Protein AF-A0A539D2X9-F1 (afdb_monomer_lite)

Radius of gyration: 35.69 Å; chains: 1; bounding box: 83×63×132 Å

Sequence (419 aa):
MHDLIHTLAAGNPIAENWLGSTFHDVSRYVIFAVGVWLTLWVVLQRPLAGRKIRADNPPARQMIVEFLVSIRSVAIFSTIGLATFLLDRAGWLPGPKLAASWGPAWFWGSLVLMIIAHDAYFYWAHRLLHRPQLFRAFHRRHHRSMNPTPFTAYSFDLGEAAVMASFVPAWMILVPTQWEVTGLFMLHQIVRNTMGHAGYELMPATKDGRPLFDWLTTTTHHDLHHAQAGWNYGLYFTFWDRLMGTEHPEYHARFAQAVRKPLRAPRASRRRSASRCARQCGRRPRQPPRCWSARFFSAAPQRTPVRRRRRALPATGRHAASARSSGSAPARARPTHCAAASSGFGRSQTNAPVREMTGAIQTPRCAIALWWASKSSGACARTLRVSGPAARSTTPMTVAPTPARSDCGTVRWFSRAAL

Structure (mmCIF, N/CA/C/O backbone):
data_AF-A0A539D2X9-F1
#
_entry.id   AF-A0A539D2X9-F1
#
loop_
_atom_site.group_PDB
_atom_site.id
_atom_site.type_symbol
_atom_site.label_atom_id
_atom_site.label_alt_id
_atom_site.label_comp_id
_atom_site.label_asym_id
_atom_site.label_entity_id
_atom_site.label_seq_id
_atom_site.pdbx_PDB_ins_code
_atom_site.Cartn_x
_atom_site.Cartn_y
_atom_site.Cartn_z
_atom_site.occupancy
_atom_site.B_iso_or_equiv
_atom_site.auth_seq_id
_atom_site.auth_comp_id
_atom_site.auth_asym_id
_atom_site.auth_atom_id
_atom_site.pdbx_PDB_model_num
ATOM 1 N N . MET A 1 1 ? -8.670 -17.924 -25.457 1.00 61.09 1 MET A N 1
ATOM 2 C CA . MET A 1 1 ? -8.414 -16.712 -24.630 1.00 61.09 1 MET A CA 1
ATOM 3 C C . MET A 1 1 ? -7.422 -15.784 -25.312 1.00 61.09 1 MET A C 1
ATOM 5 O O . MET A 1 1 ? -7.765 -14.635 -25.541 1.00 61.09 1 MET A O 1
ATOM 9 N N . HIS A 1 2 ? -6.227 -16.278 -25.643 1.00 68.50 2 HIS A N 1
ATOM 10 C CA . HIS A 1 2 ? -5.245 -15.625 -26.517 1.00 68.50 2 HIS A CA 1
ATOM 11 C C . HIS A 1 2 ? -5.917 -14.975 -27.748 1.00 68.50 2 HIS A C 1
ATOM 13 O O . HIS A 1 2 ? -5.862 -13.770 -27.959 1.00 68.50 2 HIS A O 1
ATOM 19 N N . ASP A 1 3 ? -6.704 -15.778 -28.449 1.00 72.88 3 ASP A N 1
ATOM 20 C CA . ASP A 1 3 ? -7.585 -15.462 -29.585 1.00 72.88 3 ASP A CA 1
ATOM 21 C C . ASP A 1 3 ? -8.580 -14.316 -29.310 1.00 72.88 3 ASP A C 1
ATOM 23 O O . ASP A 1 3 ? -8.807 -13.479 -30.181 1.00 72.88 3 ASP A O 1
ATOM 27 N N . LEU A 1 4 ? -9.138 -14.225 -28.094 1.00 72.50 4 LEU A N 1
ATOM 28 C CA . LEU A 1 4 ? -10.025 -13.123 -27.695 1.00 72.50 4 LEU A CA 1
ATOM 29 C C . LEU A 1 4 ? -9.240 -11.814 -27.525 1.00 72.50 4 LEU A C 1
ATOM 31 O O . LEU A 1 4 ? -9.730 -10.763 -27.922 1.00 72.50 4 LEU A O 1
ATOM 35 N N . ILE A 1 5 ? -8.020 -11.874 -26.980 1.00 74.12 5 ILE A N 1
ATOM 36 C CA . ILE A 1 5 ? -7.137 -10.705 -26.855 1.00 74.12 5 ILE A CA 1
ATOM 37 C C . ILE A 1 5 ? -6.722 -10.204 -28.245 1.00 74.12 5 ILE A C 1
ATOM 39 O O . ILE A 1 5 ? -6.904 -9.022 -28.525 1.00 74.12 5 ILE A O 1
ATOM 43 N N . HIS A 1 6 ? -6.270 -11.091 -29.139 1.00 69.69 6 HIS A N 1
ATOM 44 C CA . HIS A 1 6 ? -5.959 -10.737 -30.532 1.00 69.69 6 HIS A CA 1
ATOM 45 C C . HIS A 1 6 ? -7.170 -10.155 -31.279 1.00 69.69 6 HIS A C 1
ATOM 47 O O . HIS A 1 6 ? -7.046 -9.129 -31.948 1.00 69.69 6 HIS A O 1
ATOM 53 N N . THR A 1 7 ? -8.359 -10.751 -31.119 1.00 73.38 7 THR A N 1
ATOM 54 C CA . THR A 1 7 ? -9.595 -10.247 -31.746 1.00 73.38 7 THR A CA 1
ATOM 55 C C . THR A 1 7 ? -9.964 -8.851 -31.234 1.00 73.38 7 THR A C 1
ATOM 57 O O . THR A 1 7 ? -10.288 -7.975 -32.031 1.00 73.38 7 THR A O 1
ATOM 60 N N . LEU A 1 8 ? -9.879 -8.608 -29.920 1.00 72.44 8 LEU A N 1
ATOM 61 C CA . LEU A 1 8 ? -10.190 -7.303 -29.318 1.00 72.44 8 LEU A CA 1
ATOM 62 C C . LEU A 1 8 ? -9.139 -6.223 -29.620 1.00 72.44 8 LEU A C 1
ATOM 64 O O . LEU A 1 8 ? -9.470 -5.039 -29.626 1.00 72.44 8 LEU A O 1
ATOM 68 N N . ALA A 1 9 ? -7.887 -6.612 -29.862 1.00 76.69 9 ALA A N 1
ATOM 69 C CA . ALA A 1 9 ? -6.789 -5.701 -30.176 1.00 76.69 9 ALA A CA 1
ATOM 70 C C . ALA A 1 9 ? -6.606 -5.425 -31.680 1.00 76.69 9 ALA A C 1
ATOM 72 O O . ALA A 1 9 ? -5.796 -4.568 -32.039 1.00 76.69 9 ALA A O 1
ATOM 73 N N . ALA A 1 10 ? -7.323 -6.146 -32.551 1.00 78.62 10 ALA A N 1
ATOM 74 C CA . ALA A 1 10 ? -7.273 -6.016 -34.010 1.00 78.62 10 ALA A CA 1
ATOM 75 C C . ALA A 1 10 ? -5.844 -6.055 -34.605 1.00 78.62 10 ALA A C 1
ATOM 77 O O . ALA A 1 10 ? -5.538 -5.334 -35.554 1.00 78.62 10 ALA A O 1
ATOM 78 N N . GLY A 1 11 ? -4.956 -6.879 -34.035 1.00 76.75 11 GLY A N 1
ATOM 79 C CA . GLY A 1 11 ? -3.569 -7.022 -34.492 1.00 76.75 11 GLY A CA 1
ATOM 80 C C . GLY A 1 11 ? -2.631 -5.865 -34.122 1.00 76.75 11 GLY A C 1
ATOM 81 O O . GLY A 1 11 ? -1.538 -5.778 -34.678 1.00 76.75 11 GLY A O 1
ATOM 82 N N . ASN A 1 12 ? -3.023 -4.958 -33.218 1.00 86.44 12 ASN A N 1
ATOM 83 C CA . ASN A 1 12 ? -2.139 -3.918 -32.683 1.00 86.44 12 ASN A CA 1
ATOM 84 C C . ASN A 1 12 ? -1.317 -4.471 -31.498 1.00 86.44 12 ASN A C 1
ATOM 86 O O . ASN A 1 12 ? -1.882 -4.647 -30.413 1.00 86.44 12 ASN A O 1
ATOM 90 N N . PRO A 1 13 ? 0.016 -4.657 -31.622 1.00 84.56 13 PRO A N 1
ATOM 91 C CA . PRO A 1 13 ? 0.806 -5.310 -30.577 1.00 84.56 13 PRO A CA 1
ATOM 92 C C . PRO A 1 13 ? 0.831 -4.548 -29.246 1.00 84.56 13 PRO A C 1
ATOM 94 O O . PRO A 1 13 ? 1.008 -5.158 -28.194 1.00 84.56 13 PRO A O 1
ATOM 97 N N . ILE A 1 14 ? 0.643 -3.223 -29.249 1.00 85.44 14 ILE A N 1
ATOM 98 C CA . ILE A 1 14 ? 0.587 -2.431 -28.010 1.00 85.44 14 ILE A CA 1
ATOM 99 C C . ILE A 1 14 ? -0.727 -2.713 -27.271 1.00 85.44 14 ILE A C 1
ATOM 101 O O . ILE A 1 14 ? -0.715 -2.897 -26.055 1.00 85.44 14 ILE A O 1
ATOM 105 N N . ALA A 1 15 ? -1.844 -2.811 -27.998 1.00 87.69 15 ALA A N 1
ATOM 106 C CA . ALA A 1 15 ? -3.141 -3.162 -27.423 1.00 87.69 15 ALA A CA 1
ATOM 107 C C . ALA A 1 15 ? -3.178 -4.622 -26.934 1.00 87.69 15 ALA A C 1
ATOM 109 O O . ALA A 1 15 ? -3.703 -4.883 -25.854 1.00 87.69 15 ALA A O 1
ATOM 110 N N . GLU A 1 16 ? -2.554 -5.555 -27.662 1.00 87.56 16 GLU A N 1
ATOM 111 C CA . GLU A 1 16 ? -2.406 -6.959 -27.244 1.00 87.56 16 GLU A CA 1
ATOM 112 C C . GLU A 1 16 ? -1.608 -7.084 -25.940 1.00 87.56 16 GLU A C 1
ATOM 114 O O . GLU A 1 16 ? -2.071 -7.710 -24.985 1.00 87.56 16 GLU A O 1
ATOM 119 N N . ASN A 1 17 ? -0.443 -6.428 -25.856 1.00 87.75 17 ASN A N 1
ATOM 120 C CA . ASN A 1 17 ? 0.374 -6.420 -24.639 1.00 87.75 17 ASN A CA 1
ATOM 121 C C . ASN A 1 17 ? -0.340 -5.722 -23.467 1.00 87.75 17 ASN A C 1
ATOM 123 O O . ASN A 1 17 ? -0.236 -6.186 -22.327 1.00 87.75 17 ASN A O 1
ATOM 127 N N . TRP A 1 18 ? -1.087 -4.640 -23.723 1.00 91.75 18 TRP A N 1
ATOM 128 C CA . TRP A 1 18 ? -1.872 -3.954 -22.693 1.00 91.75 18 TRP A CA 1
ATOM 129 C C . TRP A 1 18 ? -2.992 -4.840 -22.145 1.00 91.75 18 TRP A C 1
ATOM 131 O O . TRP A 1 18 ? -3.062 -5.042 -20.936 1.00 91.75 18 TRP A O 1
ATOM 141 N N . LEU A 1 19 ? -3.806 -5.444 -23.018 1.00 91.50 19 LEU A N 1
ATOM 142 C CA . LEU A 1 19 ? -4.863 -6.376 -22.619 1.00 91.50 19 LEU A CA 1
ATOM 143 C C . LEU A 1 19 ? -4.297 -7.605 -21.893 1.00 91.50 19 LEU A C 1
ATOM 145 O O . LEU A 1 19 ? -4.870 -8.025 -20.890 1.00 91.50 19 LEU A O 1
ATOM 149 N N . GLY A 1 20 ? -3.158 -8.145 -22.341 1.00 90.12 20 GLY A N 1
ATOM 150 C CA . GLY A 1 20 ? -2.458 -9.241 -21.666 1.00 90.12 20 GLY A CA 1
ATOM 151 C C . GLY A 1 20 ? -2.002 -8.872 -20.250 1.00 90.12 20 GLY A C 1
ATOM 152 O O . GLY A 1 20 ? -2.286 -9.602 -19.299 1.00 90.12 20 GLY A O 1
ATOM 153 N N . SER A 1 21 ? -1.364 -7.708 -20.094 1.00 90.12 21 SER A N 1
ATOM 154 C CA . SER A 1 21 ? -0.913 -7.188 -18.794 1.00 90.12 21 SER A CA 1
ATOM 155 C C . SER A 1 21 ? -2.095 -6.908 -17.862 1.00 90.12 21 SER A C 1
ATOM 157 O O . SER A 1 21 ? -2.119 -7.381 -16.727 1.00 90.12 21 SER A O 1
ATOM 159 N N . THR A 1 22 ? -3.129 -6.219 -18.355 1.00 93.38 22 THR A N 1
ATOM 160 C CA . THR A 1 22 ? -4.349 -5.931 -17.590 1.00 93.38 22 THR A CA 1
ATOM 161 C C . THR A 1 22 ? -5.082 -7.205 -17.188 1.00 93.38 22 THR A C 1
ATOM 163 O O . THR A 1 22 ? -5.497 -7.318 -16.037 1.00 93.38 22 THR A O 1
ATOM 166 N N . PHE A 1 23 ? -5.198 -8.200 -18.070 1.00 93.56 23 PHE A N 1
ATOM 167 C CA . PHE A 1 23 ? -5.790 -9.490 -17.715 1.00 93.56 23 PHE A CA 1
ATOM 168 C C . PHE A 1 23 ? -4.978 -10.218 -16.634 1.00 93.56 23 PHE A C 1
ATOM 170 O O . PHE A 1 23 ? -5.562 -10.754 -15.689 1.00 93.56 23 PHE A O 1
ATOM 177 N N . HIS A 1 24 ? -3.646 -10.218 -16.734 1.00 91.94 24 HIS A N 1
ATOM 178 C CA . HIS A 1 24 ? -2.756 -10.837 -15.750 1.00 91.94 24 HIS A CA 1
ATOM 179 C C . HIS A 1 24 ? -2.875 -10.177 -14.368 1.00 91.94 24 HIS A C 1
ATOM 181 O O . HIS A 1 24 ? -3.084 -10.868 -13.367 1.00 91.94 24 HIS A O 1
ATOM 187 N N . ASP A 1 25 ? -2.809 -8.847 -14.300 1.00 93.06 25 ASP A N 1
ATOM 188 C CA . ASP A 1 25 ? -2.879 -8.120 -13.031 1.00 93.06 25 ASP A CA 1
ATOM 189 C C . ASP A 1 25 ? -4.289 -8.149 -12.422 1.00 93.06 25 ASP A C 1
ATOM 191 O O . ASP A 1 25 ? -4.422 -8.297 -11.204 1.00 93.06 25 ASP A O 1
ATOM 195 N N . VAL A 1 26 ? -5.351 -8.094 -13.241 1.00 94.38 26 VAL A N 1
ATOM 196 C CA . VAL A 1 26 ? -6.734 -8.290 -12.767 1.00 94.38 26 VAL A CA 1
ATOM 197 C C . VAL A 1 26 ? -6.909 -9.710 -12.240 1.00 94.38 26 VAL A C 1
ATOM 199 O O . VAL A 1 26 ? -7.445 -9.875 -11.148 1.00 94.38 26 VAL A O 1
ATOM 202 N N . SER A 1 27 ? -6.400 -10.730 -12.938 1.00 93.25 27 SER A N 1
ATOM 203 C CA . SER A 1 27 ? -6.450 -12.120 -12.465 1.00 93.25 27 SER A CA 1
ATOM 204 C C . SER A 1 27 ? -5.740 -12.279 -11.120 1.00 93.25 27 SER A C 1
ATOM 206 O O . SER A 1 27 ? -6.296 -12.877 -10.202 1.00 93.25 27 SER A O 1
ATOM 208 N N . ARG A 1 28 ? -4.555 -11.676 -10.950 1.00 91.25 28 ARG A N 1
ATOM 209 C CA . ARG A 1 28 ? -3.829 -11.660 -9.668 1.00 91.25 28 ARG A CA 1
ATOM 210 C C . ARG A 1 28 ? -4.620 -10.947 -8.575 1.00 91.25 28 ARG A C 1
ATOM 212 O O . ARG A 1 28 ? -4.768 -11.507 -7.491 1.00 91.25 28 ARG A O 1
ATOM 219 N N . TYR A 1 29 ? -5.161 -9.757 -8.843 1.00 94.81 29 TYR A N 1
ATOM 220 C CA . TYR A 1 29 ? -6.003 -9.044 -7.879 1.00 94.81 29 TYR A CA 1
ATOM 221 C C . TYR A 1 29 ? -7.223 -9.878 -7.469 1.00 94.81 29 TYR A C 1
ATOM 223 O O . TYR A 1 29 ? -7.477 -10.019 -6.276 1.00 94.81 29 TYR A O 1
ATOM 231 N N . VAL A 1 30 ? -7.943 -10.472 -8.425 1.00 94.44 30 VAL A N 1
ATOM 232 C CA . VAL A 1 30 ? -9.125 -11.302 -8.155 1.00 94.44 30 VAL A CA 1
ATOM 233 C C . VAL A 1 30 ? -8.745 -12.527 -7.323 1.00 94.44 30 VAL A C 1
ATOM 235 O O . VAL A 1 30 ? -9.356 -12.746 -6.281 1.00 94.44 30 VAL A O 1
ATOM 238 N N . ILE A 1 31 ? -7.708 -13.278 -7.712 1.00 92.81 31 ILE A N 1
ATOM 239 C CA . ILE A 1 31 ? -7.243 -14.467 -6.978 1.00 92.81 31 ILE A CA 1
ATOM 240 C C . ILE A 1 31 ? -6.871 -14.114 -5.531 1.00 92.81 31 ILE A C 1
ATOM 242 O O . ILE A 1 31 ? -7.328 -14.788 -4.608 1.00 92.81 31 ILE A O 1
ATOM 246 N N . PHE A 1 32 ? -6.101 -13.044 -5.302 1.00 92.06 32 PHE A N 1
ATOM 247 C CA . PHE A 1 32 ? -5.700 -12.661 -3.945 1.00 92.06 32 PHE A CA 1
ATOM 248 C C . PHE A 1 32 ? -6.840 -12.032 -3.135 1.00 92.06 32 PHE A C 1
ATOM 250 O O . PHE A 1 32 ? -7.071 -12.451 -2.003 1.00 92.06 32 PHE A O 1
ATOM 257 N N . ALA A 1 33 ? -7.586 -11.067 -3.677 1.00 94.62 33 ALA A N 1
ATOM 258 C CA . ALA A 1 33 ? -8.647 -10.389 -2.932 1.00 94.62 33 ALA A CA 1
ATOM 259 C C . ALA A 1 33 ? -9.836 -11.320 -2.641 1.00 94.62 33 ALA A C 1
ATOM 261 O O . ALA A 1 33 ? -10.295 -11.376 -1.499 1.00 94.62 33 ALA A O 1
ATOM 262 N N . VAL A 1 34 ? -10.296 -12.104 -3.627 1.00 96.00 34 VAL A N 1
ATOM 263 C CA . VAL A 1 34 ? -11.363 -13.100 -3.421 1.00 96.00 34 VAL A CA 1
ATOM 264 C C . VAL A 1 34 ? -10.850 -14.270 -2.581 1.00 96.00 34 VAL A C 1
ATOM 266 O O . VAL A 1 34 ? -11.558 -14.703 -1.679 1.00 96.00 34 VAL A O 1
ATOM 269 N N . GLY A 1 35 ? -9.618 -14.745 -2.792 1.00 95.31 35 GLY A N 1
ATOM 270 C CA . GLY A 1 35 ? -9.026 -15.828 -1.998 1.00 95.31 35 GLY A CA 1
ATOM 271 C C . GLY A 1 35 ? -8.886 -15.476 -0.514 1.00 95.31 35 GLY A C 1
ATOM 272 O O . GLY A 1 35 ? -9.314 -16.247 0.347 1.00 95.31 35 GLY A O 1
ATOM 273 N N . VAL A 1 36 ? -8.366 -14.285 -0.193 1.00 95.19 36 VAL A N 1
ATOM 274 C CA . VAL A 1 36 ? -8.283 -13.779 1.190 1.00 95.19 36 VAL A CA 1
ATOM 275 C C . VAL A 1 36 ? -9.681 -13.525 1.763 1.00 95.19 36 VAL A C 1
ATOM 277 O O . VAL A 1 36 ? -9.931 -13.878 2.917 1.00 95.19 36 VAL A O 1
ATOM 280 N N . TRP A 1 37 ? -10.623 -12.985 0.977 1.00 96.88 37 TRP A N 1
ATOM 281 C CA . TRP A 1 37 ? -12.003 -12.793 1.434 1.00 96.88 37 TRP A CA 1
ATOM 282 C C . TRP A 1 37 ? -12.697 -14.125 1.754 1.00 96.88 37 TRP A C 1
ATOM 284 O O . TRP A 1 37 ? -13.176 -14.289 2.871 1.00 96.88 37 TRP A O 1
ATOM 294 N N . LEU A 1 38 ? -12.676 -15.112 0.853 1.00 97.12 38 LEU A N 1
ATOM 295 C CA . LEU A 1 38 ? -13.228 -16.452 1.093 1.00 97.12 38 LEU A CA 1
ATOM 296 C C . LEU A 1 38 ? -12.584 -17.112 2.320 1.00 97.12 38 LEU A C 1
ATOM 298 O O . LEU A 1 38 ? -13.285 -17.638 3.186 1.00 97.12 38 LEU A O 1
ATOM 302 N N . THR A 1 39 ? -11.257 -17.034 2.434 1.00 96.75 39 THR A N 1
ATOM 303 C CA . THR A 1 39 ? -10.518 -17.620 3.560 1.00 96.75 39 THR A CA 1
ATOM 304 C C . THR A 1 39 ? -10.956 -17.017 4.895 1.00 96.75 39 THR A C 1
ATOM 306 O O . THR A 1 39 ? -11.237 -17.758 5.832 1.00 96.75 39 THR A O 1
ATOM 309 N N . LEU A 1 40 ? -11.060 -15.689 5.003 1.00 96.38 40 LEU A N 1
ATOM 310 C CA . LEU A 1 40 ? -11.322 -15.014 6.280 1.00 96.38 40 LEU A CA 1
ATOM 311 C C . LEU A 1 40 ? -12.817 -14.845 6.597 1.00 96.38 40 LEU A C 1
ATOM 313 O O . LEU A 1 40 ? -13.227 -15.077 7.732 1.00 96.38 40 LEU A O 1
ATOM 317 N N . TRP A 1 41 ? -13.628 -14.469 5.605 1.00 96.00 41 TRP A N 1
ATOM 318 C CA . TRP A 1 41 ? -15.047 -14.121 5.758 1.00 96.00 41 TRP A CA 1
ATOM 319 C C . TRP A 1 41 ? -16.008 -15.283 5.481 1.00 96.00 41 TRP A C 1
ATOM 321 O O . TRP A 1 41 ? -17.158 -15.209 5.909 1.00 96.00 41 TRP A O 1
ATOM 331 N N . VAL A 1 42 ? -15.566 -16.365 4.824 1.00 95.88 42 VAL A N 1
ATOM 332 C CA . VAL A 1 42 ? -16.389 -17.575 4.631 1.00 95.88 42 VAL A CA 1
ATOM 333 C C . VAL A 1 42 ? -15.873 -18.736 5.480 1.00 95.88 42 VAL A C 1
ATOM 335 O O . VAL A 1 42 ? -16.606 -19.206 6.349 1.00 95.88 42 VAL A O 1
ATOM 338 N N . VAL A 1 43 ? -14.621 -19.165 5.290 1.00 97.56 43 VAL A N 1
ATOM 339 C CA . VAL A 1 43 ? -14.064 -20.363 5.951 1.00 97.56 43 VAL A CA 1
ATOM 340 C C . VAL A 1 43 ? -13.732 -20.100 7.425 1.00 97.56 43 VAL A C 1
ATOM 342 O O . VAL A 1 43 ? -14.238 -20.781 8.316 1.00 97.56 43 VAL A O 1
ATOM 345 N N . LEU A 1 44 ? -12.908 -19.088 7.710 1.00 96.75 44 LEU A N 1
ATOM 346 C CA . LEU A 1 44 ? -12.394 -18.819 9.058 1.00 96.75 44 LEU A CA 1
ATOM 347 C C . LEU A 1 44 ? -13.258 -17.846 9.878 1.00 96.75 44 LEU A C 1
ATOM 349 O O . LEU A 1 44 ? -12.907 -17.542 11.017 1.00 96.75 44 LEU A O 1
ATOM 353 N N . GLN A 1 45 ? -14.417 -17.412 9.372 1.00 94.88 45 GLN A N 1
ATOM 354 C CA . GLN A 1 45 ? -15.270 -16.412 10.035 1.00 94.88 45 GLN A CA 1
ATOM 355 C C . GLN A 1 45 ? -15.678 -16.796 11.469 1.00 94.88 45 GLN A C 1
ATOM 357 O O . GLN A 1 45 ? -15.830 -15.923 12.321 1.00 94.88 45 GLN A O 1
ATOM 362 N N . ARG A 1 46 ? -15.842 -18.102 11.744 1.00 95.44 46 ARG A N 1
ATOM 363 C CA . ARG A 1 46 ? -16.210 -18.644 13.063 1.00 95.44 46 ARG A CA 1
ATOM 364 C C . ARG A 1 46 ? -15.020 -18.649 14.037 1.00 95.44 46 ARG A C 1
ATOM 366 O O . ARG A 1 46 ? -15.132 -17.980 15.063 1.00 95.44 46 ARG A O 1
ATOM 373 N N . PRO A 1 47 ? -13.869 -19.300 13.755 1.00 95.56 47 PRO A N 1
ATOM 374 C CA . PRO A 1 47 ? -12.698 -19.210 14.636 1.00 95.56 47 PRO A CA 1
ATOM 375 C C . PRO A 1 47 ? -12.142 -17.778 14.763 1.00 95.56 47 PRO A C 1
ATOM 377 O O . PRO A 1 47 ? -11.627 -17.412 15.819 1.00 95.56 47 PRO A O 1
ATOM 380 N N . LEU A 1 48 ? -12.301 -16.932 13.738 1.00 95.38 48 LEU A N 1
ATOM 381 C CA . LEU A 1 48 ? -11.925 -15.515 13.773 1.00 95.38 48 LEU A CA 1
ATOM 382 C C . LEU A 1 48 ? -13.042 -14.582 14.273 1.00 95.38 48 LEU A C 1
ATOM 384 O O . LEU A 1 48 ? -12.811 -13.380 14.365 1.00 95.38 48 LEU A O 1
ATOM 388 N N . ALA A 1 49 ? -14.209 -15.076 14.702 1.00 93.06 49 ALA A N 1
ATOM 389 C CA . ALA A 1 49 ? -15.253 -14.228 15.301 1.00 93.06 49 ALA A CA 1
ATOM 390 C C . ALA A 1 49 ? -14.746 -13.477 16.551 1.00 93.06 49 ALA A C 1
ATOM 392 O O . ALA A 1 49 ? -15.212 -12.385 16.878 1.00 93.06 49 ALA A O 1
ATOM 393 N N . GLY A 1 50 ? -13.739 -14.038 17.231 1.00 92.94 50 GLY A N 1
ATOM 394 C CA . GLY A 1 50 ? -13.025 -13.385 18.326 1.00 92.94 50 GLY A CA 1
ATOM 395 C C . GLY A 1 50 ? -12.016 -12.305 17.916 1.00 92.94 50 GLY A C 1
ATOM 396 O O . GLY A 1 50 ? -11.556 -11.586 18.795 1.00 92.94 50 GLY A O 1
ATOM 397 N N . ARG A 1 51 ? -11.683 -12.207 16.621 1.00 96.06 51 ARG A N 1
ATOM 398 C CA . ARG A 1 51 ? -10.673 -11.320 16.009 1.00 96.06 51 ARG A CA 1
ATOM 399 C C . ARG A 1 51 ? -11.258 -10.201 15.143 1.00 96.06 51 ARG A C 1
ATOM 401 O O . ARG A 1 51 ? -10.503 -9.376 14.633 1.00 96.06 51 ARG A O 1
ATOM 408 N N . LYS A 1 52 ? -12.572 -10.196 14.907 1.00 96.00 52 LYS A N 1
ATOM 409 C CA . LYS A 1 52 ? -13.233 -9.221 14.032 1.00 96.00 52 LYS A CA 1
ATOM 410 C C . LYS A 1 52 ? -13.140 -7.814 14.637 1.00 96.00 52 LYS A C 1
ATOM 412 O O . LYS A 1 52 ? -13.504 -7.627 15.795 1.00 96.00 52 LYS A O 1
ATOM 417 N N . ILE A 1 53 ? -12.655 -6.839 13.865 1.00 95.75 53 ILE A N 1
ATOM 418 C CA . ILE A 1 53 ? -12.350 -5.488 14.375 1.00 95.75 53 ILE A CA 1
ATOM 419 C C . ILE A 1 53 ? -13.631 -4.655 14.548 1.00 95.75 53 ILE A C 1
ATOM 421 O O . ILE A 1 53 ? -13.762 -3.899 15.510 1.00 95.75 53 ILE A O 1
ATOM 425 N N . ARG A 1 54 ? -14.606 -4.832 13.647 1.00 93.75 54 ARG A N 1
ATOM 426 C CA . ARG A 1 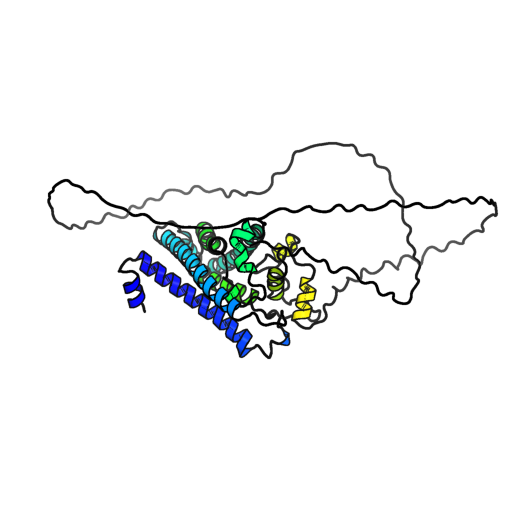54 ? -15.907 -4.143 13.658 1.00 93.75 54 ARG A CA 1
ATOM 427 C C . ARG A 1 54 ? -17.040 -5.142 13.866 1.00 93.75 54 ARG A C 1
ATOM 429 O O . ARG A 1 54 ? -17.004 -6.238 13.310 1.00 93.75 54 ARG A O 1
ATOM 436 N N . ALA A 1 55 ? -18.048 -4.772 14.655 1.00 91.38 55 ALA A N 1
ATOM 437 C CA . ALA A 1 55 ? -19.189 -5.645 14.938 1.00 91.38 55 ALA A CA 1
ATOM 438 C C . ALA A 1 55 ? -19.984 -5.957 13.658 1.00 91.38 55 ALA A C 1
ATOM 440 O O . ALA A 1 55 ? -20.167 -7.124 13.305 1.00 91.38 55 ALA A O 1
ATOM 441 N N . ASP A 1 56 ? -20.365 -4.917 12.917 1.00 92.12 56 ASP A N 1
ATOM 442 C CA . ASP A 1 56 ? -21.187 -5.017 11.710 1.00 92.12 56 ASP A CA 1
ATOM 443 C C . ASP A 1 56 ? -20.423 -5.578 10.504 1.00 92.12 56 ASP A C 1
ATOM 445 O O . ASP A 1 56 ? -19.194 -5.495 10.408 1.00 92.12 56 ASP A O 1
ATOM 449 N N . ASN A 1 57 ? -21.149 -6.167 9.556 1.00 92.81 57 ASN A N 1
ATOM 450 C CA . ASN A 1 57 ? -20.605 -6.502 8.238 1.00 92.81 57 ASN A CA 1
ATOM 451 C C . ASN A 1 57 ? -20.702 -5.276 7.310 1.00 92.81 57 ASN A C 1
ATOM 453 O O . ASN A 1 57 ? -21.681 -4.531 7.400 1.00 92.81 57 ASN A O 1
ATOM 457 N N . PRO A 1 58 ? -19.743 -5.061 6.394 1.00 93.88 58 PRO A N 1
ATOM 458 C CA . PRO A 1 58 ? -19.902 -4.065 5.343 1.00 93.88 58 PRO A CA 1
ATOM 459 C C . PRO A 1 58 ? -21.074 -4.453 4.426 1.00 93.88 58 PRO A C 1
ATOM 461 O O . PRO A 1 58 ? -21.246 -5.635 4.110 1.00 93.88 58 PRO A O 1
ATOM 464 N N . PRO A 1 59 ? -21.900 -3.492 3.976 1.00 95.31 59 PRO A N 1
ATOM 465 C CA . PRO A 1 59 ? -23.028 -3.792 3.105 1.00 95.31 59 PRO A CA 1
ATOM 466 C C . PRO A 1 59 ? -22.528 -4.287 1.743 1.00 95.31 59 PRO A C 1
ATOM 468 O O . PRO A 1 5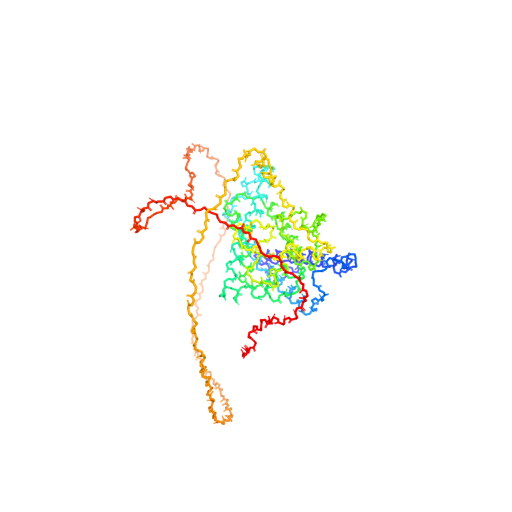9 ? -21.563 -3.750 1.201 1.00 95.31 59 PRO A O 1
ATOM 471 N N . ALA A 1 60 ? -23.219 -5.256 1.134 1.00 95.25 60 ALA A N 1
ATOM 472 C CA . ALA A 1 60 ? -22.799 -5.864 -0.138 1.00 95.25 60 ALA A CA 1
ATOM 473 C C . ALA A 1 60 ? -22.532 -4.832 -1.256 1.00 95.25 60 ALA A C 1
ATOM 475 O O . ALA A 1 60 ? -21.577 -4.964 -2.018 1.00 95.25 60 ALA A O 1
ATOM 476 N N . ARG A 1 61 ? -23.309 -3.739 -1.295 1.00 96.25 61 ARG A N 1
ATOM 477 C CA . ARG A 1 61 ? -23.102 -2.618 -2.228 1.00 96.25 61 ARG A CA 1
ATOM 478 C C . ARG A 1 61 ? -21.754 -1.902 -2.042 1.00 96.25 61 ARG A C 1
ATOM 480 O O . ARG A 1 61 ? -21.233 -1.371 -3.016 1.00 96.25 61 ARG A O 1
ATOM 487 N N . GLN A 1 62 ? -21.188 -1.863 -0.834 1.00 96.06 62 GLN A N 1
ATOM 488 C CA . GLN A 1 62 ? -19.835 -1.338 -0.613 1.00 96.06 62 GLN A CA 1
ATOM 489 C C . GLN A 1 62 ? -18.811 -2.271 -1.268 1.00 96.06 62 GLN A C 1
ATOM 491 O O . GLN A 1 62 ? -18.080 -1.812 -2.140 1.00 96.06 62 GLN A O 1
ATOM 496 N N . MET A 1 63 ? -18.839 -3.568 -0.934 1.00 96.75 63 MET A N 1
ATOM 497 C CA . MET A 1 63 ? -17.904 -4.577 -1.458 1.00 96.75 63 MET A CA 1
ATOM 498 C C . MET A 1 63 ? -17.912 -4.658 -2.993 1.00 96.75 63 MET A C 1
ATOM 500 O O . MET A 1 63 ? -16.854 -4.659 -3.615 1.00 96.75 63 MET A O 1
ATOM 504 N N . ILE A 1 64 ? -19.095 -4.638 -3.621 1.00 97.19 64 ILE A N 1
ATOM 505 C CA . ILE A 1 64 ? -19.227 -4.630 -5.089 1.00 97.19 64 ILE A CA 1
ATOM 506 C C . ILE A 1 64 ? -18.554 -3.390 -5.699 1.00 97.19 64 ILE A C 1
ATOM 508 O O . ILE A 1 64 ? -17.831 -3.499 -6.688 1.00 97.19 64 ILE A O 1
ATOM 512 N N . VAL A 1 65 ? -18.752 -2.204 -5.113 1.00 97.19 65 VAL A N 1
ATOM 513 C CA . VAL A 1 65 ? -18.136 -0.973 -5.631 1.00 97.19 65 VAL A CA 1
ATOM 514 C C . VAL A 1 65 ? -16.628 -0.944 -5.359 1.00 97.19 65 VAL A C 1
ATOM 516 O O . VAL A 1 65 ? -15.886 -0.475 -6.213 1.00 97.19 65 VAL A O 1
ATOM 519 N N . GLU A 1 66 ? -16.153 -1.453 -4.221 1.00 97.81 66 GLU A N 1
ATOM 520 C CA . GLU A 1 66 ? -14.716 -1.588 -3.922 1.00 97.81 66 GLU A CA 1
ATOM 521 C C . GLU A 1 66 ? -14.004 -2.496 -4.932 1.00 97.81 66 GLU A C 1
ATOM 523 O O . GLU A 1 66 ? -12.947 -2.135 -5.452 1.00 97.81 66 GLU A O 1
ATOM 528 N N . PHE A 1 67 ? -14.617 -3.634 -5.261 1.00 97.75 67 PHE A N 1
ATOM 529 C CA . PHE A 1 67 ? -14.113 -4.593 -6.241 1.00 97.75 67 PHE A CA 1
ATOM 530 C C . PHE A 1 67 ? -14.060 -3.999 -7.659 1.00 97.75 67 PHE A C 1
ATOM 532 O O . PHE A 1 67 ? -13.016 -4.028 -8.310 1.00 97.75 67 PHE A O 1
ATOM 539 N N . LEU A 1 68 ? -15.150 -3.374 -8.121 1.00 97.50 68 LEU A N 1
ATOM 540 C CA . LEU A 1 68 ? -15.205 -2.744 -9.449 1.00 97.50 68 LEU A CA 1
ATOM 541 C C . LEU A 1 68 ? -14.259 -1.535 -9.572 1.00 97.50 68 LEU A C 1
ATOM 543 O O . LEU A 1 68 ? -13.618 -1.350 -10.607 1.00 97.50 68 LEU A O 1
ATOM 547 N N . VAL A 1 69 ? -14.121 -0.726 -8.515 1.00 98.00 69 VAL A N 1
ATOM 548 C CA . VAL A 1 69 ? -13.146 0.379 -8.481 1.00 98.00 69 VAL A CA 1
ATOM 549 C C . VAL A 1 69 ? -11.712 -0.153 -8.441 1.00 98.00 69 VAL A C 1
ATOM 551 O O . VAL A 1 69 ? -10.842 0.441 -9.071 1.00 98.00 69 VAL A O 1
ATOM 554 N N . SER A 1 70 ? -11.462 -1.287 -7.786 1.00 97.88 70 SER A N 1
ATOM 555 C CA . SER A 1 70 ? -10.147 -1.932 -7.796 1.00 97.88 70 SER A CA 1
ATOM 556 C C . SER A 1 70 ? -9.746 -2.444 -9.175 1.00 97.88 70 SER A C 1
ATOM 558 O O . SER A 1 70 ? -8.616 -2.203 -9.586 1.00 97.88 70 SER A O 1
ATOM 560 N N . ILE A 1 71 ? -10.659 -3.058 -9.938 1.00 97.06 71 ILE A N 1
ATOM 561 C CA . ILE A 1 71 ? -10.392 -3.460 -11.334 1.00 97.06 71 ILE A CA 1
ATOM 562 C C . ILE A 1 71 ? -9.995 -2.240 -12.187 1.00 97.06 71 ILE A C 1
ATOM 564 O O . ILE A 1 71 ? -9.029 -2.299 -12.947 1.00 97.06 71 ILE A O 1
ATOM 568 N N . ARG A 1 72 ? -10.672 -1.098 -12.001 1.00 96.94 72 ARG A N 1
ATOM 569 C CA . ARG A 1 72 ? -10.309 0.179 -12.642 1.00 96.94 72 ARG A CA 1
ATOM 570 C C . ARG A 1 72 ? -8.908 0.661 -12.238 1.00 96.94 72 ARG A C 1
ATOM 572 O O . ARG A 1 72 ? -8.158 1.108 -13.101 1.00 96.94 72 ARG A O 1
ATOM 579 N N . SER A 1 73 ? -8.549 0.583 -10.956 1.00 98.06 73 SER A N 1
ATOM 580 C CA . SER A 1 73 ? -7.202 0.939 -10.482 1.00 98.06 73 SER A CA 1
ATOM 581 C C . SER A 1 73 ? -6.131 0.019 -11.068 1.00 98.06 73 SER A C 1
ATOM 583 O O . SER A 1 73 ? -5.087 0.496 -11.499 1.00 98.06 73 SER A O 1
ATOM 585 N N . VAL A 1 74 ? -6.409 -1.283 -11.167 1.00 97.25 74 VAL A N 1
ATOM 586 C CA . VAL A 1 74 ? -5.492 -2.258 -11.770 1.00 97.25 74 VAL A CA 1
ATOM 587 C C . VAL A 1 74 ? -5.229 -1.947 -13.246 1.00 97.25 74 VAL A C 1
ATOM 589 O O . VAL A 1 74 ? -4.077 -1.984 -13.659 1.00 97.25 74 VAL A O 1
ATOM 592 N N . ALA A 1 75 ? -6.229 -1.523 -14.025 1.00 95.94 75 ALA A N 1
ATOM 593 C CA . ALA A 1 75 ? -5.996 -1.076 -15.404 1.00 95.94 75 ALA A CA 1
ATOM 594 C C . ALA A 1 75 ? -5.027 0.129 -15.495 1.00 95.94 75 ALA A C 1
ATOM 596 O O . ALA A 1 75 ? -4.232 0.218 -16.434 1.00 95.94 75 ALA A O 1
ATOM 597 N N . ILE A 1 76 ? -5.023 1.030 -14.502 1.00 97.62 76 ILE A N 1
ATOM 598 C CA . ILE A 1 76 ? -4.031 2.119 -14.398 1.00 97.62 76 ILE A CA 1
ATOM 599 C C . ILE A 1 76 ? -2.646 1.547 -14.067 1.00 97.62 76 ILE A C 1
ATOM 601 O O . ILE A 1 76 ? -1.660 1.943 -14.690 1.00 97.62 76 ILE A O 1
ATOM 605 N N . PHE A 1 77 ? -2.566 0.580 -13.147 1.00 97.00 77 PHE A N 1
ATOM 606 C CA . PHE A 1 77 ? -1.308 -0.085 -12.793 1.00 97.00 77 PHE A CA 1
ATOM 607 C C . PHE A 1 77 ? -0.689 -0.783 -14.008 1.00 97.00 77 PHE A C 1
ATOM 609 O O . PHE A 1 77 ? 0.480 -0.551 -14.298 1.00 97.00 77 PHE A O 1
ATOM 616 N N . SER A 1 78 ? -1.468 -1.556 -14.769 1.00 95.75 78 SER A N 1
ATOM 617 C CA . SER A 1 78 ? -0.995 -2.249 -15.974 1.00 95.75 78 SER A CA 1
ATOM 618 C C . SER A 1 78 ? -0.634 -1.286 -17.108 1.00 95.75 78 SER A C 1
ATOM 620 O O . SER A 1 78 ? 0.275 -1.574 -17.880 1.00 95.75 78 SER A O 1
ATOM 622 N N . THR A 1 79 ? -1.270 -0.111 -17.187 1.00 96.19 79 THR A N 1
ATOM 623 C CA . THR A 1 79 ? -0.860 0.958 -18.120 1.00 96.19 79 THR A CA 1
ATOM 624 C C . THR A 1 79 ? 0.537 1.487 -17.775 1.00 96.19 79 THR A C 1
ATOM 626 O O . THR A 1 79 ? 1.388 1.621 -18.654 1.00 96.19 79 THR A O 1
ATOM 629 N N . ILE A 1 80 ? 0.804 1.736 -16.490 1.00 97.19 80 ILE A N 1
ATOM 630 C CA . ILE A 1 80 ? 2.112 2.198 -15.997 1.00 97.19 80 ILE A CA 1
ATOM 631 C C . ILE A 1 80 ? 3.162 1.073 -16.079 1.00 97.19 80 ILE A C 1
ATOM 633 O O . ILE A 1 80 ? 4.309 1.321 -16.454 1.00 97.19 80 ILE A O 1
ATOM 637 N N . GLY A 1 81 ? 2.771 -0.174 -15.813 1.00 94.81 81 GLY A N 1
ATOM 638 C CA . GLY A 1 81 ? 3.602 -1.368 -15.980 1.00 94.81 81 GLY A CA 1
ATOM 639 C C . GLY A 1 81 ? 4.020 -1.588 -17.434 1.00 94.81 81 GLY A C 1
ATOM 640 O O . GLY A 1 81 ? 5.207 -1.769 -17.701 1.00 94.81 81 GLY A O 1
ATOM 641 N N . LEU A 1 82 ? 3.088 -1.463 -18.387 1.00 93.69 82 LEU A N 1
ATOM 642 C CA . LEU A 1 82 ? 3.396 -1.521 -19.816 1.00 93.69 82 LEU A CA 1
ATOM 643 C C . LEU A 1 82 ? 4.343 -0.391 -20.235 1.00 93.69 82 LEU A C 1
ATOM 645 O O . LEU A 1 82 ? 5.313 -0.654 -20.936 1.00 93.69 82 LEU A O 1
ATOM 649 N N . ALA A 1 83 ? 4.122 0.845 -19.775 1.00 94.31 83 ALA A N 1
ATOM 650 C CA . ALA A 1 83 ? 5.051 1.946 -20.039 1.00 94.31 83 ALA A CA 1
ATOM 651 C C . ALA A 1 83 ? 6.463 1.650 -19.491 1.00 94.31 83 ALA A C 1
ATOM 653 O O . ALA A 1 83 ? 7.454 1.866 -20.186 1.00 94.31 83 ALA A O 1
ATOM 654 N N . THR A 1 84 ? 6.560 1.072 -18.289 1.00 94.75 84 THR A N 1
ATOM 655 C CA . THR A 1 84 ? 7.833 0.632 -17.684 1.00 94.75 84 THR A CA 1
ATOM 656 C C . THR A 1 84 ? 8.519 -0.444 -18.537 1.00 94.75 84 THR A C 1
ATOM 658 O O . THR A 1 84 ? 9.708 -0.352 -18.828 1.00 94.75 84 THR A O 1
ATOM 661 N N . PHE A 1 85 ? 7.766 -1.442 -19.001 1.00 92.19 85 PHE A N 1
ATOM 662 C CA . PHE A 1 85 ? 8.260 -2.507 -19.876 1.00 92.19 85 PHE A CA 1
ATOM 663 C C . PHE A 1 85 ? 8.717 -1.980 -21.246 1.00 92.19 85 PHE A C 1
ATOM 665 O O . PHE A 1 85 ? 9.773 -2.375 -21.740 1.00 92.19 85 PHE A O 1
ATOM 672 N N . LEU A 1 86 ? 7.979 -1.040 -21.843 1.00 92.44 86 LEU A N 1
ATOM 673 C CA . LEU A 1 86 ? 8.364 -0.396 -23.101 1.00 92.44 86 LEU A CA 1
ATOM 674 C C . LEU A 1 86 ? 9.667 0.412 -22.961 1.00 92.44 86 LEU A C 1
ATOM 676 O O . LEU A 1 86 ? 10.461 0.419 -23.898 1.00 92.44 86 LEU A O 1
ATOM 680 N N . LEU A 1 87 ? 9.948 1.007 -21.795 1.00 93.56 87 LEU A N 1
ATOM 681 C CA . LEU A 1 87 ? 11.234 1.666 -21.521 1.00 93.56 87 LEU A CA 1
ATOM 682 C C . LEU A 1 87 ? 12.411 0.669 -21.439 1.00 93.56 87 LEU A C 1
ATOM 684 O O . LEU A 1 87 ? 13.483 0.964 -21.962 1.00 93.56 87 LEU A O 1
ATOM 688 N N . ASP A 1 88 ? 12.238 -0.531 -20.868 1.00 93.62 88 ASP A N 1
ATOM 689 C CA . ASP A 1 88 ? 13.254 -1.608 -20.939 1.00 93.62 88 ASP A CA 1
ATOM 690 C C . ASP A 1 88 ? 13.468 -2.093 -22.385 1.00 93.62 88 ASP A C 1
ATOM 692 O O . ASP A 1 88 ? 14.606 -2.263 -22.839 1.00 93.62 88 ASP A O 1
ATOM 696 N N . ARG A 1 89 ? 12.384 -2.243 -23.159 1.00 92.00 89 ARG A N 1
ATOM 697 C CA . ARG A 1 89 ? 12.459 -2.623 -24.581 1.00 92.00 89 ARG A CA 1
ATOM 698 C C . ARG A 1 89 ? 13.086 -1.544 -25.469 1.00 92.00 89 ARG A C 1
ATOM 700 O O . ARG A 1 89 ? 13.774 -1.901 -26.418 1.00 92.00 89 ARG A O 1
ATOM 707 N N . ALA A 1 90 ? 12.945 -0.265 -25.122 1.00 93.38 90 ALA A N 1
ATOM 708 C CA . ALA A 1 90 ? 13.674 0.846 -25.740 1.00 93.38 90 ALA A CA 1
ATOM 709 C C . ALA A 1 90 ? 15.143 0.962 -25.272 1.00 93.38 90 ALA A C 1
ATOM 711 O O . ALA A 1 90 ? 15.881 1.808 -25.771 1.00 93.38 90 ALA A O 1
ATOM 712 N N . GLY A 1 91 ? 15.579 0.146 -24.302 1.00 93.81 91 GLY A N 1
ATOM 713 C CA . GLY A 1 91 ? 16.923 0.197 -23.714 1.00 93.81 91 GLY A CA 1
ATOM 714 C C . GLY A 1 91 ? 17.123 1.285 -22.651 1.00 93.81 91 GLY A C 1
ATOM 715 O O . GLY A 1 91 ? 18.225 1.426 -22.130 1.00 93.81 91 GLY A O 1
ATOM 716 N N . TRP A 1 92 ? 16.074 2.033 -22.296 1.00 93.94 92 TRP A N 1
ATOM 717 C CA . TRP A 1 92 ? 16.124 3.150 -21.343 1.00 93.94 92 TRP A CA 1
ATOM 718 C C . TRP A 1 92 ? 16.109 2.682 -19.877 1.00 93.94 92 TRP A C 1
ATOM 720 O O . TRP A 1 92 ? 16.466 3.452 -18.989 1.00 93.94 92 TRP A O 1
ATOM 730 N N . LEU A 1 93 ? 15.759 1.416 -19.616 1.00 94.81 93 LEU A N 1
ATOM 731 C CA . LEU A 1 93 ? 15.988 0.743 -18.330 1.00 94.81 93 LEU A CA 1
ATOM 732 C C . LEU A 1 93 ? 17.092 -0.325 -18.473 1.00 94.81 93 LEU A C 1
ATOM 734 O O . LEU A 1 93 ? 16.785 -1.506 -18.628 1.00 94.81 93 LEU A O 1
ATOM 738 N N . PRO A 1 94 ? 18.388 0.032 -18.394 1.00 94.06 94 PRO A N 1
ATOM 739 C CA . PRO A 1 94 ? 19.469 -0.960 -18.346 1.00 94.06 94 PRO A CA 1
ATOM 740 C C . PRO A 1 94 ? 19.495 -1.746 -17.019 1.00 94.06 94 PRO A C 1
ATOM 742 O O . PRO A 1 94 ? 20.101 -2.815 -16.941 1.00 94.06 94 PRO A O 1
ATOM 745 N N . GLY A 1 95 ? 18.822 -1.233 -15.981 1.00 95.44 95 GLY A N 1
ATOM 746 C CA . GLY A 1 95 ? 18.823 -1.754 -14.612 1.00 95.44 95 GLY A CA 1
ATOM 747 C C . GLY A 1 95 ? 18.557 -3.261 -14.464 1.00 95.44 95 GLY A C 1
ATOM 748 O O . GLY A 1 95 ? 19.358 -3.919 -13.801 1.00 95.44 95 GLY A O 1
ATOM 749 N N . PRO A 1 96 ? 17.502 -3.844 -15.069 1.00 95.25 96 PRO A N 1
ATOM 750 C CA . PRO A 1 96 ? 17.211 -5.274 -14.928 1.00 95.25 96 PRO A CA 1
ATOM 751 C C . PRO A 1 96 ? 18.292 -6.177 -15.532 1.00 95.25 96 PRO A C 1
ATOM 753 O O . PRO A 1 96 ? 18.713 -7.146 -14.901 1.00 95.25 96 PRO A O 1
ATOM 756 N N . LYS A 1 97 ? 18.795 -5.819 -16.721 1.00 94.00 97 LYS A N 1
ATOM 757 C CA . LYS A 1 97 ? 19.866 -6.547 -17.425 1.00 94.00 97 LYS A CA 1
ATOM 758 C C . LYS A 1 97 ? 21.188 -6.472 -16.657 1.00 94.00 97 LYS A C 1
ATOM 760 O O . LYS A 1 97 ? 21.881 -7.475 -16.526 1.00 94.00 97 LYS A O 1
ATOM 765 N N . LEU A 1 98 ? 21.500 -5.304 -16.094 1.00 95.38 98 LEU A N 1
ATOM 766 C CA . LEU A 1 98 ? 22.672 -5.096 -15.245 1.00 95.38 98 LEU A CA 1
ATOM 767 C C . LEU A 1 98 ? 22.583 -5.935 -13.956 1.00 95.38 98 LEU A C 1
ATOM 769 O O . LEU A 1 98 ? 23.481 -6.726 -13.669 1.00 95.38 98 LEU A O 1
ATOM 773 N N . ALA A 1 99 ? 21.469 -5.835 -13.227 1.00 96.25 99 ALA A N 1
ATOM 774 C CA . ALA A 1 99 ? 21.245 -6.545 -11.968 1.00 96.25 99 ALA A CA 1
ATOM 775 C C . ALA A 1 99 ? 21.237 -8.077 -12.110 1.00 96.25 99 ALA A C 1
ATOM 777 O O . ALA A 1 99 ? 21.613 -8.779 -11.170 1.00 96.25 99 ALA A O 1
ATOM 778 N N . ALA A 1 100 ? 20.859 -8.616 -13.275 1.00 93.62 100 ALA A N 1
ATOM 779 C CA . ALA A 1 100 ? 20.935 -10.052 -13.548 1.00 93.62 100 ALA A CA 1
ATOM 780 C C . ALA A 1 100 ? 22.364 -10.611 -13.379 1.00 93.62 100 ALA A C 1
ATOM 782 O O . ALA A 1 100 ? 22.531 -11.727 -12.890 1.00 93.62 100 ALA A O 1
ATOM 783 N N . SER A 1 101 ? 23.399 -9.817 -13.683 1.00 95.06 101 SER A N 1
ATOM 784 C CA . SER A 1 101 ? 24.804 -10.215 -13.494 1.00 95.06 101 SER A CA 1
ATOM 785 C C . SER A 1 101 ? 25.312 -10.110 -12.046 1.00 95.06 101 SER A C 1
ATOM 787 O O . SER A 1 101 ? 26.396 -10.599 -11.742 1.00 95.06 101 SER A O 1
ATOM 789 N N . TRP A 1 102 ? 24.548 -9.495 -11.134 1.00 96.50 102 TRP A N 1
ATOM 790 C CA . TRP A 1 102 ? 24.971 -9.222 -9.748 1.00 96.50 102 TRP A CA 1
ATOM 791 C C . TRP A 1 102 ? 24.579 -10.328 -8.745 1.00 96.50 102 TRP A C 1
ATOM 793 O O . TRP A 1 102 ? 24.893 -10.245 -7.556 1.00 96.50 102 TRP A O 1
ATOM 803 N N . GLY A 1 103 ? 23.927 -11.391 -9.224 1.00 94.94 103 GLY A N 1
ATOM 804 C CA . GLY A 1 103 ? 23.735 -12.645 -8.494 1.00 94.94 103 GLY A CA 1
ATOM 805 C C . GLY A 1 103 ? 22.782 -12.602 -7.281 1.00 94.94 103 GLY A C 1
ATOM 806 O O . GLY A 1 103 ? 22.112 -11.597 -7.018 1.00 94.94 103 GLY A O 1
ATOM 807 N N . PRO A 1 104 ? 22.698 -13.712 -6.515 1.00 97.12 104 PRO A N 1
ATOM 808 C CA . PRO A 1 104 ? 21.677 -13.892 -5.477 1.00 97.12 104 PRO A CA 1
ATOM 809 C C . PRO A 1 104 ? 21.764 -12.902 -4.309 1.00 97.12 104 PRO A C 1
ATOM 811 O O . PRO A 1 104 ? 20.739 -12.547 -3.729 1.00 97.12 104 PRO A O 1
ATOM 814 N N . ALA A 1 105 ? 22.966 -12.430 -3.965 1.00 98.00 105 ALA A N 1
ATOM 815 C CA . ALA A 1 105 ? 23.148 -11.449 -2.895 1.00 98.00 105 ALA A CA 1
ATOM 816 C C . ALA A 1 105 ? 22.466 -10.113 -3.236 1.00 98.00 105 ALA A C 1
ATOM 818 O O . ALA A 1 105 ? 21.756 -9.549 -2.401 1.00 98.00 105 ALA A O 1
ATOM 819 N N . TRP A 1 106 ? 22.610 -9.642 -4.481 1.00 98.25 106 TRP A N 1
ATOM 820 C CA . TRP A 1 106 ? 21.907 -8.447 -4.941 1.00 98.25 106 TRP A CA 1
ATOM 821 C C . TRP A 1 106 ? 20.409 -8.688 -5.146 1.00 98.25 106 TRP A C 1
ATOM 823 O O . TRP A 1 106 ? 19.611 -7.816 -4.817 1.00 98.25 106 TRP A O 1
ATOM 833 N N . PHE A 1 107 ? 20.003 -9.868 -5.623 1.00 98.38 107 PHE A N 1
ATOM 834 C CA . PHE A 1 107 ? 18.588 -10.238 -5.760 1.00 98.38 107 PHE A CA 1
ATOM 835 C C . PHE A 1 107 ? 17.820 -10.072 -4.434 1.00 98.38 107 PHE A C 1
ATOM 837 O O . PHE A 1 107 ? 16.831 -9.344 -4.362 1.00 98.38 107 PHE A O 1
ATOM 844 N N . TRP A 1 108 ? 18.306 -10.686 -3.350 1.00 98.44 108 TRP A N 1
ATOM 845 C CA . TRP A 1 108 ? 17.647 -10.583 -2.042 1.00 98.44 108 TRP A CA 1
ATOM 846 C C . TRP A 1 108 ? 17.852 -9.214 -1.381 1.00 98.44 108 TRP A C 1
ATOM 848 O O . TRP A 1 108 ? 16.928 -8.698 -0.751 1.00 98.44 108 TRP A O 1
ATOM 858 N N . GLY A 1 109 ? 19.024 -8.592 -1.558 1.00 98.56 109 GLY A N 1
ATOM 859 C CA . GLY A 1 109 ? 19.300 -7.244 -1.058 1.00 98.56 109 GLY A CA 1
ATOM 860 C C . GLY A 1 109 ? 18.378 -6.187 -1.673 1.00 98.56 109 GLY A C 1
ATOM 861 O O . GLY A 1 109 ? 17.733 -5.434 -0.944 1.00 98.56 109 GLY A O 1
ATOM 862 N N . SER A 1 110 ? 18.254 -6.166 -3.002 1.00 98.50 110 SER A N 1
ATOM 863 C CA . SER A 1 110 ? 17.376 -5.238 -3.724 1.00 98.50 110 SER A CA 1
ATOM 864 C C . SER A 1 110 ? 15.898 -5.453 -3.390 1.00 98.50 110 SER A C 1
ATOM 866 O O . SER A 1 110 ? 15.196 -4.463 -3.209 1.00 98.50 110 SER A O 1
ATOM 868 N N . LEU A 1 111 ? 15.434 -6.695 -3.181 1.00 98.75 111 LEU A N 1
ATOM 869 C CA . LEU A 1 111 ? 14.070 -6.962 -2.701 1.00 98.75 111 LEU A CA 1
ATOM 870 C C . LEU A 1 111 ? 13.799 -6.318 -1.329 1.00 98.75 111 LEU A C 1
ATOM 872 O O . LEU A 1 111 ? 12.782 -5.646 -1.149 1.00 98.75 111 LEU A O 1
ATOM 876 N N . VAL A 1 112 ? 14.707 -6.489 -0.363 1.00 98.69 112 VAL A N 1
ATOM 877 C CA . VAL A 1 112 ? 14.570 -5.893 0.980 1.00 98.69 112 VAL A CA 1
ATOM 878 C C . VAL A 1 112 ? 14.619 -4.364 0.911 1.00 98.69 112 VAL A C 1
ATOM 880 O O . VAL A 1 112 ? 13.786 -3.694 1.526 1.00 98.69 112 VAL A O 1
ATOM 883 N N . LEU A 1 113 ? 15.540 -3.804 0.121 1.00 98.69 113 LEU A N 1
ATOM 884 C CA . LEU A 1 113 ? 15.639 -2.359 -0.093 1.00 98.69 113 LEU A CA 1
ATOM 885 C C . LEU A 1 113 ? 14.379 -1.794 -0.771 1.00 98.69 113 LEU A C 1
ATOM 887 O O . LEU A 1 113 ? 13.884 -0.758 -0.333 1.00 98.69 113 LEU A O 1
ATOM 891 N N . MET A 1 114 ? 13.810 -2.488 -1.763 1.00 98.75 114 MET A N 1
ATOM 892 C CA . MET A 1 114 ? 12.580 -2.090 -2.460 1.00 98.75 114 MET A CA 1
ATOM 893 C C . MET A 1 114 ? 11.364 -2.093 -1.523 1.00 98.75 114 MET A C 1
ATOM 895 O O . MET A 1 114 ? 10.545 -1.177 -1.573 1.00 98.75 114 MET A O 1
ATOM 899 N N . ILE A 1 115 ? 11.262 -3.073 -0.615 1.00 98.75 115 ILE A N 1
ATOM 900 C CA . ILE A 1 115 ? 10.204 -3.122 0.411 1.00 98.75 115 ILE A CA 1
ATOM 901 C C . ILE A 1 115 ? 10.306 -1.925 1.370 1.00 98.75 115 ILE A C 1
ATOM 903 O O . ILE A 1 115 ? 9.294 -1.275 1.642 1.00 98.75 115 ILE A O 1
ATOM 907 N N . ILE A 1 116 ? 11.511 -1.604 1.853 1.00 98.56 116 ILE A N 1
ATOM 908 C CA . ILE A 1 116 ? 11.750 -0.471 2.766 1.00 98.56 116 ILE A CA 1
ATOM 909 C C . ILE A 1 116 ? 11.511 0.870 2.056 1.00 98.56 116 ILE A C 1
ATOM 911 O O . ILE A 1 116 ? 10.851 1.754 2.605 1.00 98.56 116 ILE A O 1
ATOM 915 N N . ALA A 1 117 ? 11.997 1.015 0.822 1.00 98.75 117 ALA A N 1
ATOM 916 C CA . ALA A 1 117 ? 11.808 2.216 0.017 1.00 98.75 117 ALA A CA 1
ATOM 917 C C . ALA A 1 117 ? 10.339 2.438 -0.369 1.00 98.75 117 ALA A C 1
ATOM 919 O O . ALA A 1 117 ? 9.890 3.583 -0.382 1.00 98.75 117 ALA A O 1
ATOM 920 N N . HIS A 1 118 ? 9.568 1.374 -0.617 1.00 98.75 118 HIS A N 1
ATOM 921 C CA . HIS A 1 118 ? 8.132 1.496 -0.858 1.00 98.75 118 HIS A CA 1
ATOM 922 C C . HIS A 1 118 ? 7.366 1.921 0.394 1.00 98.75 118 HIS A C 1
ATOM 924 O O . HIS A 1 118 ? 6.481 2.760 0.288 1.00 98.75 118 HIS A O 1
ATOM 930 N N . ASP A 1 119 ? 7.685 1.386 1.577 1.00 98.56 119 ASP A N 1
ATOM 931 C CA . ASP A 1 119 ? 7.039 1.829 2.821 1.00 98.56 119 ASP A CA 1
ATOM 932 C C . ASP A 1 119 ? 7.316 3.316 3.097 1.00 98.56 119 ASP A C 1
ATOM 934 O O . ASP A 1 119 ? 6.403 4.067 3.437 1.00 98.56 119 ASP A O 1
ATOM 938 N N . ALA A 1 120 ? 8.552 3.765 2.843 1.00 98.56 120 ALA A N 1
ATOM 939 C CA . ALA A 1 120 ? 8.929 5.175 2.900 1.00 98.56 120 ALA A CA 1
ATOM 940 C C . ALA A 1 120 ? 8.150 6.029 1.884 1.00 98.56 120 ALA A C 1
ATOM 942 O O . ALA A 1 120 ? 7.538 7.032 2.256 1.00 98.56 120 ALA A O 1
ATOM 943 N N . TYR A 1 121 ? 8.147 5.626 0.608 1.00 98.81 121 TYR A N 1
ATOM 944 C CA . TYR A 1 121 ? 7.406 6.297 -0.461 1.00 98.81 121 TYR A CA 1
ATOM 945 C C . TYR A 1 121 ? 5.919 6.405 -0.113 1.00 98.81 121 TYR A C 1
ATOM 947 O O . TYR A 1 121 ? 5.355 7.500 -0.141 1.00 98.81 121 TYR A O 1
ATOM 955 N N . PHE A 1 122 ? 5.307 5.281 0.268 1.00 98.56 122 PHE A N 1
ATOM 956 C CA . PHE A 1 122 ? 3.898 5.196 0.611 1.00 98.56 122 PHE A CA 1
ATOM 957 C C . PHE A 1 122 ? 3.581 6.101 1.795 1.00 98.56 122 PHE A C 1
ATOM 959 O O . PHE A 1 122 ? 2.682 6.920 1.671 1.00 98.56 122 PHE A O 1
ATOM 966 N N . TYR A 1 123 ? 4.338 6.039 2.898 1.00 98.69 123 TYR A N 1
ATOM 967 C CA . TYR A 1 123 ? 4.104 6.894 4.067 1.00 98.69 123 TYR A CA 1
ATOM 968 C C . TYR A 1 123 ? 4.038 8.384 3.691 1.00 98.69 123 TYR A C 1
ATOM 970 O O . TYR A 1 123 ? 3.093 9.083 4.070 1.00 98.69 123 TYR A O 1
ATOM 978 N N . TRP A 1 124 ? 5.008 8.880 2.915 1.00 98.69 124 TRP A N 1
ATOM 979 C CA . TRP A 1 124 ? 5.059 10.295 2.535 1.00 98.69 124 TRP A CA 1
ATOM 980 C C . TRP A 1 124 ? 4.004 10.672 1.489 1.00 98.69 124 TRP A C 1
ATOM 982 O O . TRP A 1 124 ? 3.358 11.711 1.641 1.00 98.69 124 TRP A O 1
ATOM 992 N N . ALA A 1 125 ? 3.775 9.830 0.476 1.00 98.62 125 ALA A N 1
ATOM 993 C CA . ALA A 1 125 ? 2.732 10.041 -0.528 1.00 98.62 125 ALA A CA 1
ATOM 994 C C . ALA A 1 125 ? 1.334 10.029 0.110 1.00 98.62 125 ALA A C 1
ATOM 996 O O . ALA A 1 125 ? 0.552 10.957 -0.080 1.00 98.62 125 ALA A O 1
ATOM 997 N N . HIS A 1 126 ? 1.046 9.036 0.947 1.00 98.31 126 HIS A N 1
ATOM 998 C CA . HIS A 1 126 ? -0.202 8.877 1.686 1.00 98.31 126 HIS A CA 1
ATOM 999 C C . HIS A 1 126 ? -0.455 10.062 2.630 1.00 98.31 126 HIS A C 1
ATOM 1001 O O . HIS A 1 126 ? -1.506 10.704 2.565 1.00 98.31 126 HIS A O 1
ATOM 1007 N N . ARG A 1 127 ? 0.538 10.455 3.439 1.00 98.25 127 ARG A N 1
ATOM 1008 C CA . ARG A 1 127 ? 0.434 11.628 4.324 1.00 98.25 127 ARG A CA 1
ATOM 1009 C C . ARG A 1 127 ? 0.262 12.948 3.563 1.00 98.25 127 ARG A C 1
ATOM 1011 O O . ARG A 1 127 ? -0.370 13.873 4.079 1.00 98.25 127 ARG A O 1
ATOM 1018 N N . LEU A 1 128 ? 0.785 13.050 2.340 1.00 98.31 128 LEU A N 1
ATOM 1019 C CA . LEU A 1 128 ? 0.523 14.174 1.440 1.00 98.31 128 LEU A CA 1
ATOM 1020 C C . LEU A 1 128 ? -0.909 14.124 0.876 1.00 98.31 128 LEU A C 1
ATOM 1022 O O . LEU A 1 128 ? -1.601 15.143 0.903 1.00 98.31 128 LEU A O 1
ATOM 1026 N N . LEU A 1 129 ? -1.393 12.955 0.448 1.00 98.19 129 LEU A N 1
ATOM 1027 C CA . LEU A 1 129 ? -2.768 12.753 -0.025 1.00 98.19 129 LEU A CA 1
ATOM 1028 C C . LEU A 1 129 ? -3.823 13.083 1.044 1.00 98.19 129 LEU A C 1
ATOM 1030 O O . LEU A 1 129 ? -4.906 13.535 0.694 1.00 98.19 129 LEU A O 1
ATOM 1034 N N . HIS A 1 130 ? -3.504 12.984 2.338 1.00 97.88 130 HIS A N 1
ATOM 1035 C CA . HIS A 1 130 ? -4.379 13.441 3.432 1.00 97.88 130 HIS A CA 1
ATOM 1036 C C . HIS A 1 130 ? -4.488 14.969 3.603 1.00 97.88 130 HIS A C 1
ATOM 1038 O O . HIS A 1 130 ? -5.269 15.449 4.427 1.00 97.88 130 HIS A O 1
ATOM 1044 N N . ARG A 1 131 ? -3.770 15.787 2.818 1.00 97.56 131 ARG A N 1
ATOM 1045 C CA . ARG A 1 131 ? -3.979 17.249 2.822 1.00 97.56 131 ARG A CA 1
ATOM 1046 C C . ARG A 1 131 ? -5.375 17.594 2.266 1.00 97.56 131 ARG A C 1
ATOM 1048 O O . ARG A 1 131 ? -5.753 17.043 1.235 1.00 97.56 131 ARG A O 1
ATOM 1055 N N . PRO A 1 132 ? -6.138 18.551 2.841 1.00 96.56 132 PRO A N 1
ATOM 1056 C CA . PRO A 1 132 ? -7.571 18.719 2.540 1.00 96.56 132 PRO A CA 1
ATOM 1057 C C . PRO A 1 132 ? -7.973 18.971 1.076 1.00 96.56 132 PRO A C 1
ATOM 1059 O O . PRO A 1 132 ? -9.138 18.783 0.729 1.00 96.56 132 PRO A O 1
ATOM 1062 N N . GLN A 1 133 ? -7.072 19.441 0.210 1.00 97.12 133 GLN A N 1
ATOM 1063 C CA . GLN A 1 133 ? -7.326 19.534 -1.236 1.00 97.12 133 GLN A CA 1
ATOM 1064 C C . GLN A 1 133 ? -7.124 18.173 -1.915 1.00 97.12 133 GLN A C 1
ATOM 1066 O O . GLN A 1 133 ? -8.059 17.653 -2.521 1.00 97.12 133 GLN A O 1
ATOM 1071 N N . LEU A 1 134 ? -5.945 17.569 -1.733 1.00 97.69 134 LEU A N 1
ATOM 1072 C CA . LEU A 1 134 ? -5.579 16.274 -2.311 1.00 97.69 134 LEU A CA 1
ATOM 1073 C C . LEU A 1 134 ? -6.508 15.153 -1.828 1.00 97.69 134 LEU A C 1
ATOM 1075 O O . LEU A 1 134 ? -6.967 14.364 -2.646 1.00 97.69 134 LEU A O 1
ATOM 1079 N N . PHE A 1 135 ? -6.912 15.157 -0.556 1.00 97.56 135 PHE A N 1
ATOM 1080 C CA . PHE A 1 135 ? -7.822 14.152 -0.002 1.00 97.56 135 PHE A CA 1
ATOM 1081 C C . PHE A 1 135 ? -9.149 14.117 -0.765 1.00 97.56 135 PHE A C 1
ATOM 1083 O O . PHE A 1 135 ? -9.628 13.055 -1.157 1.00 97.56 135 PHE A O 1
ATOM 1090 N N . ARG A 1 136 ? -9.729 15.296 -1.034 1.00 96.88 136 ARG A N 1
ATOM 1091 C CA . ARG A 1 136 ? -11.009 15.426 -1.747 1.00 96.88 136 ARG A CA 1
ATOM 1092 C C . ARG A 1 136 ? -10.923 15.046 -3.228 1.00 96.88 136 ARG A C 1
ATOM 1094 O O . ARG A 1 136 ? -11.951 14.646 -3.766 1.00 96.88 136 ARG A O 1
ATOM 1101 N N . ALA A 1 137 ? -9.750 15.179 -3.849 1.00 96.69 137 ALA A N 1
ATOM 1102 C CA . ALA A 1 137 ? -9.521 14.893 -5.266 1.00 96.69 137 ALA A CA 1
ATOM 1103 C C . ALA A 1 137 ? -9.042 13.456 -5.543 1.00 96.69 137 ALA A C 1
ATOM 1105 O O . ALA A 1 137 ? -9.351 12.905 -6.596 1.00 96.69 137 ALA A O 1
ATOM 1106 N N . PHE A 1 138 ? -8.281 12.867 -4.616 1.00 97.00 138 PHE A N 1
ATOM 1107 C CA . PHE A 1 138 ? -7.488 11.664 -4.871 1.00 97.00 138 PHE A CA 1
ATOM 1108 C C . PHE A 1 138 ? -7.611 10.556 -3.823 1.00 97.00 138 PHE A C 1
ATOM 1110 O O . PHE A 1 138 ? -7.154 9.469 -4.111 1.00 97.00 138 PHE A O 1
ATOM 1117 N N . HIS A 1 139 ? -8.176 10.774 -2.633 1.00 97.44 139 HIS A N 1
ATOM 1118 C CA . HIS A 1 139 ? -8.145 9.747 -1.569 1.00 97.44 139 HIS A CA 1
ATOM 1119 C C . HIS A 1 139 ? -9.516 9.482 -0.920 1.00 97.44 139 HIS A C 1
ATOM 1121 O O . HIS A 1 139 ? -9.714 8.552 -0.132 1.00 97.44 139 HIS A O 1
ATOM 1127 N N . ARG A 1 140 ? -10.523 10.287 -1.281 1.00 96.75 140 ARG A N 1
ATOM 1128 C CA . ARG A 1 140 ? -11.879 10.216 -0.731 1.00 96.75 140 ARG A CA 1
ATOM 1129 C C . ARG A 1 140 ? -12.602 8.926 -1.125 1.00 96.75 140 ARG A C 1
ATOM 1131 O O . ARG A 1 140 ? -13.477 8.493 -0.374 1.00 96.75 140 ARG A O 1
ATOM 1138 N N . ARG A 1 141 ? -12.291 8.295 -2.266 1.00 96.88 141 ARG A N 1
ATOM 1139 C CA . ARG A 1 141 ? -12.815 6.959 -2.599 1.00 96.88 141 ARG A CA 1
ATOM 1140 C C . ARG A 1 141 ? -12.184 5.890 -1.716 1.00 96.88 141 ARG A C 1
ATOM 1142 O O . ARG A 1 141 ? -12.953 5.089 -1.185 1.00 96.88 141 ARG A O 1
ATOM 1149 N N . HIS A 1 142 ? -10.880 5.914 -1.450 1.00 97.25 142 HIS A N 1
ATOM 1150 C CA . HIS A 1 142 ? -10.292 4.966 -0.501 1.00 97.25 142 HIS A CA 1
ATOM 1151 C C . HIS A 1 142 ? -10.988 5.066 0.869 1.00 97.25 142 HIS A C 1
ATOM 1153 O O . HIS A 1 142 ? -11.580 4.091 1.328 1.00 97.25 142 HIS A O 1
ATOM 1159 N N . HIS A 1 143 ? -11.114 6.277 1.421 1.00 96.44 143 HIS A N 1
ATOM 1160 C CA . HIS A 1 143 ? -11.776 6.533 2.713 1.00 96.44 143 HIS A CA 1
ATOM 1161 C C . HIS A 1 143 ? -13.308 6.442 2.743 1.00 96.44 143 HIS A C 1
ATOM 1163 O O . HIS A 1 143 ? -13.910 6.553 3.808 1.00 96.44 143 HIS A O 1
ATOM 1169 N N . ARG A 1 144 ? -13.990 6.210 1.615 1.00 94.94 144 ARG A N 1
ATOM 1170 C CA . ARG A 1 144 ? -15.425 5.847 1.634 1.00 94.94 144 ARG A CA 1
ATOM 1171 C C . ARG A 1 144 ? -15.661 4.417 2.137 1.00 94.94 144 ARG A C 1
ATOM 1173 O O . ARG A 1 144 ? -16.805 4.031 2.360 1.00 94.94 144 ARG A O 1
ATOM 1180 N N . SER A 1 145 ? -14.591 3.654 2.322 1.00 92.19 145 SER A N 1
ATOM 1181 C CA . SER A 1 145 ? -14.560 2.231 2.658 1.00 92.19 145 SER A CA 1
ATOM 1182 C C . SER A 1 145 ? -14.545 2.011 4.179 1.00 92.19 145 SER A C 1
ATOM 1184 O O . SER A 1 145 ? -13.706 1.301 4.718 1.00 92.19 145 SER A O 1
ATOM 1186 N N . MET A 1 146 ? -15.478 2.665 4.883 1.00 87.62 146 MET A N 1
ATOM 1187 C CA . MET A 1 146 ? -15.496 2.831 6.351 1.00 87.62 146 MET A CA 1
ATOM 1188 C C . MET A 1 146 ? -15.580 1.528 7.172 1.00 87.62 146 MET A C 1
ATOM 1190 O O . MET A 1 146 ? -15.494 1.574 8.395 1.00 87.62 146 MET A O 1
ATOM 1194 N N . ASN A 1 147 ? -15.785 0.378 6.536 1.00 94.00 147 ASN A N 1
ATOM 1195 C CA . ASN A 1 147 ? -15.663 -0.955 7.126 1.00 94.00 147 ASN A CA 1
ATOM 1196 C C . ASN A 1 147 ? -14.928 -1.814 6.079 1.00 94.00 147 ASN A C 1
ATOM 1198 O O . ASN A 1 147 ? -15.595 -2.354 5.193 1.00 94.00 147 ASN A O 1
ATOM 1202 N N . PRO A 1 148 ? -13.583 -1.795 6.056 1.00 96.12 148 PRO A N 1
ATOM 1203 C CA . PRO A 1 148 ? -12.812 -2.267 4.911 1.00 96.12 148 PRO A CA 1
ATOM 1204 C C . PRO A 1 148 ? -12.827 -3.793 4.758 1.00 96.12 148 PRO A C 1
ATOM 1206 O O . PRO A 1 148 ? -12.986 -4.547 5.720 1.00 96.12 148 PRO A O 1
ATOM 1209 N N . THR A 1 149 ? -12.631 -4.239 3.518 1.00 96.81 149 THR A N 1
ATOM 1210 C CA . THR A 1 149 ? -12.500 -5.648 3.124 1.00 96.81 149 THR A CA 1
ATOM 1211 C C . THR A 1 149 ? -11.263 -5.845 2.243 1.00 96.81 149 THR A C 1
ATOM 1213 O O . THR A 1 149 ? -10.731 -4.867 1.717 1.00 96.81 149 THR A O 1
ATOM 1216 N N . PRO A 1 150 ? -10.815 -7.085 1.965 1.00 97.31 150 PRO A N 1
ATOM 1217 C CA . PRO A 1 150 ? -9.782 -7.333 0.956 1.00 97.31 150 PRO A CA 1
ATOM 1218 C C . PRO A 1 150 ? -10.062 -6.686 -0.415 1.00 97.31 150 PRO A C 1
ATOM 1220 O O . PRO A 1 150 ? -9.119 -6.393 -1.148 1.00 97.31 150 PRO A O 1
ATOM 1223 N N . PHE A 1 151 ? -11.326 -6.386 -0.750 1.00 97.94 151 PHE A N 1
ATOM 1224 C CA . PHE A 1 151 ? -11.682 -5.648 -1.965 1.00 97.94 151 PHE A CA 1
ATOM 1225 C C . PHE A 1 151 ? -11.352 -4.149 -1.894 1.00 97.94 151 PHE A C 1
ATOM 1227 O O . PHE A 1 151 ? -11.104 -3.541 -2.931 1.00 97.94 151 PHE A O 1
ATOM 1234 N N . THR A 1 152 ? -11.280 -3.551 -0.699 1.00 97.44 152 THR A N 1
ATOM 1235 C CA . THR A 1 152 ? -10.867 -2.152 -0.478 1.00 97.44 152 THR A CA 1
ATOM 1236 C C . THR A 1 152 ? -9.421 -1.883 -0.918 1.00 97.44 152 THR A C 1
ATOM 1238 O O . THR A 1 152 ? -9.097 -0.741 -1.244 1.00 97.44 152 THR A O 1
ATOM 1241 N N . ALA A 1 153 ? -8.565 -2.913 -0.968 1.00 96.00 153 ALA A N 1
ATOM 1242 C CA . ALA A 1 153 ? -7.111 -2.804 -1.132 1.00 96.00 153 ALA A CA 1
ATOM 1243 C C . ALA A 1 153 ? -6.642 -1.926 -2.311 1.00 96.00 153 ALA A C 1
ATOM 1245 O O . ALA A 1 153 ? -5.645 -1.220 -2.173 1.00 96.00 153 ALA A O 1
ATOM 1246 N N . TYR A 1 154 ? -7.364 -1.921 -3.439 1.00 97.50 154 TYR A N 1
ATOM 1247 C CA . TYR A 1 154 ? -7.099 -1.035 -4.584 1.00 97.50 154 TYR A CA 1
ATOM 1248 C C . TYR A 1 154 ? -8.294 -0.126 -4.933 1.00 97.50 154 TYR A C 1
ATOM 1250 O O . TYR A 1 154 ? -8.368 0.408 -6.041 1.00 97.50 154 TYR A O 1
ATOM 1258 N N . SER A 1 155 ? -9.234 0.092 -4.004 1.00 97.69 155 SER A N 1
ATOM 1259 C CA . SER A 1 155 ? -10.434 0.926 -4.199 1.00 97.69 155 SER A CA 1
ATOM 1260 C C . SER A 1 155 ? -10.109 2.435 -4.150 1.00 97.69 155 SER A C 1
ATOM 1262 O O . SER A 1 155 ? -10.704 3.198 -3.382 1.00 97.69 155 SER A O 1
ATOM 1264 N N . PHE A 1 156 ? -9.148 2.850 -4.969 1.00 97.81 156 PHE A N 1
ATOM 1265 C CA . PHE A 1 156 ? -8.545 4.176 -5.045 1.00 97.81 156 PHE A CA 1
ATOM 1266 C C . PHE A 1 156 ? -9.298 5.137 -5.979 1.00 97.81 156 PHE A C 1
ATOM 1268 O O . PHE A 1 156 ? -10.077 4.708 -6.839 1.00 97.81 156 PHE A O 1
ATOM 1275 N N . ASP A 1 157 ? -9.043 6.444 -5.864 1.00 97.50 157 ASP A N 1
ATOM 1276 C CA . ASP A 1 157 ? -9.327 7.388 -6.959 1.00 97.50 157 ASP A CA 1
ATOM 1277 C C . ASP A 1 157 ? -8.220 7.344 -8.035 1.00 97.50 157 ASP A C 1
ATOM 1279 O O . ASP A 1 157 ? -7.121 6.845 -7.806 1.00 97.50 157 ASP A O 1
ATOM 1283 N N . LEU A 1 158 ? -8.508 7.852 -9.241 1.00 97.31 158 LEU A N 1
ATOM 1284 C CA . LEU A 1 158 ? -7.638 7.687 -10.422 1.00 97.31 158 LEU A CA 1
ATOM 1285 C C . LEU A 1 158 ? -6.203 8.202 -10.196 1.00 97.31 158 LEU A C 1
ATOM 1287 O O . LEU A 1 158 ? -5.238 7.541 -10.573 1.00 97.31 158 LEU A O 1
ATOM 1291 N N . GLY A 1 159 ? -6.063 9.374 -9.567 1.00 97.62 159 GLY A N 1
ATOM 1292 C CA . GLY A 1 159 ? -4.756 9.978 -9.292 1.00 97.62 159 GLY A CA 1
ATOM 1293 C C . GLY A 1 159 ? -3.981 9.277 -8.176 1.00 97.62 159 GLY A C 1
ATOM 1294 O O . GLY A 1 159 ? -2.763 9.185 -8.256 1.00 97.62 159 GLY A O 1
ATOM 1295 N N . GLU A 1 160 ? -4.662 8.716 -7.176 1.00 98.25 160 GLU A N 1
ATOM 1296 C CA . GLU A 1 160 ? -4.030 7.867 -6.158 1.00 98.25 160 GLU A CA 1
ATOM 1297 C C . GLU A 1 160 ? -3.543 6.554 -6.764 1.00 98.25 160 GLU A C 1
ATOM 1299 O O . GLU A 1 160 ? -2.410 6.162 -6.505 1.00 98.25 160 GLU A O 1
ATOM 1304 N N . ALA A 1 161 ? -4.331 5.917 -7.635 1.00 98.31 161 ALA A N 1
ATOM 1305 C CA . ALA A 1 161 ? -3.885 4.729 -8.355 1.00 98.31 161 ALA A CA 1
ATOM 1306 C C . ALA A 1 161 ? -2.621 5.009 -9.194 1.00 98.31 161 ALA A C 1
ATOM 1308 O O . ALA A 1 161 ? -1.677 4.220 -9.164 1.00 98.31 161 ALA A O 1
ATOM 1309 N N . ALA A 1 162 ? -2.566 6.156 -9.881 1.00 98.38 162 ALA A N 1
ATOM 1310 C CA . ALA A 1 162 ? -1.380 6.582 -10.625 1.00 98.38 162 ALA A CA 1
ATOM 1311 C C . ALA A 1 162 ? -0.172 6.873 -9.710 1.00 98.38 162 ALA A C 1
ATOM 1313 O O . ALA A 1 162 ? 0.937 6.434 -10.010 1.00 98.38 162 ALA A O 1
ATOM 1314 N N . VAL A 1 163 ? -0.381 7.554 -8.575 1.00 98.50 163 VAL A N 1
ATOM 1315 C CA . VAL A 1 163 ? 0.660 7.802 -7.560 1.00 98.50 163 VAL A CA 1
ATOM 1316 C C . VAL A 1 163 ? 1.209 6.479 -7.023 1.00 98.50 163 VAL A C 1
ATOM 1318 O O . VAL A 1 163 ? 2.401 6.224 -7.162 1.00 98.50 163 VAL A O 1
ATOM 1321 N N . MET A 1 164 ? 0.364 5.589 -6.498 1.00 97.81 164 MET A N 1
ATOM 1322 C CA . MET A 1 164 ? 0.817 4.334 -5.882 1.00 97.81 164 MET A CA 1
ATOM 1323 C C . MET A 1 164 ? 1.533 3.408 -6.876 1.00 97.81 164 MET A C 1
ATOM 1325 O O . MET A 1 164 ? 2.515 2.764 -6.513 1.00 97.81 164 MET A O 1
ATOM 1329 N N . ALA A 1 165 ? 1.115 3.386 -8.146 1.00 97.69 165 ALA A N 1
ATOM 1330 C CA . ALA A 1 165 ? 1.820 2.642 -9.190 1.00 97.69 165 ALA A CA 1
ATOM 1331 C C . ALA A 1 165 ? 3.168 3.266 -9.598 1.00 97.69 165 ALA A C 1
ATOM 1333 O O . ALA A 1 165 ? 4.074 2.534 -9.995 1.00 97.69 165 ALA A O 1
ATOM 1334 N N . SER A 1 166 ? 3.333 4.591 -9.486 1.00 98.38 166 SER A N 1
ATOM 1335 C CA . SER A 1 166 ? 4.539 5.303 -9.948 1.00 98.38 166 SER A CA 1
ATOM 1336 C C . SER A 1 166 ? 5.829 4.928 -9.206 1.00 98.38 166 SER A C 1
ATOM 1338 O O . SER A 1 166 ? 6.917 5.148 -9.740 1.00 98.38 166 SER A O 1
ATOM 1340 N N . PHE A 1 167 ? 5.737 4.305 -8.023 1.00 98.56 167 PHE A N 1
ATOM 1341 C CA . PHE A 1 167 ? 6.912 3.816 -7.300 1.00 98.56 167 PHE A CA 1
ATOM 1342 C C . PHE A 1 167 ? 7.733 2.808 -8.116 1.00 98.56 167 PHE A C 1
ATOM 1344 O O . PHE A 1 167 ? 8.957 2.886 -8.110 1.00 98.56 167 PHE A O 1
ATOM 1351 N N . VAL A 1 168 ? 7.091 1.871 -8.825 1.00 97.81 168 VAL A N 1
ATOM 1352 C CA . VAL A 1 168 ? 7.798 0.780 -9.524 1.00 97.81 168 VAL A CA 1
ATOM 1353 C C . VAL A 1 168 ? 8.699 1.293 -10.659 1.00 97.81 168 VAL A C 1
ATOM 1355 O O . VAL A 1 168 ? 9.891 0.983 -10.616 1.00 97.81 168 VAL A O 1
ATOM 1358 N N . PRO A 1 169 ? 8.225 2.109 -11.628 1.00 97.56 169 PRO A N 1
ATOM 1359 C CA . PRO A 1 169 ? 9.116 2.714 -12.617 1.00 97.56 169 PRO A CA 1
ATOM 1360 C C . PRO A 1 169 ? 10.173 3.615 -11.975 1.00 97.56 169 PRO A C 1
ATOM 1362 O O . PRO A 1 169 ? 11.337 3.518 -12.348 1.00 97.56 169 PRO A O 1
ATOM 1365 N N . ALA A 1 170 ? 9.816 4.442 -10.984 1.00 98.19 170 ALA A N 1
ATOM 1366 C CA . ALA A 1 170 ? 10.788 5.307 -10.309 1.00 98.19 170 ALA A CA 1
ATOM 1367 C C . ALA A 1 170 ? 11.919 4.499 -9.645 1.00 98.19 170 ALA A C 1
ATOM 1369 O O . ALA A 1 170 ? 13.089 4.855 -9.767 1.00 98.19 170 ALA A O 1
ATOM 1370 N N . TRP A 1 171 ? 11.586 3.374 -9.006 1.00 98.31 171 TRP A N 1
ATOM 1371 C CA . TRP A 1 171 ? 12.556 2.435 -8.454 1.00 98.31 171 TRP A CA 1
ATOM 1372 C C . TRP A 1 171 ? 13.425 1.799 -9.545 1.00 98.31 171 TRP A C 1
ATOM 1374 O O . TRP A 1 171 ? 14.645 1.832 -9.438 1.00 98.31 171 TRP A O 1
ATOM 1384 N N . MET A 1 172 ? 12.827 1.270 -10.618 1.00 97.38 172 MET A N 1
ATOM 1385 C CA . MET A 1 172 ? 13.561 0.569 -11.685 1.00 97.38 172 MET A CA 1
ATOM 1386 C C . MET A 1 172 ? 14.426 1.489 -12.565 1.00 97.38 172 MET A C 1
ATOM 1388 O O . MET A 1 172 ? 15.376 1.011 -13.184 1.00 97.38 172 MET A O 1
ATOM 1392 N N . ILE A 1 173 ? 14.135 2.795 -12.600 1.00 96.56 173 ILE A N 1
ATOM 1393 C CA . ILE A 1 173 ? 15.001 3.830 -13.193 1.00 96.56 173 ILE A CA 1
ATOM 1394 C C . ILE A 1 173 ? 16.237 4.081 -12.313 1.00 96.56 173 ILE A C 1
ATOM 1396 O O . ILE A 1 173 ? 17.339 4.241 -12.833 1.00 96.56 173 ILE A O 1
ATOM 1400 N N . LEU A 1 174 ? 16.062 4.135 -10.988 1.00 97.12 174 LEU A N 1
ATOM 1401 C CA . LEU A 1 174 ? 17.100 4.568 -10.042 1.00 97.12 174 LEU A CA 1
ATOM 1402 C C . LEU A 1 174 ? 17.964 3.425 -9.488 1.00 97.12 174 LEU A C 1
ATOM 1404 O O . LEU A 1 174 ? 19.115 3.653 -9.119 1.00 97.12 174 LEU A O 1
ATOM 1408 N N . VAL A 1 175 ? 17.417 2.212 -9.394 1.00 98.00 175 VAL A N 1
ATOM 1409 C CA . VAL A 1 175 ? 18.048 1.058 -8.745 1.00 98.00 175 VAL A CA 1
ATOM 1410 C C . VAL A 1 175 ? 17.998 -0.152 -9.683 1.00 98.00 175 VAL A C 1
ATOM 1412 O O . VAL A 1 175 ? 16.911 -0.681 -9.936 1.00 98.00 175 VAL A O 1
ATOM 1415 N N . PRO A 1 176 ? 19.152 -0.647 -10.175 1.00 97.88 176 PRO A N 1
ATOM 1416 C CA . PRO A 1 176 ? 19.221 -1.875 -10.962 1.00 97.88 176 PRO A CA 1
ATOM 1417 C C . PRO A 1 176 ? 18.537 -3.035 -10.231 1.00 97.88 176 PRO A C 1
ATOM 1419 O O . PRO A 1 176 ? 18.989 -3.458 -9.173 1.00 97.88 176 PRO A O 1
ATOM 1422 N N . THR A 1 177 ? 17.429 -3.536 -10.777 1.00 97.88 177 THR A N 1
ATOM 1423 C CA . THR A 1 177 ? 16.546 -4.507 -10.110 1.00 97.88 177 THR A CA 1
ATOM 1424 C C . THR A 1 177 ? 16.023 -5.497 -11.139 1.00 97.88 177 THR A C 1
ATOM 1426 O O . THR A 1 177 ? 15.498 -5.079 -12.171 1.00 97.88 177 THR A O 1
ATOM 1429 N N . GLN A 1 178 ? 16.168 -6.798 -10.881 1.00 97.25 178 GLN A N 1
ATOM 1430 C CA . GLN A 1 178 ? 15.700 -7.850 -11.786 1.00 97.25 178 GLN A CA 1
ATOM 1431 C C . GLN A 1 178 ? 14.159 -7.881 -11.852 1.00 97.25 178 GLN A C 1
ATOM 1433 O O . GLN A 1 178 ? 13.479 -7.577 -10.868 1.00 97.25 178 GLN A O 1
ATOM 1438 N N . TRP A 1 179 ? 13.587 -8.276 -12.993 1.00 96.12 179 TRP A N 1
ATOM 1439 C CA . TRP A 1 179 ? 12.126 -8.324 -13.176 1.00 96.12 179 TRP A CA 1
ATOM 1440 C C . TRP A 1 179 ? 11.441 -9.291 -12.193 1.00 96.12 179 TRP A C 1
ATOM 1442 O O . TRP A 1 179 ? 10.332 -9.031 -11.725 1.00 96.12 179 TRP A O 1
ATOM 1452 N N . GLU A 1 180 ? 12.130 -10.360 -11.805 1.00 97.38 180 GLU A N 1
ATOM 1453 C CA . GLU A 1 180 ? 11.708 -11.352 -10.817 1.00 97.38 180 GLU A CA 1
ATOM 1454 C C . GLU A 1 180 ? 11.620 -10.753 -9.404 1.00 97.38 180 GLU A C 1
ATOM 1456 O O . GLU A 1 180 ? 10.681 -11.057 -8.665 1.00 97.38 180 GLU A O 1
ATOM 1461 N N . VAL A 1 181 ? 12.543 -9.851 -9.040 1.00 98.38 181 VAL A N 1
ATOM 1462 C CA . VAL A 1 181 ? 12.498 -9.104 -7.770 1.00 98.38 181 VAL A CA 1
ATOM 1463 C C . VAL A 1 181 ? 11.277 -8.185 -7.747 1.00 98.38 181 VAL A C 1
ATOM 1465 O O . VAL A 1 181 ? 10.525 -8.202 -6.771 1.00 98.38 181 VAL A O 1
ATOM 1468 N N . THR A 1 182 ? 11.004 -7.466 -8.841 1.00 97.19 182 THR A N 1
ATOM 1469 C CA . THR A 1 182 ? 9.766 -6.679 -8.989 1.00 97.19 182 THR A CA 1
ATOM 1470 C C . THR A 1 182 ? 8.519 -7.577 -8.907 1.00 97.19 182 THR A C 1
ATOM 1472 O O . THR A 1 182 ? 7.532 -7.203 -8.271 1.00 97.19 182 THR A O 1
ATOM 1475 N N . GLY A 1 183 ? 8.559 -8.795 -9.461 1.00 96.12 183 GLY A N 1
ATOM 1476 C CA . GLY A 1 183 ? 7.489 -9.794 -9.347 1.00 96.12 183 GLY A CA 1
ATOM 1477 C C . GLY A 1 183 ? 7.209 -10.237 -7.903 1.00 96.12 183 GLY A C 1
ATOM 1478 O O . GLY A 1 183 ? 6.052 -10.222 -7.465 1.00 96.12 183 GLY A O 1
ATOM 1479 N N . LEU A 1 184 ? 8.259 -10.567 -7.142 1.00 97.94 184 LEU A N 1
ATOM 1480 C CA . LEU A 1 184 ? 8.179 -10.907 -5.714 1.00 97.94 184 LEU A CA 1
ATOM 1481 C C . LEU A 1 184 ? 7.717 -9.718 -4.862 1.00 97.94 184 LEU A C 1
ATOM 1483 O O . LEU A 1 184 ? 6.895 -9.884 -3.960 1.00 97.94 184 LEU A O 1
ATOM 1487 N N . PHE A 1 185 ? 8.181 -8.508 -5.172 1.00 98.31 185 PHE A N 1
ATOM 1488 C CA . PHE A 1 185 ? 7.732 -7.283 -4.516 1.00 98.31 185 PHE A CA 1
ATOM 1489 C C . PHE A 1 185 ? 6.238 -7.003 -4.769 1.00 98.31 185 PHE A C 1
ATOM 1491 O O . PHE A 1 185 ? 5.510 -6.670 -3.833 1.00 98.31 185 PHE A O 1
ATOM 1498 N N . MET A 1 186 ? 5.743 -7.210 -5.995 1.00 96.31 186 MET A N 1
ATOM 1499 C CA . MET A 1 186 ? 4.310 -7.110 -6.308 1.00 96.31 186 MET A CA 1
ATOM 1500 C C . MET A 1 186 ? 3.470 -8.137 -5.537 1.00 96.31 186 MET A C 1
ATOM 1502 O O . MET A 1 186 ? 2.393 -7.794 -5.050 1.00 96.31 186 MET A O 1
ATOM 1506 N N . LEU A 1 187 ? 3.966 -9.371 -5.375 1.00 95.19 187 LEU A N 1
ATOM 1507 C CA . LEU A 1 187 ? 3.335 -10.395 -4.533 1.00 95.19 187 LEU A CA 1
ATOM 1508 C C . LEU A 1 187 ? 3.298 -9.971 -3.053 1.00 95.19 187 LEU A C 1
ATOM 1510 O O . LEU A 1 187 ? 2.248 -10.048 -2.415 1.00 95.19 187 LEU A O 1
ATOM 1514 N N . HIS A 1 188 ? 4.413 -9.470 -2.517 1.00 97.19 188 HIS A N 1
ATOM 1515 C CA . HIS A 1 188 ? 4.473 -8.919 -1.162 1.00 97.19 188 HIS A CA 1
ATOM 1516 C C . HIS A 1 188 ? 3.456 -7.780 -0.967 1.00 97.19 188 HIS A C 1
ATOM 1518 O O . HIS A 1 188 ? 2.717 -7.780 0.019 1.00 97.19 188 HIS A O 1
ATOM 1524 N N . GLN A 1 189 ? 3.377 -6.843 -1.917 1.00 97.00 189 GLN A N 1
ATOM 1525 C CA . GLN A 1 189 ? 2.494 -5.680 -1.843 1.00 97.00 189 GLN A CA 1
ATOM 1526 C C . GLN A 1 189 ? 1.012 -6.090 -1.778 1.00 97.00 189 GLN A C 1
ATOM 1528 O O . GLN A 1 189 ? 0.341 -5.710 -0.818 1.00 97.00 189 GLN A O 1
ATOM 1533 N N . ILE A 1 190 ? 0.512 -6.928 -2.703 1.00 95.12 190 ILE A N 1
ATOM 1534 C CA . ILE A 1 190 ? -0.903 -7.357 -2.678 1.00 95.12 190 ILE A CA 1
ATOM 1535 C C . ILE A 1 190 ? -1.254 -8.136 -1.402 1.00 95.12 190 ILE A C 1
ATOM 1537 O O . ILE A 1 190 ? -2.318 -7.906 -0.821 1.00 95.12 190 ILE A O 1
ATOM 1541 N N . VAL A 1 191 ? -0.360 -9.006 -0.916 1.00 94.94 191 VAL A N 1
ATOM 1542 C CA . VAL A 1 191 ? -0.565 -9.752 0.338 1.00 94.94 191 VAL A CA 1
ATOM 1543 C C . VAL A 1 191 ? -0.643 -8.792 1.526 1.00 94.94 191 VAL A C 1
ATOM 1545 O O . VAL A 1 191 ? -1.607 -8.828 2.288 1.00 94.94 191 VAL A O 1
ATOM 1548 N N . ARG A 1 192 ? 0.321 -7.876 1.674 1.00 96.25 192 ARG A N 1
ATOM 1549 C CA . ARG A 1 192 ? 0.326 -6.910 2.783 1.00 96.25 192 ARG A CA 1
ATOM 1550 C C . ARG A 1 192 ? -0.868 -5.956 2.747 1.00 96.25 192 ARG A C 1
ATOM 1552 O O . ARG A 1 192 ? -1.437 -5.672 3.800 1.00 96.25 192 ARG A O 1
ATOM 1559 N N . ASN A 1 193 ? -1.269 -5.502 1.564 1.00 96.44 193 ASN A N 1
ATOM 1560 C CA . ASN A 1 193 ? -2.378 -4.572 1.381 1.00 96.44 193 ASN A CA 1
ATOM 1561 C C . ASN A 1 193 ? -3.746 -5.238 1.658 1.00 96.44 193 ASN A C 1
ATOM 1563 O O . ASN A 1 193 ? -4.557 -4.700 2.415 1.00 96.44 193 ASN A O 1
ATOM 1567 N N . THR A 1 194 ? -3.981 -6.458 1.156 1.00 96.38 194 THR A N 1
ATOM 1568 C CA . THR A 1 194 ? -5.204 -7.226 1.479 1.00 96.38 194 THR A CA 1
ATOM 1569 C C . THR A 1 194 ? -5.274 -7.634 2.955 1.00 96.38 194 THR A C 1
ATOM 1571 O O . THR A 1 194 ? -6.353 -7.572 3.542 1.00 96.38 194 THR A O 1
ATOM 1574 N N . MET A 1 195 ? -4.142 -7.956 3.599 1.00 95.81 195 MET A N 1
ATOM 1575 C CA . MET A 1 195 ? -4.070 -8.163 5.056 1.00 95.81 195 MET A CA 1
ATOM 1576 C C . MET A 1 195 ? -4.406 -6.892 5.854 1.00 95.81 195 MET A C 1
ATOM 1578 O O . MET A 1 195 ? -5.081 -6.977 6.882 1.00 95.81 195 MET A O 1
ATOM 1582 N N . GLY A 1 196 ? -3.959 -5.717 5.398 1.00 96.88 196 GLY A N 1
ATOM 1583 C CA . GLY A 1 196 ? -4.266 -4.425 6.026 1.00 96.88 196 GLY A CA 1
ATOM 1584 C C . GLY A 1 196 ? -5.760 -4.086 6.007 1.00 96.88 196 GLY A C 1
ATOM 1585 O O . GLY A 1 196 ? -6.272 -3.513 6.963 1.00 96.88 196 GLY A O 1
ATOM 1586 N N . HIS A 1 197 ? -6.479 -4.520 4.971 1.00 97.69 197 HIS A N 1
ATOM 1587 C CA . HIS A 1 197 ? -7.921 -4.311 4.812 1.00 97.69 197 HIS A CA 1
ATOM 1588 C C . HIS A 1 197 ? -8.776 -5.534 5.199 1.00 97.69 197 HIS A C 1
ATOM 1590 O O . HIS A 1 197 ? -9.951 -5.609 4.855 1.00 97.69 197 HIS A O 1
ATOM 1596 N N . ALA A 1 198 ? -8.221 -6.522 5.906 1.00 96.19 198 ALA A N 1
ATOM 1597 C CA . ALA A 1 198 ? -8.878 -7.814 6.111 1.00 96.19 198 ALA A CA 1
ATOM 1598 C C . ALA A 1 198 ? -10.171 -7.791 6.962 1.00 96.19 198 ALA A C 1
ATOM 1600 O O . ALA A 1 198 ? -10.947 -8.744 6.891 1.00 96.19 198 ALA A O 1
ATOM 1601 N N . GLY A 1 199 ? -10.389 -6.761 7.792 1.00 96.19 199 GLY A N 1
ATOM 1602 C CA . GLY A 1 199 ? -11.514 -6.645 8.745 1.00 96.19 199 GLY A CA 1
ATOM 1603 C C . GLY A 1 199 ? -11.406 -7.516 10.013 1.00 96.19 199 GLY A C 1
ATOM 1604 O O . GLY A 1 199 ? -12.148 -7.323 10.981 1.00 96.19 199 GLY A O 1
ATOM 1605 N N . TYR A 1 200 ? -10.441 -8.437 10.042 1.00 97.50 200 TYR A N 1
ATOM 1606 C CA . TYR A 1 200 ? -10.087 -9.295 11.174 1.00 97.50 200 TYR A CA 1
ATOM 1607 C C . TYR A 1 200 ? -8.626 -9.063 11.565 1.00 97.50 200 TYR A C 1
ATOM 1609 O O . TYR A 1 200 ? -7.769 -8.988 10.691 1.00 97.50 200 TYR A O 1
ATOM 1617 N N . GLU A 1 201 ? -8.313 -8.998 12.860 1.00 97.75 201 GLU A N 1
ATOM 1618 C CA . GLU A 1 201 ? -6.933 -8.833 13.321 1.00 97.75 201 GLU A CA 1
ATOM 1619 C C . GLU A 1 201 ? -6.139 -10.143 13.205 1.00 97.75 201 GLU A C 1
ATOM 1621 O O . GLU A 1 201 ? -6.274 -11.054 14.032 1.00 97.75 201 GLU A O 1
ATOM 1626 N N . LEU A 1 202 ? -5.297 -10.216 12.172 1.00 96.94 202 LEU A N 1
ATOM 1627 C CA . LEU A 1 202 ? -4.508 -11.393 11.804 1.00 96.94 202 LEU A CA 1
ATOM 1628 C C . LEU A 1 202 ? -3.229 -11.562 12.642 1.00 96.94 202 LEU A C 1
ATOM 1630 O O . LEU A 1 202 ? -2.724 -12.675 12.781 1.00 96.94 202 LEU A O 1
ATOM 1634 N N . MET A 1 203 ? -2.686 -10.485 13.213 1.00 96.88 203 MET A N 1
ATOM 1635 C CA . MET A 1 203 ? -1.398 -10.512 13.908 1.00 96.88 203 MET A CA 1
ATOM 1636 C C . MET A 1 203 ? -1.494 -11.277 15.248 1.00 96.88 203 MET A C 1
ATOM 1638 O O . MET A 1 203 ? -2.417 -11.050 16.042 1.00 96.88 203 MET A O 1
ATOM 1642 N N . PRO A 1 204 ? -0.557 -12.190 15.569 1.00 96.06 204 PRO A N 1
ATOM 1643 C CA . PRO A 1 204 ? -0.452 -12.764 16.909 1.00 96.06 204 PRO A CA 1
ATOM 1644 C C . PRO A 1 204 ? -0.128 -11.696 17.964 1.00 96.06 204 PRO A C 1
ATOM 1646 O O . PRO A 1 204 ? 0.592 -10.732 17.715 1.00 96.06 204 PRO A O 1
ATOM 1649 N N . ALA A 1 205 ? -0.643 -11.891 19.177 1.00 96.19 205 ALA A N 1
ATOM 1650 C CA . ALA A 1 205 ? -0.492 -10.954 20.287 1.00 96.19 205 ALA A CA 1
ATOM 1651 C C . ALA A 1 205 ? 0.286 -11.565 21.455 1.00 96.19 205 ALA A C 1
ATOM 1653 O O . ALA A 1 205 ? 0.080 -12.735 21.795 1.00 96.19 205 ALA A O 1
ATOM 1654 N N . THR A 1 206 ? 1.095 -10.752 22.132 1.00 95.62 206 THR A N 1
ATOM 1655 C CA . THR A 1 206 ? 1.859 -11.122 23.335 1.00 95.62 206 THR A CA 1
ATOM 1656 C C . THR A 1 206 ? 0.944 -11.452 24.528 1.00 95.62 206 THR A C 1
ATOM 1658 O O . THR A 1 206 ? -0.286 -11.375 24.442 1.00 95.62 206 THR A O 1
ATOM 1661 N N . LYS A 1 207 ? 1.514 -11.856 25.672 1.00 92.12 207 LYS A N 1
ATOM 1662 C CA . LYS A 1 207 ? 0.736 -12.089 26.908 1.00 92.12 207 LYS A CA 1
ATOM 1663 C C . LYS A 1 207 ? 0.156 -10.795 27.501 1.00 92.12 207 LYS A C 1
ATOM 1665 O O . LYS A 1 207 ? -0.867 -10.854 28.170 1.00 92.12 207 LYS A O 1
ATOM 1670 N N . ASP A 1 208 ? 0.765 -9.649 27.201 1.00 92.12 208 ASP A N 1
ATOM 1671 C CA . ASP A 1 208 ? 0.416 -8.329 27.745 1.00 92.12 208 ASP A CA 1
ATOM 1672 C C . ASP A 1 208 ? -0.464 -7.485 26.791 1.00 92.12 208 ASP A C 1
ATOM 1674 O O . ASP A 1 208 ? -0.621 -6.281 26.982 1.00 92.12 208 ASP A O 1
ATOM 1678 N N . GLY A 1 209 ? -1.035 -8.112 25.753 1.00 93.50 209 GLY A N 1
ATOM 1679 C CA . GLY A 1 209 ? -2.031 -7.509 24.856 1.00 93.50 209 GLY A CA 1
ATOM 1680 C C . GLY A 1 209 ? -1.483 -6.711 23.666 1.00 93.50 209 GLY A C 1
ATOM 1681 O O . GLY A 1 209 ? -2.274 -6.229 22.867 1.00 93.50 209 GLY A O 1
ATOM 1682 N N . ARG A 1 210 ? -0.159 -6.597 23.503 1.00 95.62 210 ARG A N 1
ATOM 1683 C CA . ARG A 1 210 ? 0.484 -5.900 22.364 1.00 95.62 210 ARG A CA 1
ATOM 1684 C C . ARG A 1 210 ? 0.708 -6.823 21.153 1.00 95.62 210 ARG A C 1
ATOM 1686 O O . ARG A 1 210 ? 0.757 -8.043 21.351 1.00 95.62 210 ARG A O 1
ATOM 1693 N N . PRO A 1 211 ? 0.895 -6.291 19.929 1.00 97.12 211 PRO A N 1
ATOM 1694 C CA . PRO A 1 211 ? 1.282 -7.101 18.772 1.00 97.12 211 PRO A CA 1
ATOM 1695 C C . PRO A 1 211 ? 2.610 -7.828 19.020 1.00 97.12 211 PRO A C 1
ATOM 1697 O O . PRO A 1 211 ? 3.494 -7.291 19.687 1.00 97.12 211 PRO A O 1
ATOM 1700 N N . LEU A 1 212 ? 2.767 -9.045 18.490 1.00 97.06 212 LEU A N 1
ATOM 1701 C CA . LEU A 1 212 ? 4.030 -9.791 18.581 1.00 97.06 212 LEU A CA 1
ATOM 1702 C C . LEU A 1 212 ? 5.146 -9.095 17.788 1.00 97.06 212 LEU A C 1
ATOM 1704 O O . LEU A 1 212 ? 6.263 -8.956 18.277 1.00 97.06 212 LEU A O 1
ATOM 1708 N N . PHE A 1 213 ? 4.812 -8.609 16.592 1.00 96.44 213 PHE A N 1
ATOM 1709 C CA . PHE A 1 213 ? 5.695 -7.831 15.729 1.00 96.44 213 PHE A CA 1
ATOM 1710 C C . PHE A 1 213 ? 5.207 -6.380 15.677 1.00 96.44 213 PHE A C 1
ATOM 1712 O O . PHE A 1 213 ? 4.713 -5.909 14.663 1.00 96.44 213 PHE A O 1
ATOM 1719 N N . ASP A 1 214 ? 5.318 -5.670 16.801 1.00 94.56 214 ASP A N 1
ATOM 1720 C CA . ASP A 1 214 ? 4.796 -4.302 16.991 1.00 94.56 214 ASP A CA 1
ATOM 1721 C C . ASP A 1 214 ? 5.443 -3.240 16.070 1.00 94.56 214 ASP A C 1
ATOM 1723 O O . ASP A 1 214 ? 5.016 -2.092 16.035 1.00 94.56 214 ASP A O 1
ATOM 1727 N N . TRP A 1 215 ? 6.482 -3.599 15.316 1.00 96.06 215 TRP A N 1
ATOM 1728 C CA . TRP A 1 215 ? 7.100 -2.771 14.272 1.00 96.06 215 TRP A CA 1
ATOM 1729 C C . TRP A 1 215 ? 6.431 -2.926 12.892 1.00 96.06 215 TRP A C 1
ATOM 1731 O O . TRP A 1 215 ? 6.669 -2.100 12.014 1.00 96.06 215 TRP A O 1
ATOM 1741 N N . LEU A 1 216 ? 5.582 -3.945 12.702 1.00 97.88 216 LEU A N 1
ATOM 1742 C CA . LEU A 1 216 ? 4.758 -4.136 11.507 1.00 97.88 216 LEU A CA 1
ATOM 1743 C C . LEU A 1 216 ? 3.389 -3.465 11.670 1.00 97.88 216 LEU A C 1
ATOM 1745 O O . LEU A 1 216 ? 2.755 -3.566 12.723 1.00 97.88 216 LEU A O 1
ATOM 1749 N N . THR A 1 217 ? 2.887 -2.872 10.588 1.00 98.25 217 THR A N 1
ATOM 1750 C CA . THR A 1 217 ? 1.482 -2.461 10.472 1.00 98.25 217 THR A CA 1
ATOM 1751 C C . THR A 1 217 ? 0.576 -3.692 10.608 1.00 98.25 217 THR A C 1
ATOM 1753 O O . THR A 1 217 ? 0.808 -4.738 9.990 1.00 98.25 217 THR A O 1
ATOM 1756 N N . THR A 1 218 ? -0.457 -3.581 11.440 1.00 98.31 218 THR A N 1
ATOM 1757 C CA . THR A 1 218 ? -1.477 -4.618 11.678 1.00 98.31 218 THR A CA 1
ATOM 1758 C C . THR A 1 218 ? -2.806 -4.230 11.035 1.00 98.31 218 THR A C 1
ATOM 1760 O O . THR A 1 218 ? -3.000 -3.074 10.653 1.00 98.31 218 THR A O 1
ATOM 1763 N N . THR A 1 219 ? -3.751 -5.169 10.937 1.00 98.12 219 THR A N 1
ATOM 1764 C CA . THR A 1 219 ? -5.084 -4.861 10.398 1.00 98.12 219 THR A CA 1
ATOM 1765 C C . THR A 1 219 ? -5.799 -3.827 11.277 1.00 98.12 219 THR A C 1
ATOM 1767 O O . THR A 1 219 ? -6.442 -2.931 10.749 1.00 98.12 219 THR A O 1
ATOM 1770 N N . THR A 1 220 ? -5.615 -3.849 12.604 1.00 98.06 220 THR A N 1
ATOM 1771 C CA . THR A 1 220 ? -6.165 -2.819 13.508 1.00 98.06 220 THR A CA 1
ATOM 1772 C C . THR A 1 220 ? -5.481 -1.460 13.336 1.00 98.06 220 THR A C 1
ATOM 1774 O O . THR A 1 220 ? -6.145 -0.433 13.455 1.00 98.06 220 THR A O 1
ATOM 1777 N N . HIS A 1 221 ? -4.177 -1.415 13.034 1.00 98.25 221 HIS A N 1
ATOM 1778 C CA . HIS A 1 221 ? -3.484 -0.153 12.735 1.00 98.25 221 HIS A CA 1
ATOM 1779 C C . HIS A 1 221 ? -4.109 0.532 11.508 1.00 98.25 221 HIS A C 1
ATOM 1781 O O . HIS A 1 221 ? -4.416 1.724 11.553 1.00 98.25 221 HIS A O 1
ATOM 1787 N N . HIS A 1 222 ? -4.367 -0.232 10.444 1.00 98.00 222 HIS A N 1
ATOM 1788 C CA . HIS A 1 222 ? -4.927 0.293 9.195 1.00 98.00 222 HIS A CA 1
ATOM 1789 C C . HIS A 1 222 ? -6.454 0.493 9.235 1.00 98.00 222 HIS A C 1
ATOM 1791 O O . HIS A 1 222 ? -6.980 1.442 8.660 1.00 98.00 222 HIS A O 1
ATOM 1797 N N . ASP A 1 223 ? -7.195 -0.318 9.989 1.00 97.44 223 ASP A N 1
ATOM 1798 C CA . ASP A 1 223 ? -8.625 -0.084 10.227 1.00 97.44 223 ASP A CA 1
ATOM 1799 C C . ASP A 1 223 ? -8.867 1.215 11.025 1.00 97.44 223 ASP A C 1
ATOM 1801 O O . ASP A 1 223 ? -9.786 1.978 10.713 1.00 97.44 223 ASP A O 1
ATOM 1805 N N . LEU A 1 224 ? -7.993 1.530 11.993 1.00 96.75 224 LEU A N 1
ATOM 1806 C CA . LEU A 1 224 ? -8.011 2.818 12.695 1.00 96.75 224 LEU A CA 1
ATOM 1807 C C . LEU A 1 224 ? -7.705 4.001 11.775 1.00 96.75 224 LEU A C 1
ATOM 1809 O O . LEU A 1 224 ? -8.290 5.064 11.970 1.00 96.75 224 LEU A O 1
ATOM 1813 N N . HIS A 1 225 ? -6.847 3.821 10.768 1.00 97.69 225 HIS A N 1
ATOM 1814 C CA . HIS A 1 225 ? -6.604 4.834 9.743 1.00 97.69 225 HIS A CA 1
ATOM 1815 C C . HIS A 1 225 ? -7.893 5.158 8.967 1.00 97.69 225 HIS A C 1
ATOM 1817 O O . HIS A 1 225 ? -8.284 6.320 8.848 1.00 97.69 225 HIS A O 1
ATOM 1823 N N . HIS A 1 226 ? -8.615 4.125 8.513 1.00 96.62 226 HIS A N 1
ATOM 1824 C CA . HIS A 1 226 ? -9.926 4.281 7.866 1.00 96.62 226 HIS A CA 1
ATOM 1825 C C . HIS A 1 226 ? -10.984 4.883 8.803 1.00 96.62 226 HIS A C 1
ATOM 1827 O O . HIS A 1 226 ? -11.799 5.687 8.356 1.00 96.62 226 HIS A O 1
ATOM 1833 N N . ALA A 1 227 ? -10.960 4.550 10.100 1.00 93.88 227 ALA A N 1
ATOM 1834 C CA . ALA A 1 227 ? -11.852 5.138 11.104 1.00 93.88 227 ALA A CA 1
ATOM 1835 C C . ALA A 1 227 ? -11.577 6.629 11.374 1.00 93.88 227 ALA A C 1
ATOM 1837 O O . ALA A 1 227 ? -12.512 7.393 11.616 1.00 93.88 227 ALA A O 1
ATOM 1838 N N . GLN A 1 228 ? -10.301 7.022 11.412 1.00 92.94 228 GLN A N 1
ATOM 1839 C CA . GLN A 1 228 ? -9.830 8.318 11.902 1.00 92.94 228 GLN A CA 1
ATOM 1840 C C . GLN A 1 228 ? -8.638 8.814 11.071 1.00 92.94 228 GLN A C 1
ATOM 1842 O O . GLN A 1 228 ? -7.482 8.764 11.499 1.00 92.94 228 GLN A O 1
ATOM 1847 N N . ALA A 1 229 ? -8.949 9.339 9.884 1.00 90.69 229 ALA A N 1
ATOM 1848 C CA . ALA A 1 229 ? -7.990 10.016 9.015 1.00 90.69 229 ALA A CA 1
ATOM 1849 C C . ALA A 1 229 ? -7.195 11.092 9.784 1.00 90.69 229 ALA A C 1
ATOM 1851 O O . ALA A 1 229 ? -7.770 11.900 10.518 1.00 90.69 229 ALA A O 1
ATOM 1852 N N . GLY A 1 230 ? -5.870 11.100 9.609 1.00 93.94 230 GLY A N 1
ATOM 1853 C CA . GLY A 1 230 ? -4.941 11.958 10.357 1.00 93.94 230 GLY A CA 1
ATOM 1854 C C . GLY A 1 230 ? -3.795 11.206 11.051 1.00 93.94 230 GLY A C 1
ATOM 1855 O O . GLY A 1 230 ? -2.764 11.819 11.340 1.00 93.94 230 GLY A O 1
ATOM 1856 N N . TRP A 1 231 ? -3.944 9.894 11.247 1.00 97.69 231 TRP A N 1
ATOM 1857 C CA . TRP A 1 231 ? -3.008 8.997 11.944 1.00 97.69 231 TRP A CA 1
ATOM 1858 C C . TRP A 1 231 ? -2.655 7.776 11.081 1.00 97.69 231 TRP A C 1
ATOM 1860 O O . TRP A 1 231 ? -3.340 7.533 10.096 1.00 97.69 231 TRP A O 1
ATOM 1870 N N . ASN A 1 232 ? -1.671 6.965 11.478 1.00 98.38 232 ASN A N 1
ATOM 1871 C CA . ASN A 1 232 ? -1.395 5.620 10.946 1.00 98.38 232 ASN A CA 1
ATOM 1872 C C . ASN A 1 232 ? -1.209 5.564 9.413 1.00 98.38 232 ASN A C 1
ATOM 1874 O O . ASN A 1 232 ? -1.975 4.900 8.718 1.00 98.38 232 ASN A O 1
ATOM 1878 N N . TYR A 1 233 ? -0.216 6.269 8.867 1.00 98.38 233 TYR A N 1
ATOM 1879 C CA . TYR A 1 233 ? 0.008 6.338 7.415 1.00 98.38 233 TYR A CA 1
ATOM 1880 C C . TYR A 1 233 ? 0.879 5.202 6.833 1.00 98.38 233 TYR A C 1
ATOM 1882 O O . TYR A 1 233 ? 0.898 5.043 5.611 1.00 98.38 233 TYR A O 1
ATOM 1890 N N . GLY A 1 234 ? 1.623 4.449 7.652 1.00 97.50 234 GLY A N 1
ATOM 1891 C CA . GLY A 1 234 ? 2.569 3.408 7.218 1.00 97.50 234 GLY A CA 1
ATOM 1892 C C . GLY A 1 234 ? 1.911 2.084 6.801 1.00 97.50 234 GLY A C 1
ATOM 1893 O O . GLY A 1 234 ? 1.054 1.550 7.509 1.00 97.50 234 GLY A O 1
ATOM 1894 N N . LEU A 1 235 ? 2.340 1.520 5.665 1.00 96.81 235 LEU A N 1
ATOM 1895 C CA . LEU A 1 235 ? 1.709 0.350 5.030 1.00 96.81 235 LEU A CA 1
ATOM 1896 C C . LEU A 1 235 ? 2.269 -0.987 5.529 1.00 96.81 235 LEU A C 1
ATOM 1898 O O . LEU A 1 235 ? 1.524 -1.942 5.767 1.00 96.81 235 LEU A O 1
ATOM 1902 N N . TYR A 1 236 ? 3.591 -1.071 5.659 1.00 97.94 236 TYR A N 1
ATOM 1903 C CA . TYR A 1 236 ? 4.308 -2.258 6.112 1.00 97.94 236 TYR A CA 1
ATOM 1904 C C . TYR A 1 236 ? 4.825 -2.064 7.539 1.00 97.94 236 TYR A C 1
ATOM 1906 O O . TYR A 1 236 ? 4.705 -2.994 8.342 1.00 97.94 236 TYR A O 1
ATOM 1914 N N . PHE A 1 237 ? 5.345 -0.876 7.873 1.00 98.38 237 PHE A N 1
ATOM 1915 C CA . PHE A 1 237 ? 6.011 -0.606 9.150 1.00 98.38 237 PHE A CA 1
ATOM 1916 C C . PHE A 1 237 ? 5.389 0.566 9.923 1.00 98.38 237 PHE A C 1
ATOM 1918 O O . PHE A 1 237 ? 5.107 1.628 9.374 1.00 98.38 237 PHE A O 1
ATOM 1925 N N . THR A 1 238 ? 5.291 0.423 11.249 1.00 97.94 238 THR A N 1
ATOM 1926 C CA . THR A 1 238 ? 4.879 1.508 12.170 1.00 97.94 238 THR A CA 1
ATOM 1927 C C . THR A 1 238 ? 6.019 2.496 12.474 1.00 97.94 238 THR A C 1
ATOM 1929 O O . THR A 1 238 ? 5.848 3.451 13.233 1.00 97.94 238 THR A O 1
ATOM 1932 N N . PHE A 1 239 ? 7.203 2.281 11.886 1.00 96.38 239 PHE A N 1
ATOM 1933 C CA . PHE A 1 239 ? 8.412 3.086 12.082 1.00 96.38 239 PHE A CA 1
ATOM 1934 C C . PHE A 1 239 ? 8.190 4.574 11.781 1.00 96.38 239 PHE A C 1
ATOM 1936 O O . PHE A 1 239 ? 8.450 5.409 12.649 1.00 96.38 239 PHE A O 1
ATOM 1943 N N . TRP A 1 240 ? 7.688 4.909 10.589 1.00 97.94 240 TRP A N 1
ATOM 1944 C CA . TRP A 1 240 ? 7.487 6.304 10.186 1.00 97.94 240 TRP A CA 1
ATOM 1945 C C . TRP A 1 240 ? 6.434 7.005 11.042 1.00 97.94 240 TRP A C 1
ATOM 1947 O O . TRP A 1 240 ? 6.637 8.146 11.454 1.00 97.94 240 TRP A O 1
ATOM 1957 N N . ASP A 1 241 ? 5.348 6.307 11.383 1.00 98.56 241 ASP A N 1
ATOM 1958 C CA . ASP A 1 241 ? 4.312 6.833 12.270 1.00 98.56 241 ASP A CA 1
ATOM 1959 C C . ASP A 1 241 ? 4.842 7.136 13.675 1.00 98.56 241 ASP A C 1
ATOM 1961 O O . ASP A 1 241 ? 4.506 8.169 14.254 1.00 98.56 241 ASP A O 1
ATOM 1965 N N . ARG A 1 242 ? 5.742 6.304 14.207 1.00 97.94 242 ARG A N 1
ATOM 1966 C CA . ARG A 1 242 ? 6.402 6.558 15.497 1.00 97.94 242 ARG A CA 1
ATOM 1967 C C . ARG A 1 242 ? 7.424 7.683 15.427 1.00 97.94 242 ARG A C 1
ATOM 1969 O O . ARG A 1 242 ? 7.423 8.550 16.297 1.00 97.94 242 ARG A O 1
ATOM 1976 N N . LEU A 1 243 ? 8.265 7.700 14.391 1.00 98.12 243 LEU A N 1
ATOM 1977 C CA . LEU A 1 243 ? 9.280 8.737 14.181 1.00 98.12 243 LEU A CA 1
ATOM 1978 C C . LEU A 1 243 ? 8.651 10.130 14.035 1.00 98.12 243 LEU A C 1
ATOM 1980 O O . LEU A 1 243 ? 9.192 11.113 14.535 1.00 98.12 243 LEU A O 1
ATOM 1984 N N . MET A 1 244 ? 7.502 10.209 13.363 1.00 98.31 244 MET A N 1
ATOM 1985 C CA . MET A 1 244 ? 6.832 11.465 13.033 1.00 98.31 244 MET A CA 1
ATOM 1986 C C . MET A 1 244 ? 5.676 11.843 13.972 1.00 98.31 244 MET A C 1
ATOM 1988 O O . MET A 1 244 ? 5.026 12.864 13.732 1.00 98.31 244 MET A O 1
ATOM 1992 N N . GLY A 1 245 ? 5.400 11.041 15.007 1.00 97.94 245 GLY A N 1
ATOM 1993 C CA . GLY A 1 245 ? 4.313 11.279 15.964 1.00 97.94 245 GLY A CA 1
ATOM 1994 C C . GLY A 1 245 ? 2.902 11.135 15.378 1.00 97.94 245 GLY A C 1
ATOM 1995 O O . GLY A 1 245 ? 1.988 11.814 15.837 1.00 97.94 245 GLY A O 1
ATOM 1996 N N . THR A 1 246 ? 2.729 10.292 14.356 1.00 98.38 246 THR A N 1
ATOM 1997 C CA . THR A 1 246 ? 1.443 10.017 13.692 1.00 98.38 246 THR A CA 1
ATOM 1998 C C . THR A 1 246 ? 0.857 8.631 13.989 1.00 98.38 246 THR A C 1
ATOM 2000 O O . THR A 1 246 ? -0.213 8.322 13.473 1.00 98.38 246 THR A O 1
ATOM 2003 N N . GLU A 1 247 ? 1.467 7.821 14.862 1.00 98.50 247 GLU A N 1
ATOM 2004 C CA . GLU A 1 247 ? 0.825 6.606 15.401 1.00 98.50 247 GLU A CA 1
ATOM 2005 C C . GLU A 1 247 ? -0.352 6.981 16.324 1.00 98.50 247 GLU A C 1
ATOM 2007 O O . GLU A 1 247 ? -0.213 7.798 17.236 1.00 98.50 247 GLU A O 1
ATOM 2012 N N . HIS A 1 248 ? -1.526 6.393 16.087 1.00 98.19 248 HIS A N 1
ATOM 2013 C CA . HIS A 1 248 ? -2.766 6.705 16.795 1.00 98.19 248 HIS A CA 1
ATOM 2014 C C . HIS A 1 248 ? -2.660 6.345 18.292 1.00 98.19 248 HIS A C 1
ATOM 2016 O O . HIS A 1 248 ? -2.430 5.172 18.604 1.00 98.19 248 HIS A O 1
ATOM 2022 N N . PRO A 1 249 ? -2.914 7.274 19.239 1.00 96.81 249 PRO A N 1
ATOM 2023 C CA . PRO A 1 249 ? -2.664 7.045 20.669 1.00 96.81 249 PRO A CA 1
ATOM 2024 C C . PRO A 1 249 ? -3.366 5.824 21.284 1.00 96.81 249 PRO A C 1
ATOM 2026 O O . PRO A 1 249 ? -2.839 5.207 22.207 1.00 96.81 249 PRO A O 1
ATOM 2029 N N . GLU A 1 250 ? -4.540 5.436 20.775 1.00 96.56 250 GLU A N 1
ATOM 2030 C CA . GLU A 1 250 ? -5.261 4.249 21.264 1.00 96.56 250 GLU A CA 1
ATOM 2031 C C . GLU A 1 250 ? -4.836 2.928 20.593 1.00 96.56 250 GLU A C 1
ATOM 2033 O O . GLU A 1 250 ? -5.411 1.889 20.918 1.00 96.56 250 GLU A O 1
ATOM 2038 N N . TYR A 1 251 ? -3.890 2.926 19.642 1.00 97.50 251 TYR A N 1
ATOM 2039 C CA . TYR A 1 251 ? -3.603 1.767 18.780 1.00 97.50 251 TYR A CA 1
ATOM 2040 C C . TYR A 1 251 ? -3.418 0.460 19.566 1.00 97.50 251 TYR A C 1
ATOM 2042 O O . TYR A 1 251 ? -4.128 -0.513 19.310 1.00 97.50 251 TYR A O 1
ATOM 2050 N N . HIS A 1 252 ? -2.546 0.437 20.579 1.00 97.19 252 HIS A N 1
ATOM 2051 C CA . HIS A 1 252 ? -2.328 -0.770 21.388 1.00 97.19 252 HIS A CA 1
ATOM 2052 C C . HIS A 1 252 ? -3.555 -1.193 22.203 1.00 97.19 252 HIS A C 1
ATOM 2054 O O . HIS A 1 252 ? -3.731 -2.385 22.433 1.00 97.19 252 HIS A O 1
ATOM 2060 N N . ALA A 1 253 ? -4.423 -0.262 22.611 1.00 96.69 253 ALA A N 1
ATOM 2061 C CA . ALA A 1 253 ? -5.653 -0.582 23.339 1.00 96.69 253 ALA A CA 1
ATOM 2062 C C . ALA A 1 253 ? -6.715 -1.190 22.410 1.00 96.69 253 ALA A C 1
ATOM 2064 O O . ALA A 1 253 ? -7.353 -2.183 22.757 1.00 96.69 253 ALA A O 1
ATOM 2065 N N . ARG A 1 254 ? -6.849 -0.641 21.198 1.00 96.44 254 ARG A N 1
ATOM 2066 C CA . ARG A 1 254 ? -7.741 -1.141 20.143 1.00 96.44 254 ARG A CA 1
ATOM 2067 C C . ARG A 1 254 ? -7.281 -2.497 19.615 1.00 96.44 254 ARG A C 1
ATOM 2069 O O . ARG A 1 254 ? -8.098 -3.397 19.458 1.00 96.44 254 ARG A O 1
ATOM 2076 N N . PHE A 1 255 ? -5.973 -2.681 19.435 1.00 97.81 255 PHE A N 1
ATOM 2077 C CA . PHE A 1 255 ? -5.388 -3.976 19.101 1.00 97.81 255 PHE A CA 1
ATOM 2078 C C . PHE A 1 255 ? -5.665 -5.006 20.207 1.00 97.81 255 PHE A C 1
ATOM 2080 O O . PHE A 1 255 ? -6.178 -6.085 19.923 1.00 97.81 255 PHE A O 1
ATOM 2087 N N . ALA A 1 256 ? -5.409 -4.660 21.475 1.00 96.94 256 ALA A N 1
ATOM 2088 C CA . ALA A 1 256 ? -5.684 -5.533 22.618 1.00 96.94 256 ALA A CA 1
ATOM 2089 C C . ALA A 1 256 ? -7.171 -5.935 22.708 1.00 96.94 256 ALA A C 1
ATOM 2091 O O . ALA A 1 256 ? -7.479 -7.104 22.953 1.00 96.94 256 ALA A O 1
ATOM 2092 N N . GLN A 1 257 ? -8.086 -4.999 22.424 1.00 95.19 257 GLN A N 1
ATOM 2093 C CA . GLN A 1 257 ? -9.521 -5.255 22.279 1.00 95.19 257 GLN A CA 1
ATOM 2094 C C . GLN A 1 257 ? -9.809 -6.248 21.137 1.00 95.19 257 GLN A C 1
ATOM 2096 O O . GLN A 1 257 ? -10.473 -7.259 21.372 1.00 95.19 257 GLN A O 1
ATOM 2101 N N . ALA A 1 258 ? -9.271 -6.011 19.935 1.00 95.38 258 ALA A N 1
ATOM 2102 C CA . ALA A 1 258 ? -9.460 -6.866 18.759 1.00 95.38 258 ALA A CA 1
ATOM 2103 C C . ALA A 1 258 ? -8.892 -8.288 18.936 1.00 95.38 258 ALA A C 1
ATOM 2105 O O . ALA A 1 258 ? -9.415 -9.233 18.355 1.00 95.38 258 ALA A O 1
ATOM 2106 N N . VAL A 1 259 ? -7.865 -8.478 19.774 1.00 95.75 259 VAL A N 1
ATOM 2107 C CA . VAL A 1 259 ? -7.329 -9.810 20.124 1.00 95.75 259 VAL A CA 1
ATOM 2108 C C . VAL A 1 259 ? -7.873 -10.383 21.441 1.00 95.75 259 VAL A C 1
ATOM 2110 O O . VAL A 1 259 ? -7.392 -11.426 21.890 1.00 95.75 259 VAL A O 1
ATOM 2113 N N . ARG A 1 260 ? -8.851 -9.713 22.070 1.00 91.19 260 ARG A N 1
ATOM 2114 C CA . ARG A 1 260 ? -9.481 -10.071 23.358 1.00 91.19 260 ARG A CA 1
ATOM 2115 C C . ARG A 1 260 ? -8.483 -10.331 24.498 1.00 91.19 260 ARG A C 1
ATOM 2117 O O . ARG A 1 260 ? -8.620 -11.295 25.251 1.00 91.19 260 ARG A O 1
ATOM 2124 N N . LYS A 1 261 ? -7.478 -9.464 24.647 1.00 86.62 261 LYS A N 1
ATOM 2125 C CA . LYS A 1 261 ? -6.500 -9.508 25.749 1.00 86.62 261 LYS A CA 1
ATOM 2126 C C . LYS A 1 261 ? -6.513 -8.207 26.556 1.00 86.62 261 LYS A C 1
ATOM 2128 O O . LYS A 1 261 ? -6.687 -7.142 25.973 1.00 86.62 261 LYS A O 1
ATOM 2133 N N . PRO A 1 262 ? -6.276 -8.248 27.879 1.00 82.12 262 PRO A N 1
ATOM 2134 C CA . PRO A 1 262 ? -6.067 -7.029 28.649 1.00 82.12 262 PRO A CA 1
ATOM 2135 C C . PRO A 1 262 ? -4.737 -6.385 28.236 1.00 82.12 262 PRO A C 1
ATOM 2137 O O . PRO A 1 262 ? -3.681 -7.006 28.376 1.00 82.12 262 PRO A O 1
ATOM 2140 N N . LEU A 1 263 ? -4.773 -5.137 27.758 1.00 86.19 263 LEU A N 1
ATOM 2141 C CA . LEU A 1 263 ? -3.550 -4.356 27.577 1.00 86.19 263 LEU A CA 1
ATOM 2142 C C . LEU A 1 263 ? -2.944 -4.083 28.953 1.00 86.19 263 LEU A C 1
ATOM 2144 O O . LEU A 1 263 ? -3.545 -3.397 29.783 1.00 86.19 263 LE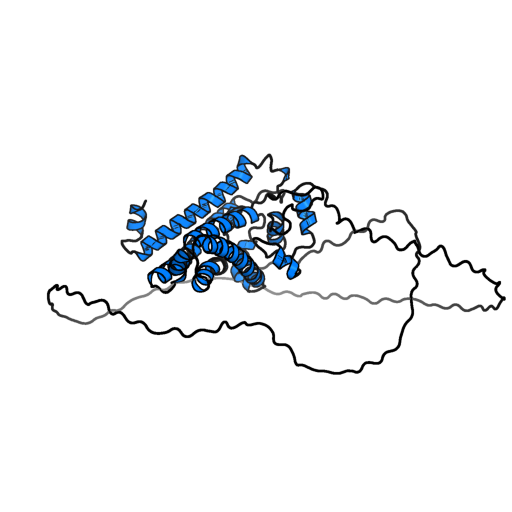U A O 1
ATOM 2148 N N . ARG A 1 264 ? -1.737 -4.586 29.196 1.00 83.81 264 ARG A N 1
ATOM 2149 C CA . ARG A 1 264 ? -0.971 -4.207 30.381 1.00 83.81 264 ARG A CA 1
ATOM 2150 C C . ARG A 1 264 ? -0.084 -3.020 30.053 1.00 83.81 264 ARG A C 1
ATOM 2152 O O . ARG A 1 264 ? 0.651 -3.032 29.067 1.00 83.81 264 ARG A O 1
ATOM 2159 N N . ALA A 1 265 ? -0.134 -2.008 30.918 1.00 74.38 265 ALA A N 1
ATOM 2160 C CA . ALA A 1 265 ? 0.828 -0.917 30.886 1.00 74.38 265 ALA A CA 1
ATOM 2161 C C . ALA A 1 265 ? 2.260 -1.490 30.907 1.00 74.38 265 ALA A C 1
ATOM 2163 O O . ALA A 1 265 ? 2.493 -2.495 31.594 1.00 74.38 265 ALA A O 1
ATOM 2164 N N . PRO A 1 266 ? 3.226 -0.876 30.195 1.00 64.38 266 PRO A N 1
ATOM 2165 C CA . PRO A 1 266 ? 4.621 -1.284 30.279 1.00 64.38 266 PRO A CA 1
ATOM 2166 C C . PRO A 1 266 ? 5.035 -1.394 31.744 1.00 64.38 266 PRO A C 1
ATOM 2168 O O . PRO A 1 266 ? 4.742 -0.491 32.532 1.00 64.38 266 PRO A O 1
ATOM 2171 N N . ARG A 1 267 ? 5.713 -2.487 32.123 1.00 57.53 267 ARG A N 1
ATOM 2172 C CA . ARG A 1 267 ? 6.310 -2.600 33.458 1.00 57.53 267 ARG A CA 1
ATOM 2173 C C . ARG A 1 267 ? 7.241 -1.408 33.642 1.00 57.53 267 ARG A C 1
ATOM 2175 O O . ARG A 1 267 ? 8.350 -1.420 33.111 1.00 57.53 267 ARG A O 1
ATOM 2182 N N . ALA A 1 268 ? 6.788 -0.401 34.391 1.00 52.50 268 ALA A N 1
ATOM 2183 C CA . ALA A 1 268 ? 7.627 0.704 34.812 1.00 52.50 268 ALA A CA 1
ATOM 2184 C C . ALA A 1 268 ? 8.870 0.081 35.440 1.00 52.50 268 ALA A C 1
ATOM 2186 O O . ALA A 1 268 ? 8.762 -0.687 36.406 1.00 52.50 268 ALA A O 1
ATOM 2187 N N . SER A 1 269 ? 10.036 0.326 34.838 1.00 49.16 269 SER A N 1
ATOM 2188 C CA . SER A 1 269 ? 11.273 -0.222 35.368 1.00 49.16 269 SER A CA 1
ATOM 2189 C C . SER A 1 269 ? 11.370 0.252 36.811 1.00 49.16 269 SER A C 1
ATOM 2191 O O . SER A 1 269 ? 11.208 1.442 37.097 1.00 49.16 269 SER A O 1
ATOM 2193 N N . ARG A 1 270 ? 11.554 -0.688 37.748 1.00 49.62 270 ARG A N 1
ATOM 2194 C CA . ARG A 1 270 ? 11.775 -0.350 39.155 1.00 49.62 270 ARG A CA 1
ATOM 2195 C C . ARG A 1 270 ? 13.108 0.394 39.230 1.00 49.62 270 ARG A C 1
ATOM 2197 O O . ARG A 1 270 ? 14.138 -0.206 39.534 1.00 49.62 270 ARG A O 1
ATOM 2204 N N . ARG A 1 271 ? 13.078 1.711 38.987 1.00 49.44 271 ARG A N 1
ATOM 2205 C CA . ARG A 1 271 ? 14.041 2.661 39.537 1.00 49.44 271 ARG A CA 1
ATOM 2206 C C . ARG A 1 271 ? 14.062 2.355 41.025 1.00 49.44 271 ARG A C 1
ATOM 2208 O O . ARG A 1 271 ? 13.115 2.696 41.732 1.00 49.44 271 ARG A O 1
ATOM 2215 N N . ARG A 1 272 ? 15.089 1.621 41.464 1.00 49.56 272 ARG A N 1
ATOM 2216 C CA . ARG A 1 272 ? 15.344 1.343 42.878 1.00 49.56 272 ARG A CA 1
ATOM 2217 C C . ARG A 1 272 ? 15.296 2.695 43.577 1.00 49.56 272 ARG A C 1
ATOM 2219 O O . ARG A 1 272 ? 16.148 3.539 43.308 1.00 49.56 272 ARG A O 1
ATOM 2226 N N . SER A 1 273 ? 14.270 2.932 44.391 1.00 47.19 273 SER A N 1
ATOM 2227 C CA . SER A 1 273 ? 14.192 4.180 45.136 1.00 47.19 273 SER A CA 1
ATOM 2228 C C . SER A 1 273 ? 15.422 4.257 46.035 1.00 47.19 273 SER A C 1
ATOM 2230 O O . SER A 1 273 ? 15.829 3.261 46.636 1.00 47.19 273 SER A O 1
ATOM 2232 N N . ALA A 1 274 ? 16.055 5.427 46.093 1.00 52.22 274 ALA A N 1
ATOM 2233 C CA . ALA A 1 274 ? 17.274 5.642 46.866 1.00 52.22 274 ALA A CA 1
ATOM 2234 C C . ALA A 1 274 ? 16.972 5.756 48.376 1.00 52.22 274 ALA A C 1
ATOM 2236 O O . ALA A 1 274 ? 17.377 6.700 49.045 1.00 52.22 274 ALA A O 1
ATOM 2237 N N . SER A 1 275 ? 16.261 4.772 48.937 1.00 51.75 275 SER A N 1
ATOM 2238 C CA . SER A 1 275 ? 15.914 4.665 50.361 1.00 51.75 275 SER A CA 1
ATOM 2239 C C . SER A 1 275 ? 17.079 4.177 51.242 1.00 51.75 275 SER A C 1
ATOM 2241 O O . SER A 1 275 ? 16.906 3.938 52.436 1.00 51.75 275 SER A O 1
ATOM 2243 N N . ARG A 1 276 ? 18.295 4.088 50.682 1.00 48.62 276 ARG A N 1
ATOM 2244 C CA . ARG A 1 276 ? 19.567 3.870 51.396 1.00 48.62 276 ARG A CA 1
ATOM 2245 C C . ARG A 1 276 ? 20.350 5.177 51.637 1.00 48.62 276 ARG A C 1
ATOM 2247 O O . ARG A 1 276 ? 21.566 5.188 51.534 1.00 48.62 276 ARG A O 1
ATOM 2254 N N . CYS A 1 277 ? 19.669 6.275 51.978 1.00 45.91 277 CYS A N 1
ATOM 2255 C CA . CYS A 1 277 ? 20.331 7.515 52.424 1.00 45.91 277 CYS A CA 1
ATOM 2256 C C . CYS A 1 277 ? 19.557 8.265 53.532 1.00 45.91 277 CYS A C 1
ATOM 2258 O O . CYS A 1 277 ? 19.587 9.488 53.614 1.00 45.91 277 CYS A O 1
ATOM 2260 N N . ALA A 1 278 ? 18.837 7.528 54.386 1.00 46.62 278 ALA A N 1
ATOM 2261 C CA . ALA A 1 278 ? 18.022 8.080 55.478 1.00 46.62 278 ALA A CA 1
ATOM 2262 C C . ALA A 1 278 ? 18.247 7.344 56.817 1.00 46.62 278 ALA A C 1
ATOM 2264 O O . ALA A 1 278 ? 17.319 7.149 57.596 1.00 46.62 278 ALA A O 1
ATOM 2265 N N . ARG A 1 279 ? 19.479 6.872 57.068 1.00 45.31 279 ARG A N 1
ATOM 2266 C CA . ARG A 1 279 ? 19.848 6.166 58.315 1.00 45.31 279 ARG A CA 1
ATOM 2267 C C . ARG A 1 279 ? 21.158 6.639 58.971 1.00 45.31 279 ARG A C 1
ATOM 2269 O O . ARG A 1 279 ? 21.612 6.024 59.925 1.00 45.31 279 ARG A O 1
ATOM 2276 N N . GLN A 1 280 ? 21.726 7.751 58.497 1.00 48.09 280 GLN A N 1
ATOM 2277 C CA . GLN A 1 280 ? 22.878 8.439 59.094 1.00 48.09 280 GLN A CA 1
ATOM 2278 C C . GLN A 1 280 ? 22.663 9.959 59.040 1.00 48.09 280 GLN A C 1
ATOM 2280 O O . GLN A 1 280 ? 23.143 10.623 58.131 1.00 48.09 280 GLN A O 1
ATOM 2285 N N . CYS A 1 281 ? 21.901 10.503 59.995 1.00 45.19 281 CYS A N 1
ATOM 2286 C CA . CYS A 1 281 ? 21.903 11.940 60.311 1.00 45.19 281 CYS A CA 1
ATOM 2287 C C . CYS A 1 281 ? 21.260 12.213 61.687 1.00 45.19 281 CYS A C 1
ATOM 2289 O O . CYS A 1 281 ? 20.324 12.998 61.823 1.00 45.19 281 CYS A O 1
ATOM 2291 N N . GLY A 1 282 ? 21.731 11.523 62.730 1.00 44.31 282 GLY A N 1
ATOM 2292 C CA . GLY A 1 282 ? 21.253 11.744 64.096 1.00 44.31 282 GLY A CA 1
ATOM 2293 C C . GLY A 1 282 ? 21.836 13.021 64.705 1.00 44.31 282 GLY A C 1
ATOM 2294 O O . GLY A 1 282 ? 22.961 13.001 65.197 1.00 44.31 282 GLY A O 1
ATOM 2295 N N . ARG A 1 283 ? 21.072 14.121 64.721 1.00 42.69 283 ARG A N 1
ATOM 2296 C CA . ARG A 1 283 ? 21.332 15.294 65.580 1.00 42.69 283 ARG A CA 1
ATOM 2297 C C . ARG A 1 283 ? 20.031 15.771 66.233 1.00 42.69 283 ARG A C 1
ATOM 2299 O O . ARG A 1 283 ? 18.975 15.754 65.609 1.00 42.69 283 ARG A O 1
ATOM 2306 N N . ARG A 1 284 ? 20.114 16.128 67.520 1.00 40.34 284 ARG A N 1
ATOM 2307 C CA . ARG A 1 284 ? 18.964 16.458 68.383 1.00 40.34 284 ARG A CA 1
ATOM 2308 C C . ARG A 1 284 ? 18.351 17.823 68.014 1.00 40.34 284 ARG A C 1
ATOM 2310 O O . ARG A 1 284 ? 19.118 18.740 67.719 1.00 40.34 284 ARG A O 1
ATOM 2317 N N . PRO A 1 285 ? 17.022 18.011 68.120 1.00 44.97 285 PRO A N 1
ATOM 2318 C CA . PRO A 1 285 ? 16.424 19.344 68.110 1.00 44.97 285 PRO A CA 1
ATOM 2319 C C . PRO A 1 285 ? 16.748 20.105 69.410 1.00 44.97 285 PRO A C 1
ATOM 2321 O O . PRO A 1 285 ? 16.824 19.509 70.486 1.00 44.97 285 PRO A O 1
ATOM 2324 N N . ARG A 1 286 ? 16.907 21.431 69.315 1.00 38.75 286 ARG A N 1
ATOM 2325 C CA . ARG A 1 286 ? 16.844 22.367 70.456 1.00 38.75 286 ARG A CA 1
ATOM 2326 C C . ARG A 1 286 ? 15.446 23.005 70.515 1.00 38.75 286 ARG A C 1
ATOM 2328 O O . ARG A 1 286 ? 14.728 23.002 69.520 1.00 38.75 286 ARG A O 1
ATOM 2335 N N . GLN A 1 287 ? 15.059 23.509 71.687 1.00 36.50 287 GLN A N 1
ATOM 2336 C CA . GLN A 1 287 ? 13.734 24.094 71.938 1.00 36.50 287 GLN A CA 1
ATOM 2337 C C . GLN A 1 287 ? 13.537 25.468 71.252 1.00 36.50 287 GLN A C 1
ATOM 2339 O O . GLN A 1 287 ? 14.525 26.169 71.025 1.00 36.50 287 GLN A O 1
ATOM 2344 N N . PRO A 1 288 ? 12.284 25.876 70.959 1.00 40.62 288 PRO A N 1
ATOM 2345 C CA . PRO A 1 288 ? 11.959 27.193 70.408 1.00 40.62 288 PRO A CA 1
ATOM 2346 C C . PRO A 1 288 ? 11.622 28.248 71.492 1.00 40.62 288 PRO A C 1
ATOM 2348 O O . PRO A 1 288 ? 11.031 27.901 72.518 1.00 40.62 288 PRO A O 1
ATOM 2351 N N . PRO A 1 289 ? 11.909 29.545 71.257 1.00 38.47 289 PRO A N 1
ATOM 2352 C CA . PRO A 1 289 ? 11.332 30.662 72.014 1.00 38.47 289 PRO A CA 1
ATOM 2353 C C . PRO A 1 289 ? 9.881 30.982 71.574 1.00 38.47 289 PRO A C 1
ATOM 2355 O O . PRO A 1 289 ? 9.350 30.372 70.646 1.00 38.47 289 PRO A O 1
ATOM 2358 N N . ARG A 1 290 ? 9.218 31.919 72.273 1.00 32.59 290 ARG A N 1
ATOM 2359 C CA . ARG A 1 290 ? 7.760 32.183 72.208 1.00 32.59 290 ARG A CA 1
ATOM 2360 C C . ARG A 1 290 ? 7.382 33.540 71.579 1.00 32.59 290 ARG A C 1
ATOM 2362 O O . ARG A 1 290 ? 8.172 34.476 71.640 1.00 32.59 290 ARG A O 1
ATOM 2369 N N . CYS A 1 291 ? 6.099 33.656 71.196 1.00 27.62 291 CYS A N 1
ATOM 2370 C CA . CYS A 1 291 ? 5.348 34.898 70.897 1.00 27.62 291 CYS A CA 1
ATOM 2371 C C . CYS A 1 291 ? 5.791 35.634 69.603 1.00 27.62 291 CYS A C 1
ATOM 2373 O O . CYS A 1 291 ? 6.866 35.369 69.082 1.00 27.62 291 CYS A O 1
ATOM 2375 N N . TRP A 1 292 ? 4.995 36.504 68.962 1.00 30.48 292 TRP A N 1
ATOM 2376 C CA . TRP A 1 292 ? 3.844 37.318 69.411 1.00 30.48 292 TRP A CA 1
ATOM 2377 C C . TRP A 1 292 ? 2.600 37.245 68.492 1.00 30.48 292 TRP A C 1
ATOM 2379 O O . TRP A 1 292 ? 2.593 36.529 67.495 1.00 30.48 292 TRP A O 1
ATOM 2389 N N . SER A 1 293 ? 1.528 37.963 68.860 1.00 32.50 293 SER A N 1
ATOM 2390 C CA . SER A 1 293 ? 0.187 37.894 68.260 1.00 32.50 293 SER A CA 1
ATOM 2391 C C . SER A 1 293 ? -0.366 39.239 67.746 1.00 32.50 293 SER A C 1
ATOM 2393 O O . SER A 1 293 ? -0.301 40.253 68.433 1.00 32.50 293 SER A O 1
ATOM 2395 N N . ALA A 1 294 ? -1.023 39.206 66.580 1.00 36.59 294 ALA A N 1
ATOM 2396 C CA . ALA A 1 294 ? -2.109 40.101 66.139 1.00 36.59 294 ALA A CA 1
ATOM 2397 C C . ALA A 1 294 ? -2.885 39.351 65.025 1.00 36.59 294 ALA A C 1
ATOM 2399 O O . ALA A 1 294 ? -2.242 38.687 64.219 1.00 36.59 294 ALA A O 1
ATOM 2400 N N . ARG A 1 295 ? -4.221 39.199 64.963 1.00 31.11 295 ARG A N 1
ATOM 2401 C CA . ARG A 1 295 ? -5.430 40.019 65.240 1.00 31.11 295 ARG A CA 1
ATOM 2402 C C . ARG A 1 295 ? -5.824 41.008 64.124 1.00 31.11 295 ARG A C 1
ATOM 2404 O O . ARG A 1 295 ? -5.126 41.983 63.897 1.00 31.11 295 ARG A O 1
ATOM 2411 N N . PHE A 1 296 ? -7.047 40.789 63.609 1.00 31.52 296 PHE A N 1
ATOM 2412 C CA . PHE A 1 296 ? -7.886 41.677 62.776 1.00 31.52 296 PHE A CA 1
ATOM 2413 C C . PHE A 1 296 ? -7.405 41.971 61.330 1.00 31.52 296 PHE A C 1
ATOM 2415 O O . PHE A 1 296 ? -6.245 41.750 61.015 1.00 31.52 296 PHE A O 1
ATOM 2422 N N . PHE A 1 297 ? -8.255 42.402 60.378 1.00 35.19 297 PHE A N 1
ATOM 2423 C CA . PHE A 1 297 ? -9.717 42.668 60.391 1.00 35.19 297 PHE A CA 1
ATOM 2424 C C . PHE A 1 297 ? -10.406 42.041 59.144 1.00 35.19 297 PHE A C 1
ATOM 2426 O O . PHE A 1 297 ? -9.735 41.603 58.214 1.00 35.19 297 PHE A O 1
ATOM 2433 N N . SER A 1 298 ? -11.743 41.978 59.125 1.00 32.16 298 SER A N 1
ATOM 2434 C CA . SER A 1 298 ? -12.573 41.425 58.031 1.00 32.16 298 SER A CA 1
ATOM 2435 C C . SER A 1 298 ? -13.150 42.499 57.092 1.00 32.16 298 SER A C 1
ATOM 2437 O O . SER A 1 298 ? -13.550 43.554 57.580 1.00 32.16 298 SER A O 1
ATOM 2439 N N . ALA A 1 299 ? -13.291 42.199 55.790 1.00 32.25 299 ALA A N 1
ATOM 2440 C CA . ALA A 1 299 ? -14.258 42.844 54.885 1.00 32.25 299 ALA A CA 1
ATOM 2441 C C . ALA A 1 299 ? -14.502 42.034 53.587 1.00 32.25 299 ALA A C 1
ATOM 2443 O O . ALA A 1 299 ? -13.587 41.427 53.036 1.00 32.25 299 ALA A O 1
ATOM 2444 N N . ALA A 1 300 ? -15.729 42.096 53.058 1.00 34.16 300 ALA A N 1
ATOM 2445 C CA . ALA A 1 300 ? -16.114 41.714 51.691 1.00 34.16 300 ALA A CA 1
ATOM 2446 C C . ALA A 1 300 ? -17.189 42.703 51.191 1.00 34.16 300 ALA A C 1
ATOM 2448 O O . ALA A 1 300 ? -17.891 43.268 52.034 1.00 34.16 300 ALA A O 1
ATOM 2449 N N . PRO A 1 301 ? -17.364 42.914 49.867 1.00 46.47 301 PRO A N 1
ATOM 2450 C CA . PRO A 1 301 ? -18.700 42.629 49.311 1.00 46.47 301 PRO A CA 1
ATOM 2451 C C . PRO A 1 301 ? -18.800 42.206 47.817 1.00 46.47 301 PRO A C 1
ATOM 2453 O O . PRO A 1 301 ? -18.183 42.768 46.924 1.00 46.47 301 PRO A O 1
ATOM 2456 N N . GLN A 1 302 ? -19.705 41.249 47.583 1.00 33.56 302 GLN A N 1
ATOM 2457 C CA . GLN A 1 302 ? -20.795 41.196 46.576 1.00 33.56 302 GLN A CA 1
ATOM 2458 C C . GLN A 1 302 ? -20.615 41.495 45.052 1.00 33.56 302 GLN A C 1
ATOM 2460 O O . GLN A 1 302 ? -20.465 42.620 44.599 1.00 33.56 302 GLN A O 1
ATOM 2465 N N . ARG A 1 303 ? -20.861 40.420 44.276 1.00 38.66 303 ARG A N 1
ATOM 2466 C CA . ARG A 1 303 ? -21.554 40.232 42.965 1.00 38.66 303 ARG A CA 1
ATOM 2467 C C . ARG A 1 303 ? -22.152 41.423 42.168 1.00 38.66 303 ARG A C 1
ATOM 2469 O O . ARG A 1 303 ? -22.924 42.207 42.703 1.00 38.66 303 ARG A O 1
ATOM 2476 N N . THR A 1 304 ? -22.118 41.300 40.827 1.00 33.50 304 THR A N 1
ATOM 2477 C CA . THR A 1 304 ? -23.299 41.463 39.920 1.00 33.50 304 THR A CA 1
ATOM 2478 C C . THR A 1 304 ? -23.066 40.825 38.519 1.00 33.50 304 THR A C 1
ATOM 2480 O O . THR A 1 304 ? -21.909 40.662 38.136 1.00 33.50 304 THR A O 1
ATOM 2483 N N . PRO A 1 305 ? -24.110 40.417 37.749 1.00 45.41 305 PRO A N 1
ATOM 2484 C CA . PRO A 1 305 ? -23.972 39.791 36.415 1.00 45.41 305 PRO A CA 1
ATOM 2485 C C . PRO A 1 305 ? -24.563 40.611 35.237 1.00 45.41 305 PRO A C 1
ATOM 2487 O O . PRO A 1 305 ? -25.451 41.438 35.429 1.00 45.41 305 PRO A O 1
ATOM 2490 N N . VAL A 1 306 ? -24.150 40.319 33.988 1.00 40.97 306 VAL A N 1
ATOM 2491 C CA . VAL A 1 306 ? -24.646 40.981 32.750 1.00 40.97 306 VAL A CA 1
ATOM 2492 C C . VAL A 1 306 ? -25.121 39.961 31.684 1.00 40.97 306 VAL A C 1
ATOM 2494 O O . VAL A 1 306 ? -24.852 38.764 31.768 1.00 40.97 306 VAL A O 1
ATOM 2497 N N . ARG A 1 307 ? -25.938 40.422 30.724 1.00 36.25 307 ARG A N 1
ATOM 2498 C CA . ARG A 1 307 ? -27.015 39.671 30.044 1.00 36.25 307 ARG A CA 1
ATOM 2499 C C . ARG A 1 307 ? -26.731 39.357 28.560 1.00 36.25 307 ARG A C 1
ATOM 2501 O O . ARG A 1 307 ? -26.227 40.202 27.827 1.00 36.25 307 ARG A O 1
ATOM 2508 N N . ARG A 1 308 ? -27.157 38.179 28.073 1.00 36.50 308 ARG A N 1
ATOM 2509 C CA . ARG A 1 308 ? -27.191 37.830 26.628 1.00 36.50 308 ARG A CA 1
ATOM 2510 C C . ARG A 1 308 ? -28.228 38.664 25.850 1.00 36.50 308 ARG A C 1
ATOM 2512 O O . ARG A 1 308 ? -29.289 38.981 26.384 1.00 36.50 308 ARG A O 1
ATOM 2519 N N . ARG A 1 309 ? -27.997 38.870 24.545 1.00 40.62 309 ARG A N 1
ATOM 2520 C CA . ARG A 1 309 ? -29.037 39.199 23.543 1.00 40.62 309 ARG A CA 1
ATOM 2521 C C . ARG A 1 309 ? -29.032 38.180 22.393 1.00 40.62 309 ARG A C 1
ATOM 2523 O O . ARG A 1 309 ? -27.987 37.637 22.048 1.00 40.62 309 ARG A O 1
ATOM 2530 N N . ARG A 1 310 ? -30.205 37.946 21.795 1.00 35.91 310 ARG A N 1
ATOM 2531 C CA . ARG A 1 310 ? -30.402 37.326 20.468 1.00 35.91 310 ARG A CA 1
ATOM 2532 C C . ARG A 1 310 ? -30.963 38.393 19.513 1.00 35.91 310 ARG A C 1
ATOM 2534 O O . ARG A 1 310 ? -31.575 39.354 19.978 1.00 35.91 310 ARG A O 1
ATOM 2541 N N . ARG A 1 311 ? -30.828 38.190 18.201 1.00 40.31 311 ARG A N 1
ATOM 2542 C CA . ARG A 1 311 ? -31.646 38.838 17.157 1.00 40.31 311 ARG A CA 1
ATOM 2543 C C . ARG A 1 311 ? -32.063 37.794 16.113 1.00 40.31 311 ARG A C 1
ATOM 2545 O O . ARG A 1 311 ? -31.508 36.697 16.108 1.00 40.31 311 ARG A O 1
ATOM 2552 N N . ALA A 1 312 ? -33.079 38.112 15.315 1.00 33.97 312 ALA A N 1
ATOM 2553 C CA . ALA A 1 312 ? -33.775 37.179 14.427 1.00 33.97 312 ALA A CA 1
ATOM 2554 C C . ALA A 1 312 ? -33.718 37.610 12.947 1.00 33.97 312 ALA A C 1
ATOM 2556 O O . ALA A 1 312 ? -33.233 38.694 12.627 1.00 33.97 312 ALA A O 1
ATOM 2557 N N . LEU A 1 313 ? -34.214 36.727 12.078 1.00 40.94 313 LEU A N 1
ATOM 2558 C CA . LEU A 1 313 ? -34.384 36.903 10.630 1.00 40.94 313 LEU A CA 1
ATOM 2559 C C . LEU A 1 313 ? -35.551 37.852 10.287 1.00 40.94 313 LEU A C 1
ATOM 2561 O O . LEU A 1 313 ? -36.463 38.016 11.098 1.00 40.94 313 LEU A O 1
ATOM 2565 N N . PRO A 1 314 ? -35.595 38.341 9.039 1.00 49.38 314 PRO A N 1
ATOM 2566 C CA . PRO A 1 314 ? -36.823 38.396 8.242 1.00 49.38 314 PRO A CA 1
ATOM 2567 C C . PRO A 1 314 ? -36.723 37.502 6.983 1.00 49.38 314 PRO A C 1
ATOM 2569 O O . PRO A 1 314 ? -35.655 36.966 6.683 1.00 49.38 314 PRO A O 1
ATOM 2572 N N . ALA A 1 315 ? -37.827 37.331 6.245 1.00 39.81 315 ALA A N 1
ATOM 2573 C CA . ALA A 1 315 ? -37.888 36.492 5.040 1.00 39.81 315 ALA A CA 1
ATOM 2574 C C . ALA A 1 315 ? -38.827 37.054 3.951 1.00 39.81 315 ALA A C 1
ATOM 2576 O O . ALA A 1 315 ? -39.905 37.554 4.262 1.00 39.81 315 ALA A O 1
ATOM 2577 N N . THR A 1 316 ? -38.429 36.890 2.684 1.00 41.16 316 THR A N 1
ATOM 2578 C CA . THR A 1 316 ? -39.180 37.110 1.425 1.00 41.16 316 THR A CA 1
ATOM 2579 C C . THR A 1 316 ? -38.561 36.205 0.329 1.00 41.16 316 THR A C 1
ATOM 2581 O O . THR A 1 316 ? -37.441 35.734 0.504 1.00 41.16 316 THR A O 1
ATOM 2584 N N . GLY A 1 317 ? -39.199 35.872 -0.805 1.00 30.66 317 GLY A N 1
ATOM 2585 C CA . GLY A 1 317 ? -40.605 36.071 -1.176 1.00 30.66 317 GLY A CA 1
ATOM 2586 C C . GLY A 1 317 ? -40.957 35.753 -2.651 1.00 30.66 317 GLY A C 1
ATOM 2587 O O . GLY A 1 317 ? -40.953 36.664 -3.464 1.00 30.66 317 GLY A O 1
ATOM 2588 N N . ARG A 1 318 ? -41.422 34.516 -2.921 1.00 35.59 318 ARG A N 1
ATOM 2589 C CA . ARG A 1 318 ? -42.276 34.063 -4.064 1.00 35.59 318 ARG A CA 1
ATOM 2590 C C . ARG A 1 318 ? -41.724 33.990 -5.521 1.00 35.59 318 ARG A C 1
ATOM 2592 O O . ARG A 1 318 ? -40.776 34.661 -5.892 1.00 35.59 318 ARG A O 1
ATOM 2599 N N . HIS A 1 319 ? -42.487 33.220 -6.323 1.00 35.00 319 HIS A N 1
ATOM 2600 C CA . HIS A 1 319 ? -42.592 33.118 -7.801 1.00 35.00 319 HIS A CA 1
ATOM 2601 C C . HIS A 1 319 ? -41.445 32.450 -8.609 1.00 35.00 319 HIS A C 1
ATOM 2603 O O . HIS A 1 319 ? -40.300 32.468 -8.180 1.00 35.00 319 HIS A O 1
ATOM 2609 N N . ALA A 1 320 ? -41.671 31.953 -9.843 1.00 33.41 320 ALA A N 1
ATOM 2610 C CA . ALA A 1 320 ? -42.551 30.859 -10.345 1.00 33.41 320 ALA A CA 1
ATOM 2611 C C . ALA A 1 320 ? -42.554 30.818 -11.904 1.00 33.41 320 ALA A C 1
ATOM 2613 O O . ALA A 1 320 ? -42.449 31.878 -12.509 1.00 33.41 320 ALA A O 1
ATOM 2614 N N . ALA A 1 321 ? -42.808 29.641 -12.523 1.00 32.09 321 ALA A N 1
ATOM 2615 C CA . ALA A 1 321 ? -43.055 29.417 -13.978 1.00 32.09 321 ALA A CA 1
ATOM 2616 C C . ALA A 1 321 ? -41.872 29.721 -14.953 1.00 32.09 321 ALA A C 1
ATOM 2618 O O . ALA A 1 321 ? -40.909 30.355 -14.545 1.00 32.09 321 ALA A O 1
ATOM 2619 N N . SER A 1 322 ? -41.855 29.340 -16.252 1.00 32.53 322 SER A N 1
ATOM 2620 C CA . SER A 1 322 ? -42.365 28.171 -17.035 1.00 32.53 322 SER A CA 1
ATOM 2621 C C . SER A 1 322 ? -41.849 28.270 -18.511 1.00 32.53 322 SER A C 1
ATOM 2623 O O . SER A 1 322 ? -41.223 29.271 -18.838 1.00 32.53 322 SER A O 1
ATOM 2625 N N . ALA A 1 323 ? -42.171 27.302 -19.399 1.00 33.81 323 ALA A N 1
ATOM 2626 C CA . ALA A 1 323 ? -41.892 27.241 -20.868 1.00 33.81 323 ALA A CA 1
ATOM 2627 C C . ALA A 1 323 ? -40.401 27.028 -21.288 1.00 33.81 323 ALA A C 1
ATOM 2629 O O . ALA A 1 323 ? -39.505 27.446 -20.569 1.00 33.81 323 ALA A O 1
ATOM 2630 N N . ARG A 1 324 ? -40.000 26.228 -22.310 1.00 35.22 324 ARG A N 1
ATOM 2631 C CA . ARG A 1 324 ? -40.406 25.999 -23.739 1.00 35.22 324 ARG A CA 1
ATOM 2632 C C . ARG A 1 324 ? -39.931 27.130 -24.693 1.00 35.22 324 ARG A C 1
ATOM 2634 O O . ARG A 1 324 ? -40.053 28.280 -24.307 1.00 35.22 324 ARG A O 1
ATOM 2641 N N . SER A 1 325 ? -39.422 26.903 -25.922 1.00 33.03 325 SER A N 1
ATOM 2642 C CA . SER A 1 325 ? -39.115 25.663 -26.691 1.00 33.03 325 SER A CA 1
ATOM 2643 C C . SER A 1 325 ? -38.314 25.916 -28.004 1.00 33.03 325 SER A C 1
ATOM 2645 O O . SER A 1 325 ? -38.339 27.023 -28.518 1.00 33.03 325 SER A O 1
ATOM 2647 N N . SER A 1 326 ? -37.745 24.839 -28.590 1.00 33.50 326 SER A N 1
ATOM 2648 C CA . SER A 1 326 ? -37.659 24.499 -30.048 1.00 33.50 326 SER A CA 1
ATOM 2649 C C . SER A 1 326 ? -36.967 25.394 -31.113 1.00 33.50 326 SER A C 1
ATOM 2651 O O . SER A 1 326 ? -37.294 26.563 -31.257 1.00 33.50 326 SER A O 1
ATOM 2653 N N . GLY A 1 327 ? -36.187 24.745 -32.002 1.00 28.98 327 GLY A N 1
ATOM 2654 C CA . GLY A 1 327 ? -35.766 25.206 -33.351 1.00 28.98 327 GLY A CA 1
ATOM 2655 C C . GLY A 1 327 ? -34.322 24.758 -33.682 1.00 28.98 327 GLY A C 1
ATOM 2656 O O . GLY A 1 327 ? -33.425 25.099 -32.924 1.00 28.98 327 GLY A O 1
ATOM 2657 N N . SER A 1 328 ? -33.992 23.838 -34.607 1.00 32.09 328 SER A N 1
ATOM 2658 C CA . SER A 1 328 ? -34.274 23.642 -36.056 1.00 32.09 328 SER A CA 1
ATOM 2659 C C . SER A 1 328 ? -33.183 24.227 -36.985 1.00 32.09 328 SER A C 1
ATOM 2661 O O . SER A 1 328 ? -32.915 25.422 -36.941 1.00 32.09 328 SER A O 1
ATOM 2663 N N . ALA A 1 329 ? -32.569 23.379 -37.828 1.00 34.84 329 ALA A N 1
ATOM 2664 C CA . ALA A 1 329 ? -31.538 23.714 -38.844 1.00 34.84 329 ALA A CA 1
ATOM 2665 C C . ALA A 1 329 ? -32.195 24.122 -40.213 1.00 34.84 329 ALA A C 1
ATOM 2667 O O . ALA A 1 329 ? -33.417 24.288 -40.160 1.00 34.84 329 ALA A O 1
ATOM 2668 N N . PRO A 1 330 ? -31.533 24.285 -41.412 1.00 55.28 330 PRO A N 1
ATOM 2669 C CA . PRO A 1 330 ? -30.427 23.465 -41.979 1.00 55.28 330 PRO A CA 1
ATOM 2670 C C . PRO A 1 330 ? -29.384 24.097 -42.976 1.00 55.28 330 PRO A C 1
ATOM 2672 O O . PRO A 1 330 ? -29.555 25.175 -43.527 1.00 55.28 330 PRO A O 1
ATOM 2675 N N . ALA A 1 331 ? -28.320 23.316 -43.239 1.00 34.00 331 ALA A N 1
ATOM 2676 C CA . ALA A 1 331 ? -27.549 23.042 -44.486 1.00 34.00 331 ALA A CA 1
ATOM 2677 C C . ALA A 1 331 ? -27.293 24.052 -45.653 1.00 34.00 331 ALA A C 1
ATOM 2679 O O . ALA A 1 331 ? -28.219 24.609 -46.235 1.00 34.00 331 ALA A O 1
ATOM 2680 N N . ARG A 1 332 ? -26.029 24.044 -46.149 1.00 32.25 332 ARG A N 1
ATOM 2681 C CA . ARG A 1 332 ? -25.519 24.069 -47.566 1.00 32.25 332 ARG A CA 1
ATOM 2682 C C . ARG A 1 332 ? -24.011 23.685 -47.537 1.00 32.25 332 ARG A C 1
ATOM 2684 O O . ARG A 1 332 ? -23.321 24.122 -46.627 1.00 32.25 332 ARG A O 1
ATOM 2691 N N . ALA A 1 333 ? -23.501 22.667 -48.252 1.00 31.00 333 ALA A N 1
ATOM 2692 C CA . ALA A 1 333 ? -23.108 22.581 -49.682 1.00 31.00 333 ALA A CA 1
ATOM 2693 C C . ALA A 1 333 ? -21.967 23.567 -50.072 1.00 31.00 333 ALA A C 1
ATOM 2695 O O . ALA A 1 333 ? -22.190 24.765 -49.958 1.00 31.00 333 ALA A O 1
ATOM 2696 N N . ARG A 1 334 ? -20.700 23.154 -50.331 1.00 35.84 334 ARG A N 1
ATOM 2697 C CA . ARG A 1 334 ? -20.074 22.380 -51.465 1.00 35.84 334 ARG A CA 1
ATOM 2698 C C . ARG A 1 334 ? -19.989 23.149 -52.806 1.00 35.84 334 ARG A C 1
ATOM 2700 O O . ARG A 1 334 ? -20.846 24.001 -53.014 1.00 35.84 334 ARG A O 1
ATOM 2707 N N . PRO A 1 335 ? -19.066 22.804 -53.748 1.00 53.22 335 PRO A N 1
ATOM 2708 C CA . PRO A 1 335 ? -17.986 21.783 -53.746 1.00 53.22 335 PRO A CA 1
ATOM 2709 C C . PRO A 1 335 ? -16.597 22.449 -53.489 1.00 53.22 335 PRO A C 1
ATOM 2711 O O . PRO A 1 335 ? -16.599 23.337 -52.646 1.00 53.22 335 PRO A O 1
ATOM 2714 N N . THR A 1 336 ? -15.377 22.137 -53.989 1.00 36.88 336 THR A N 1
ATOM 2715 C CA . THR A 1 336 ? -14.697 21.179 -54.938 1.00 36.88 336 THR A CA 1
ATOM 2716 C C . THR A 1 336 ? -13.188 21.105 -54.492 1.00 36.88 336 THR A C 1
ATOM 2718 O O . THR A 1 336 ? -12.909 21.674 -53.443 1.00 36.88 336 THR A O 1
ATOM 2721 N N . HIS A 1 337 ? -12.111 20.520 -55.069 1.00 34.12 337 HIS A N 1
ATOM 2722 C CA . HIS A 1 337 ? -11.659 19.703 -56.239 1.00 34.12 337 HIS A CA 1
ATOM 2723 C C . HIS A 1 337 ? -10.240 19.115 -55.851 1.00 34.12 337 HIS A C 1
ATOM 2725 O O . HIS A 1 337 ? -9.738 19.504 -54.802 1.00 34.12 337 HIS A O 1
ATOM 2731 N N . CYS A 1 338 ? -9.465 18.254 -56.550 1.00 27.05 338 CYS A N 1
ATOM 2732 C CA . CYS A 1 338 ? -9.633 17.433 -57.768 1.00 27.05 338 CYS A CA 1
ATOM 2733 C C . CYS A 1 338 ? -8.825 16.087 -57.744 1.00 27.05 338 CYS A C 1
ATOM 2735 O O . CYS A 1 338 ? -9.380 15.079 -57.320 1.00 27.05 338 CYS A O 1
ATOM 2737 N N . ALA A 1 339 ? -7.566 16.053 -58.229 1.00 31.34 339 ALA A N 1
ATOM 2738 C CA . ALA A 1 339 ? -6.773 14.874 -58.671 1.00 31.34 339 ALA A CA 1
ATOM 2739 C C . ALA A 1 339 ? -5.241 15.191 -58.680 1.00 31.34 339 ALA A C 1
ATOM 2741 O O . ALA A 1 339 ? -4.917 16.373 -58.597 1.00 31.34 339 ALA A O 1
ATOM 2742 N N . ALA A 1 340 ? -4.247 14.290 -58.857 1.00 30.61 340 ALA A N 1
ATOM 2743 C CA . ALA A 1 340 ? -4.086 12.823 -58.676 1.00 30.61 340 ALA A CA 1
ATOM 2744 C C . ALA A 1 340 ? -2.597 12.396 -58.946 1.00 30.61 340 ALA A C 1
ATOM 2746 O O . ALA A 1 340 ? -1.768 13.256 -59.226 1.00 30.61 340 ALA A O 1
ATOM 2747 N N . ALA A 1 341 ? -2.315 11.073 -58.960 1.00 30.02 341 ALA A N 1
ATOM 2748 C CA . ALA A 1 341 ? -1.123 10.373 -59.514 1.00 30.02 341 ALA A CA 1
ATOM 2749 C C . ALA A 1 341 ? 0.238 10.477 -58.759 1.00 30.02 341 ALA A C 1
ATOM 2751 O O . ALA A 1 341 ? 0.428 11.385 -57.964 1.00 30.02 341 ALA A O 1
ATOM 2752 N N . SER A 1 342 ? 1.257 9.616 -58.984 1.00 31.78 342 SER A N 1
ATOM 2753 C CA . SER A 1 342 ? 1.315 8.141 -59.217 1.00 31.78 342 SER A CA 1
ATOM 2754 C C . SER A 1 342 ? 2.786 7.626 -59.158 1.00 31.78 342 SER A C 1
ATOM 2756 O O . SER A 1 342 ? 3.704 8.441 -59.145 1.00 31.78 342 SER A O 1
ATOM 2758 N N . SER A 1 343 ? 3.008 6.296 -59.216 1.00 32.19 343 SER A N 1
ATOM 2759 C CA . SER A 1 343 ? 4.310 5.563 -59.239 1.00 32.19 343 SER A CA 1
ATOM 2760 C C . SER A 1 343 ? 5.155 5.564 -57.939 1.00 32.19 343 SER A C 1
ATOM 2762 O O . SER A 1 343 ? 5.024 6.466 -57.122 1.00 32.19 343 SER A O 1
ATOM 2764 N N . GLY A 1 344 ? 6.029 4.579 -57.650 1.00 29.52 344 GLY A N 1
ATOM 2765 C CA . GLY A 1 344 ? 6.106 3.202 -58.183 1.00 29.52 344 GLY A CA 1
ATOM 2766 C C . GLY A 1 344 ? 7.500 2.672 -58.583 1.00 29.52 344 GLY A C 1
ATOM 2767 O O . GLY A 1 344 ? 7.791 2.663 -59.769 1.00 29.52 344 GLY A O 1
ATOM 2768 N N . PHE A 1 345 ? 8.308 2.161 -57.636 1.00 31.70 345 PHE A N 1
ATOM 2769 C CA . PHE A 1 345 ? 9.522 1.311 -57.815 1.00 31.70 345 PHE A CA 1
ATOM 2770 C C . PHE A 1 345 ? 9.953 0.772 -56.414 1.00 31.70 345 PHE A C 1
ATOM 2772 O O . PHE A 1 345 ? 9.604 1.398 -55.419 1.00 31.70 345 PHE A O 1
ATOM 2779 N N . GLY A 1 346 ? 10.692 -0.333 -56.200 1.00 28.56 346 GLY A N 1
ATOM 2780 C CA . GLY A 1 346 ? 11.034 -1.454 -57.089 1.00 28.56 346 GLY A CA 1
ATOM 2781 C C . GLY A 1 346 ? 12.335 -2.221 -56.724 1.00 28.56 346 GLY A C 1
ATOM 2782 O O . GLY A 1 346 ? 13.353 -1.955 -57.348 1.00 28.56 346 GLY A O 1
ATOM 2783 N N . ARG A 1 347 ? 12.274 -3.242 -55.834 1.00 33.59 347 ARG A N 1
ATOM 2784 C CA . ARG A 1 347 ? 13.373 -4.206 -55.466 1.00 33.59 347 ARG A CA 1
ATOM 2785 C C . ARG A 1 347 ? 14.605 -3.553 -54.764 1.00 33.59 347 ARG A C 1
ATOM 2787 O O . ARG A 1 347 ? 14.622 -2.339 -54.632 1.00 33.59 347 ARG A O 1
ATOM 2794 N N . SER A 1 348 ? 15.621 -4.233 -54.193 1.00 29.05 348 SER A N 1
ATOM 2795 C CA . SER A 1 348 ? 15.929 -5.668 -53.925 1.00 29.05 348 SER A CA 1
ATOM 2796 C C . SER A 1 348 ? 16.847 -5.826 -52.680 1.00 29.05 348 SER A C 1
ATOM 2798 O O . SER A 1 348 ? 17.309 -4.841 -52.118 1.00 29.05 348 SER A O 1
ATOM 2800 N N . GLN A 1 349 ? 17.120 -7.073 -52.267 1.00 34.75 349 GLN A N 1
ATOM 2801 C CA . GLN A 1 349 ? 18.064 -7.471 -51.200 1.00 34.75 349 GLN A CA 1
ATOM 2802 C C . GLN A 1 349 ? 19.545 -7.159 -51.514 1.00 34.75 349 GLN A C 1
ATOM 2804 O O . GLN A 1 349 ? 19.930 -7.267 -52.673 1.00 34.75 349 GLN A O 1
ATOM 2809 N N . THR A 1 350 ? 20.382 -7.011 -50.473 1.00 33.47 350 THR A N 1
ATOM 2810 C CA . THR A 1 350 ? 21.738 -7.621 -50.372 1.00 33.47 350 THR A CA 1
ATOM 2811 C C . THR A 1 350 ? 22.183 -7.729 -48.904 1.00 33.47 350 THR A C 1
ATOM 2813 O O . THR A 1 350 ? 21.864 -6.855 -48.103 1.00 33.47 350 THR A O 1
ATOM 2816 N N . ASN A 1 351 ? 22.963 -8.764 -48.565 1.00 32.88 351 ASN A N 1
ATOM 2817 C CA . ASN A 1 351 ? 23.663 -8.907 -47.277 1.00 32.88 351 ASN A CA 1
ATOM 2818 C C . ASN A 1 351 ? 25.125 -8.440 -47.391 1.00 32.88 351 ASN A C 1
ATOM 2820 O O . ASN A 1 351 ? 25.773 -8.754 -48.387 1.00 32.88 351 ASN A O 1
ATOM 2824 N N . ALA A 1 352 ? 25.678 -7.831 -46.336 1.00 31.17 352 ALA A N 1
ATOM 2825 C CA . ALA A 1 352 ? 27.125 -7.778 -46.085 1.00 31.17 352 ALA A CA 1
ATOM 2826 C C . ALA A 1 352 ? 27.409 -7.544 -44.581 1.00 31.17 352 ALA A C 1
ATOM 2828 O O . ALA A 1 352 ? 26.783 -6.661 -43.992 1.00 31.17 352 ALA A O 1
ATOM 2829 N N . PRO A 1 353 ? 28.320 -8.300 -43.935 1.00 38.53 353 PRO A N 1
ATOM 2830 C CA . PRO A 1 353 ? 28.702 -8.081 -42.539 1.00 38.53 353 PRO A CA 1
ATOM 2831 C C . PRO A 1 353 ? 29.865 -7.083 -42.411 1.00 38.53 353 PRO A C 1
ATOM 2833 O O . PRO A 1 353 ? 30.751 -7.041 -43.265 1.00 38.53 353 PRO A O 1
ATOM 2836 N N . VAL A 1 354 ? 29.923 -6.341 -41.300 1.00 34.53 354 VAL A N 1
ATOM 2837 C CA . VAL A 1 354 ? 31.092 -5.520 -40.933 1.00 34.53 354 VAL A CA 1
ATOM 2838 C C . VAL A 1 354 ? 31.622 -5.947 -39.563 1.00 34.53 354 VAL A C 1
ATOM 2840 O O . VAL A 1 354 ? 30.862 -6.202 -38.634 1.00 34.53 354 VAL A O 1
ATOM 2843 N N . ARG A 1 355 ? 32.950 -6.072 -39.514 1.00 30.52 355 ARG A N 1
ATOM 2844 C CA . ARG A 1 355 ? 33.791 -6.652 -38.459 1.00 30.52 355 ARG A CA 1
ATOM 2845 C C . ARG A 1 355 ? 33.574 -6.093 -37.050 1.00 30.52 355 ARG A C 1
ATOM 2847 O O . ARG A 1 355 ? 33.211 -4.936 -36.862 1.00 30.52 355 ARG A O 1
ATOM 2854 N N . GLU A 1 356 ? 33.986 -6.907 -36.079 1.00 31.88 356 GLU A N 1
ATOM 2855 C CA . GLU A 1 356 ? 34.417 -6.457 -34.754 1.00 31.88 356 GLU A CA 1
ATOM 2856 C C . GLU A 1 356 ? 35.426 -5.301 -34.850 1.00 31.88 356 GLU A C 1
ATOM 2858 O O . GLU A 1 356 ? 36.293 -5.283 -35.728 1.00 31.88 356 GLU A O 1
ATOM 2863 N N . MET A 1 357 ? 35.366 -4.372 -33.894 1.00 31.52 357 MET A N 1
ATOM 2864 C CA . MET A 1 357 ? 36.387 -3.342 -33.720 1.00 31.52 357 MET A CA 1
ATOM 2865 C C . MET A 1 357 ? 36.784 -3.269 -32.244 1.00 31.52 357 MET A C 1
ATOM 2867 O O . MET A 1 357 ? 36.100 -2.668 -31.418 1.00 31.52 357 MET A O 1
ATOM 2871 N N . THR A 1 358 ? 37.891 -3.927 -31.901 1.00 33.97 358 THR A N 1
ATOM 2872 C CA . THR A 1 358 ? 38.459 -3.939 -30.548 1.00 33.97 358 THR A CA 1
ATOM 2873 C C . THR A 1 358 ? 38.991 -2.553 -30.179 1.00 33.97 358 THR A C 1
ATOM 2875 O O . THR A 1 358 ? 40.056 -2.154 -30.648 1.00 33.97 358 THR A O 1
ATOM 2878 N N . GLY A 1 359 ? 38.263 -1.822 -29.332 1.00 28.61 359 GLY A N 1
ATOM 2879 C CA . GLY A 1 359 ? 38.630 -0.478 -28.875 1.00 28.61 359 GLY A CA 1
ATOM 2880 C C . GLY A 1 359 ? 38.618 -0.362 -27.353 1.00 28.61 359 GLY A C 1
ATOM 2881 O O . GLY A 1 359 ? 37.589 -0.042 -26.763 1.00 28.61 359 GLY A O 1
ATOM 2882 N N . ALA A 1 360 ? 39.760 -0.604 -26.708 1.00 29.45 360 ALA A N 1
ATOM 2883 C CA . ALA A 1 360 ? 39.919 -0.364 -25.275 1.00 29.45 360 ALA A CA 1
ATOM 2884 C C . ALA A 1 360 ? 40.182 1.130 -25.015 1.00 29.45 360 ALA A C 1
ATOM 2886 O O . ALA A 1 360 ? 41.236 1.645 -25.383 1.00 29.45 360 ALA A O 1
ATOM 2887 N N . ILE A 1 361 ? 39.239 1.821 -24.367 1.00 32.34 361 ILE A N 1
ATOM 2888 C CA . ILE A 1 361 ? 39.386 3.219 -23.924 1.00 32.34 361 ILE A CA 1
ATOM 2889 C C . ILE A 1 361 ? 39.065 3.313 -22.424 1.00 32.34 361 ILE A C 1
ATOM 2891 O O . ILE A 1 361 ? 38.288 2.531 -21.879 1.00 32.34 361 ILE A O 1
ATOM 2895 N N . GLN A 1 362 ? 39.764 4.216 -21.737 1.00 28.64 362 GLN A N 1
ATOM 2896 C CA . GLN A 1 362 ? 39.973 4.190 -20.289 1.00 28.64 362 GLN A CA 1
ATOM 2897 C C . GLN A 1 362 ? 38.804 4.762 -19.470 1.00 28.64 362 GLN A C 1
ATOM 2899 O O . GLN A 1 362 ? 38.087 5.666 -19.891 1.00 28.64 362 GLN A O 1
ATOM 2904 N N . THR A 1 363 ? 38.674 4.275 -18.235 1.00 30.39 363 THR A N 1
ATOM 2905 C CA . THR A 1 363 ? 37.746 4.800 -17.223 1.00 30.39 363 THR A CA 1
ATOM 2906 C C . THR A 1 363 ? 38.233 6.115 -16.601 1.00 30.39 363 THR A C 1
ATOM 2908 O O . THR A 1 363 ? 39.375 6.160 -16.134 1.00 30.39 363 THR A O 1
ATOM 2911 N N . PRO A 1 364 ? 37.354 7.105 -16.380 1.00 32.38 364 PRO A N 1
ATOM 2912 C CA . PRO A 1 364 ? 37.452 8.007 -15.239 1.00 32.38 364 PRO A CA 1
ATOM 2913 C C . PRO A 1 364 ? 36.706 7.432 -14.018 1.00 32.38 364 PRO A C 1
ATOM 2915 O O . PRO A 1 364 ? 35.678 6.766 -14.144 1.00 32.38 364 PRO A O 1
ATOM 2918 N N . ARG A 1 365 ? 37.229 7.690 -12.814 1.00 28.16 365 ARG A N 1
ATOM 2919 C CA . ARG A 1 365 ? 36.596 7.369 -11.519 1.00 28.16 365 ARG A CA 1
ATOM 2920 C C . ARG A 1 365 ? 35.938 8.620 -10.917 1.00 28.16 365 ARG A C 1
ATOM 2922 O O . ARG A 1 365 ? 36.352 9.731 -11.226 1.00 28.16 365 ARG A O 1
ATOM 2929 N N . CYS A 1 366 ? 35.045 8.395 -9.946 1.00 26.00 366 CYS A N 1
ATOM 2930 C CA . CYS A 1 366 ? 34.418 9.399 -9.067 1.00 26.00 366 CYS A CA 1
ATOM 2931 C C . CYS A 1 366 ? 33.362 10.307 -9.751 1.00 26.00 366 CYS A C 1
ATOM 2933 O O . CYS A 1 366 ? 33.352 10.451 -10.964 1.00 26.00 366 CYS A O 1
ATOM 2935 N N . ALA A 1 367 ? 32.407 10.910 -9.029 1.00 28.20 367 ALA A N 1
ATOM 2936 C CA . ALA A 1 367 ? 32.195 10.934 -7.574 1.00 28.20 367 ALA A CA 1
ATOM 2937 C C . ALA A 1 367 ? 30.720 10.694 -7.185 1.00 28.20 367 ALA A C 1
ATOM 2939 O O . ALA A 1 367 ? 29.805 11.038 -7.928 1.00 28.20 367 ALA A O 1
ATOM 2940 N N . ILE A 1 368 ? 30.492 10.158 -5.981 1.00 26.83 368 ILE A N 1
ATOM 2941 C CA . ILE A 1 368 ? 29.162 10.078 -5.356 1.00 26.83 368 ILE A CA 1
ATOM 2942 C C . ILE A 1 368 ? 28.874 11.412 -4.657 1.00 26.83 368 ILE A C 1
ATOM 2944 O O . ILE A 1 368 ? 29.615 11.804 -3.756 1.00 26.83 368 ILE A O 1
ATOM 2948 N N . ALA A 1 369 ? 27.789 12.090 -5.035 1.00 27.69 369 ALA A N 1
ATOM 2949 C CA . ALA A 1 369 ? 27.347 13.325 -4.392 1.00 27.69 369 ALA A CA 1
ATOM 2950 C C . ALA A 1 369 ? 26.316 13.036 -3.284 1.00 27.69 369 ALA A C 1
ATOM 2952 O O . ALA A 1 369 ? 25.159 12.718 -3.554 1.00 27.69 369 ALA A O 1
ATOM 2953 N N . LEU A 1 370 ? 26.740 13.159 -2.025 1.00 28.58 370 LEU A N 1
ATOM 2954 C CA . LEU A 1 370 ? 25.848 13.161 -0.861 1.00 28.58 370 LEU A CA 1
ATOM 2955 C C . LEU A 1 370 ? 25.067 14.482 -0.795 1.00 28.58 370 LEU A C 1
ATOM 2957 O O . LEU A 1 370 ? 25.647 15.546 -1.004 1.00 28.58 370 LEU A O 1
ATOM 2961 N N . TRP A 1 371 ? 23.782 14.434 -0.426 1.00 23.89 371 TRP A N 1
ATOM 2962 C CA . TRP A 1 371 ? 22.982 15.643 -0.188 1.00 23.89 371 TRP A CA 1
ATOM 2963 C C . TRP A 1 371 ? 22.299 15.616 1.183 1.00 23.89 371 TRP A C 1
ATOM 2965 O O . TRP A 1 371 ? 21.147 15.202 1.325 1.00 23.89 371 TRP A O 1
ATOM 2975 N N . TRP A 1 372 ? 23.019 16.067 2.215 1.00 24.48 372 TRP A N 1
ATOM 2976 C CA . TRP A 1 372 ? 22.408 16.429 3.493 1.00 24.48 372 TRP A CA 1
ATOM 2977 C C . TRP A 1 372 ? 23.195 17.513 4.236 1.00 24.48 372 TRP A C 1
ATOM 2979 O O . TRP A 1 372 ? 24.417 17.562 4.162 1.00 24.48 372 TRP A O 1
ATOM 2989 N N . ALA A 1 373 ? 22.456 18.327 4.995 1.00 25.89 373 ALA A N 1
ATOM 2990 C CA . ALA A 1 373 ? 22.915 19.370 5.916 1.00 25.89 373 ALA A CA 1
ATOM 2991 C C . ALA A 1 373 ? 23.759 20.537 5.348 1.00 25.89 373 ALA A C 1
ATOM 2993 O O . ALA A 1 373 ? 24.982 20.488 5.266 1.00 25.89 373 ALA A O 1
ATOM 2994 N N . SER A 1 374 ? 23.109 21.698 5.238 1.00 25.66 374 SER A N 1
ATOM 2995 C CA . SER A 1 374 ? 23.639 22.910 5.875 1.00 25.66 374 SER A CA 1
ATOM 2996 C C . SER A 1 374 ? 22.557 23.527 6.776 1.00 25.66 374 SER A C 1
ATOM 2998 O O . SER A 1 374 ? 21.381 23.155 6.708 1.00 25.66 374 SER A O 1
ATOM 3000 N N . LYS A 1 375 ? 22.960 24.396 7.706 1.00 30.72 375 LYS A N 1
ATOM 3001 C CA . LYS A 1 375 ? 22.100 25.010 8.730 1.00 30.72 375 LYS A CA 1
ATOM 3002 C C . LYS A 1 375 ? 22.591 26.433 8.998 1.00 30.72 375 LYS A C 1
ATOM 3004 O O . LYS A 1 375 ? 23.787 26.681 8.869 1.00 30.72 375 LYS A O 1
ATOM 3009 N N . SER A 1 376 ? 21.714 27.286 9.536 1.00 28.27 376 SER A N 1
ATOM 3010 C CA . SER A 1 376 ? 21.989 28.708 9.853 1.00 28.27 376 SER A CA 1
ATOM 3011 C C . SER A 1 376 ? 22.045 29.595 8.589 1.00 28.27 376 SER A C 1
ATOM 3013 O O . SER A 1 376 ? 22.311 29.100 7.503 1.00 28.27 376 SER A O 1
ATOM 3015 N N . SER A 1 377 ? 21.729 30.892 8.637 1.00 29.62 377 SER A N 1
ATOM 3016 C CA . SER A 1 377 ? 21.705 31.796 9.800 1.00 29.62 377 SER A CA 1
ATOM 3017 C C . SER A 1 377 ? 20.478 32.714 9.841 1.00 29.62 377 SER A C 1
ATOM 3019 O O . SER A 1 377 ? 19.883 33.031 8.819 1.00 29.62 377 SER A O 1
ATOM 3021 N N . GLY A 1 378 ? 20.133 33.176 11.045 1.00 26.72 378 GLY A N 1
ATOM 3022 C CA . GLY A 1 378 ? 19.058 34.139 11.301 1.00 26.72 378 GLY A CA 1
ATOM 3023 C C . GLY A 1 378 ? 19.091 34.560 12.767 1.00 26.72 378 GLY A C 1
ATOM 3024 O O . GLY A 1 378 ? 18.489 33.907 13.615 1.00 26.72 378 GLY A O 1
ATOM 3025 N N . ALA A 1 379 ? 19.887 35.581 13.085 1.00 27.33 379 ALA A N 1
ATOM 3026 C CA . ALA A 1 379 ? 20.208 35.942 14.462 1.00 27.33 379 ALA A CA 1
ATOM 3027 C C . ALA A 1 379 ? 19.233 36.972 15.052 1.00 27.33 379 ALA A C 1
ATOM 3029 O O . ALA A 1 379 ? 18.878 37.951 14.404 1.00 27.33 379 ALA A O 1
ATOM 3030 N N . CYS A 1 380 ? 18.910 36.817 16.336 1.00 26.58 380 CYS A N 1
ATOM 3031 C CA . CYS A 1 380 ? 18.550 37.938 17.198 1.00 26.58 380 CYS A CA 1
ATOM 3032 C C . CYS A 1 380 ? 19.050 37.640 18.616 1.00 26.58 380 CYS A C 1
ATOM 3034 O O . CYS A 1 380 ? 18.657 36.644 19.222 1.00 26.58 380 CYS A O 1
ATOM 3036 N N . ALA A 1 381 ? 19.960 38.468 19.128 1.00 28.95 381 ALA A N 1
ATOM 3037 C CA . ALA A 1 381 ? 20.548 38.274 20.446 1.00 28.95 381 ALA A CA 1
ATOM 3038 C C . ALA A 1 381 ? 19.724 38.981 21.531 1.00 28.95 381 ALA A C 1
ATOM 3040 O O . ALA A 1 381 ? 19.390 40.157 21.397 1.00 28.95 381 ALA A O 1
ATOM 3041 N N . ARG A 1 382 ? 19.502 38.304 22.662 1.00 30.70 382 ARG A N 1
ATOM 3042 C CA . ARG A 1 382 ? 19.338 38.960 23.967 1.00 30.70 382 ARG A CA 1
ATOM 3043 C C . ARG A 1 382 ? 20.135 38.215 25.031 1.00 30.70 382 ARG A C 1
ATOM 3045 O O . ARG A 1 382 ? 20.383 37.018 24.922 1.00 30.70 382 ARG A O 1
ATOM 3052 N N . THR A 1 383 ? 20.619 38.978 26.001 1.00 31.02 383 THR A N 1
ATOM 3053 C CA . THR A 1 383 ? 21.729 38.608 26.879 1.00 31.02 383 THR A CA 1
ATOM 3054 C C . THR A 1 383 ? 21.321 37.697 28.032 1.00 31.02 383 THR A C 1
ATOM 3056 O O . THR A 1 383 ? 20.262 37.850 28.638 1.00 31.02 383 THR A O 1
ATOM 3059 N N . LEU A 1 384 ? 22.218 36.772 28.377 1.00 28.17 384 LEU A N 1
ATOM 3060 C CA . LEU A 1 384 ? 22.154 36.003 29.616 1.00 28.17 384 LEU A CA 1
ATOM 3061 C C . LEU A 1 384 ? 22.521 36.885 30.820 1.00 28.17 384 LEU A C 1
ATOM 3063 O O . LEU A 1 384 ? 23.498 37.633 30.780 1.00 28.17 384 LEU A O 1
ATOM 3067 N N . ARG A 1 385 ? 21.819 36.687 31.938 1.00 27.38 385 ARG A N 1
ATOM 3068 C CA . ARG A 1 385 ? 22.387 36.835 33.284 1.00 27.38 385 ARG A CA 1
ATOM 3069 C C . ARG A 1 385 ? 22.057 35.582 34.085 1.00 27.38 385 ARG A C 1
ATOM 3071 O O . ARG A 1 385 ? 20.954 35.054 33.983 1.00 27.38 385 ARG A O 1
ATOM 3078 N N . VAL A 1 386 ? 23.033 35.104 34.849 1.00 30.33 386 VAL A N 1
ATOM 3079 C CA . VAL A 1 386 ? 22.959 33.854 35.612 1.00 30.33 386 VAL A CA 1
ATOM 3080 C C . VAL A 1 386 ? 22.963 34.178 37.101 1.00 30.33 386 VAL A C 1
ATOM 3082 O O . VAL A 1 386 ? 23.874 34.854 37.568 1.00 30.33 386 VAL A O 1
ATOM 3085 N N . SER A 1 387 ? 21.985 33.639 37.829 1.00 31.77 387 SER A N 1
ATOM 3086 C CA . SER A 1 387 ? 21.989 33.516 39.290 1.00 31.77 387 SER A CA 1
ATOM 3087 C C . SER A 1 387 ? 21.368 32.176 39.687 1.00 31.77 387 SER A C 1
ATOM 3089 O O . SER A 1 387 ? 20.436 31.701 39.040 1.00 31.77 387 SER A O 1
ATOM 3091 N N . GLY A 1 388 ? 21.939 31.557 40.721 1.00 29.55 388 GLY A N 1
ATOM 3092 C CA . GLY A 1 388 ? 21.659 30.190 41.165 1.00 29.55 388 GLY A CA 1
ATOM 3093 C C . GLY A 1 388 ? 20.497 30.023 42.168 1.00 29.55 388 GLY A C 1
ATOM 3094 O O . GLY A 1 388 ? 19.614 30.876 42.228 1.00 29.55 388 GLY A O 1
ATOM 3095 N N . PRO A 1 389 ? 20.433 28.894 42.912 1.00 48.72 389 PRO A N 1
ATOM 3096 C CA . PRO A 1 389 ? 19.172 28.150 42.974 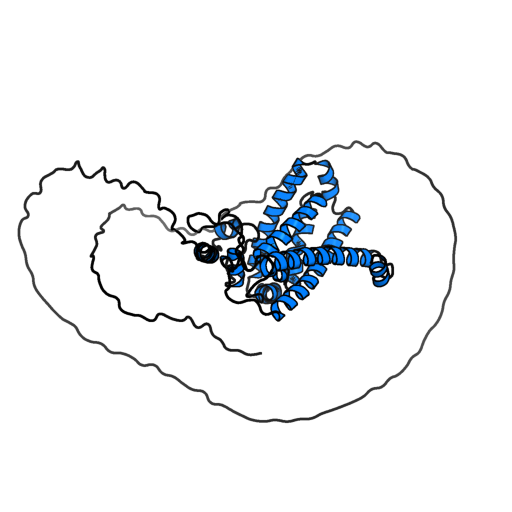1.00 48.72 389 PRO A CA 1
ATOM 3097 C C . PRO A 1 389 ? 18.636 27.796 44.377 1.00 48.72 389 PRO A C 1
ATOM 3099 O O . PRO A 1 389 ? 19.386 27.477 45.296 1.00 48.72 389 PRO A O 1
ATOM 3102 N N . ALA A 1 390 ? 17.309 27.676 44.478 1.00 29.70 390 ALA A N 1
ATOM 3103 C CA . ALA A 1 390 ? 16.588 26.926 45.515 1.00 29.70 390 ALA A CA 1
ATOM 3104 C C . ALA A 1 390 ? 15.308 26.332 44.876 1.00 29.70 390 ALA A C 1
ATOM 3106 O O . ALA A 1 390 ? 14.687 27.007 44.064 1.00 29.70 390 ALA A O 1
ATOM 3107 N N . ALA A 1 391 ? 14.848 25.085 45.037 1.00 28.66 391 ALA A N 1
ATOM 3108 C CA . ALA A 1 391 ? 14.949 24.030 46.060 1.00 28.66 391 ALA A CA 1
ATOM 3109 C C . ALA A 1 391 ? 13.594 23.776 46.763 1.00 28.66 391 ALA A C 1
ATOM 3111 O O . ALA A 1 391 ? 13.313 24.327 47.815 1.00 28.66 391 ALA A O 1
ATOM 3112 N N . ARG A 1 392 ? 12.809 22.867 46.158 1.00 29.59 392 ARG A N 1
ATOM 3113 C CA . ARG A 1 392 ? 11.821 21.930 46.748 1.00 29.59 392 ARG A CA 1
ATOM 3114 C C . ARG A 1 392 ? 10.921 22.393 47.915 1.00 29.59 392 ARG A C 1
ATOM 3116 O O . ARG A 1 392 ? 11.388 22.536 49.039 1.00 29.59 392 ARG A O 1
ATOM 3123 N N . SER A 1 393 ? 9.617 22.170 47.746 1.00 29.23 393 SER A N 1
ATOM 3124 C CA . SER A 1 393 ? 8.871 21.323 48.694 1.00 29.23 393 SER A CA 1
ATOM 3125 C C . SER A 1 393 ? 7.679 20.627 48.020 1.00 29.23 393 SER A C 1
ATOM 3127 O O . SER A 1 393 ? 7.129 21.107 47.033 1.00 29.23 393 SER A O 1
ATOM 3129 N N . THR A 1 394 ? 7.325 19.448 48.535 1.00 31.12 394 THR A N 1
ATOM 3130 C CA . THR A 1 394 ? 6.153 18.649 48.146 1.00 31.12 394 THR A CA 1
ATOM 3131 C C . THR A 1 394 ? 5.678 17.864 49.364 1.00 31.12 394 THR A C 1
ATOM 3133 O O . THR A 1 394 ? 6.479 17.100 49.903 1.00 31.12 394 TH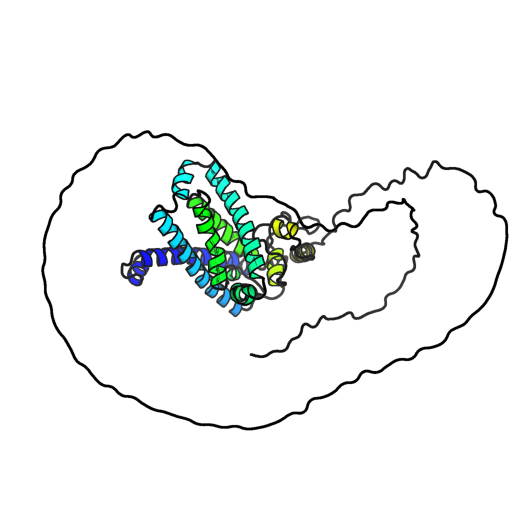R A O 1
ATOM 3136 N N . THR A 1 395 ? 4.400 17.954 49.730 1.00 34.19 395 THR A N 1
ATOM 3137 C CA . THR A 1 395 ? 3.699 16.950 50.559 1.00 34.19 395 THR A CA 1
ATOM 3138 C C . THR A 1 395 ? 2.173 17.096 50.386 1.00 34.19 395 THR A C 1
ATOM 3140 O O . THR A 1 395 ? 1.729 18.138 49.901 1.00 34.19 395 THR A O 1
ATOM 3143 N N . PRO A 1 396 ? 1.365 16.054 50.677 1.00 41.66 396 PRO A N 1
ATOM 3144 C CA . PRO A 1 396 ? -0.002 15.937 50.157 1.00 41.66 396 PRO A CA 1
ATOM 3145 C C . PRO A 1 396 ? -1.107 16.185 51.200 1.00 41.66 396 PRO A C 1
ATOM 3147 O O . PRO A 1 396 ? -0.854 16.226 52.401 1.00 41.66 396 PRO A O 1
ATOM 3150 N N . MET A 1 397 ? -2.359 16.185 50.731 1.00 30.72 397 MET A N 1
ATOM 3151 C CA . MET A 1 397 ? -3.522 15.787 51.530 1.00 30.72 397 MET A CA 1
ATOM 3152 C C . MET A 1 397 ? -4.273 14.644 50.840 1.00 30.72 397 MET A C 1
ATOM 3154 O O . MET A 1 397 ? -4.536 14.693 49.640 1.00 30.72 397 MET A O 1
ATOM 3158 N N . THR A 1 398 ? -4.622 13.617 51.612 1.00 32.81 398 THR A N 1
ATOM 3159 C CA . THR A 1 398 ? -5.452 12.480 51.193 1.00 32.81 398 THR A CA 1
ATOM 3160 C C . THR A 1 398 ? -6.852 12.609 51.779 1.00 32.81 398 THR A C 1
ATOM 3162 O O . THR A 1 398 ? -7.003 12.491 52.994 1.00 32.81 398 THR A O 1
ATOM 3165 N N . VAL A 1 399 ? -7.871 12.770 50.931 1.00 34.53 399 VAL A N 1
ATOM 3166 C CA . VAL A 1 399 ? -9.279 12.541 51.298 1.00 34.53 399 VAL A CA 1
ATOM 3167 C C . VAL A 1 399 ? -9.998 11.838 50.144 1.00 34.53 399 VAL A C 1
ATOM 3169 O O . VAL A 1 399 ? -9.866 12.219 48.984 1.00 34.53 399 VAL A O 1
ATOM 3172 N N . ALA A 1 400 ? -10.766 10.815 50.499 1.00 32.28 400 ALA A N 1
ATOM 3173 C CA . ALA A 1 400 ? -11.800 10.136 49.721 1.00 32.28 400 ALA A CA 1
ATOM 3174 C C . ALA A 1 400 ? -12.897 9.763 50.753 1.00 32.28 400 ALA A C 1
ATOM 3176 O O . ALA A 1 400 ? -12.527 9.572 51.917 1.00 32.28 400 ALA A O 1
ATOM 3177 N N . PRO A 1 401 ? -14.202 9.667 50.407 1.00 44.22 401 PRO A N 1
ATOM 3178 C CA . PRO A 1 401 ? -14.667 8.868 49.270 1.00 44.22 401 PRO A CA 1
ATOM 3179 C C . PRO A 1 401 ? -15.912 9.425 48.529 1.00 44.22 401 PRO A C 1
ATOM 3181 O O . PRO A 1 401 ? -16.281 10.590 48.650 1.00 44.22 401 PRO A O 1
ATOM 3184 N N . THR A 1 402 ? -16.593 8.512 47.822 1.00 32.19 402 THR A N 1
ATOM 3185 C CA . THR A 1 402 ? -17.935 8.573 47.200 1.00 32.19 402 THR A CA 1
ATOM 3186 C C . THR A 1 402 ? -18.114 9.366 45.887 1.00 32.19 402 THR A C 1
ATOM 3188 O O . THR A 1 402 ? -17.496 10.411 45.702 1.00 32.19 402 THR A O 1
ATOM 3191 N N . PRO A 1 403 ? -18.927 8.852 44.929 1.00 35.34 403 PRO A N 1
ATOM 3192 C CA . PRO A 1 403 ? -18.955 9.359 43.556 1.00 35.34 403 PRO A CA 1
ATOM 3193 C C . PRO A 1 403 ? -20.124 10.315 43.271 1.00 35.34 403 PRO A C 1
ATOM 3195 O O . PRO A 1 403 ? -21.284 9.995 43.524 1.00 35.34 403 PRO A O 1
ATOM 3198 N N . ALA A 1 404 ? -19.834 11.438 42.615 1.00 29.84 404 ALA A N 1
ATOM 3199 C CA . ALA A 1 404 ? -20.841 12.235 41.918 1.00 29.84 404 ALA A CA 1
ATOM 3200 C C . ALA A 1 404 ? -20.906 11.822 40.437 1.00 29.84 404 ALA A C 1
ATOM 3202 O O . ALA A 1 404 ? -19.871 11.674 39.787 1.00 29.84 404 ALA A O 1
ATOM 3203 N N . ARG A 1 405 ? -22.117 11.666 39.886 1.00 36.66 405 ARG A N 1
ATOM 3204 C CA . ARG A 1 405 ? -22.310 11.594 38.428 1.00 36.66 405 ARG A CA 1
ATOM 3205 C C . ARG A 1 405 ? -22.032 12.969 37.817 1.00 36.66 405 ARG A C 1
ATOM 3207 O O . ARG A 1 405 ? -22.569 13.962 38.302 1.00 36.66 405 ARG A O 1
ATOM 3214 N N . SER A 1 406 ? -21.301 13.013 36.710 1.00 32.78 406 SER A N 1
ATOM 3215 C CA . SER A 1 406 ? -21.247 14.182 35.830 1.00 32.78 406 SER A CA 1
ATOM 3216 C C . SER A 1 406 ? -21.267 13.746 34.365 1.00 32.78 406 SER A C 1
ATOM 3218 O O . SER A 1 406 ? -20.359 13.071 33.883 1.00 32.78 406 SER A O 1
ATOM 3220 N N . ASP A 1 407 ? -22.323 14.135 33.650 1.00 36.31 407 ASP A N 1
ATOM 3221 C CA . ASP A 1 407 ? -22.378 14.023 32.194 1.00 36.31 407 ASP A CA 1
ATOM 3222 C C . ASP A 1 407 ? -21.292 14.898 31.564 1.00 36.31 407 ASP A C 1
ATOM 3224 O O . ASP A 1 407 ? -21.170 16.080 31.895 1.00 36.31 407 ASP A O 1
ATOM 3228 N N . CYS A 1 408 ? -20.527 14.345 30.619 1.00 29.34 408 CYS A N 1
ATOM 3229 C CA . CYS A 1 408 ? -19.479 15.097 29.936 1.00 29.34 408 CYS A CA 1
ATOM 3230 C C . CYS A 1 408 ? -19.501 14.884 28.415 1.00 29.34 408 CYS A C 1
ATOM 3232 O O . CYS A 1 408 ? -18.849 14.000 27.870 1.00 29.34 408 CYS A O 1
ATOM 3234 N N . GLY A 1 409 ? -20.256 15.753 27.736 1.00 29.27 409 GLY A N 1
ATOM 3235 C CA . GLY A 1 409 ? -19.908 16.271 26.410 1.00 29.27 409 GLY A CA 1
ATOM 3236 C C . GLY A 1 409 ? -19.799 15.281 25.247 1.00 29.27 409 GLY A C 1
ATOM 3237 O O . GLY A 1 409 ? -18.703 15.008 24.762 1.00 29.27 409 GLY A O 1
ATOM 3238 N N . THR A 1 410 ? -20.934 14.899 24.652 1.00 29.56 410 THR A N 1
ATOM 3239 C CA . THR A 1 410 ? -20.925 14.467 23.242 1.00 29.56 410 THR A CA 1
ATOM 3240 C C . THR A 1 410 ? -20.486 15.632 22.347 1.00 29.56 410 THR A C 1
ATOM 3242 O O . THR A 1 410 ? -21.239 16.582 22.126 1.00 29.56 410 THR A O 1
ATOM 3245 N N . VAL A 1 411 ? -19.269 15.561 21.799 1.00 29.33 411 VAL A N 1
ATOM 3246 C CA . VAL A 1 411 ? -18.769 16.524 20.803 1.00 29.33 411 VAL A CA 1
ATOM 3247 C C . VAL A 1 411 ? -19.520 16.315 19.485 1.00 29.33 411 VAL A C 1
ATOM 3249 O O . VAL A 1 411 ? -19.110 15.547 18.615 1.00 29.33 411 VAL A O 1
ATOM 3252 N N . ARG A 1 412 ? -20.665 16.990 19.339 1.00 25.70 412 ARG A N 1
ATOM 3253 C CA . ARG A 1 412 ? -21.445 17.003 18.097 1.00 25.70 412 ARG A CA 1
ATOM 3254 C C . ARG A 1 412 ? -20.725 17.826 17.029 1.00 25.70 412 ARG A C 1
ATOM 3256 O O . ARG A 1 412 ? -20.848 19.050 17.002 1.00 25.70 412 ARG A O 1
ATOM 3263 N N . TRP A 1 413 ? -20.033 17.156 16.113 1.00 31.70 413 TRP A N 1
ATOM 3264 C CA . TRP A 1 413 ? -19.600 17.783 14.865 1.00 31.70 413 TRP A CA 1
ATOM 3265 C C . TRP A 1 413 ? -20.811 18.174 14.003 1.00 31.70 413 TRP A C 1
ATOM 3267 O O . TRP A 1 413 ? -21.828 17.477 13.963 1.00 31.70 413 TRP A O 1
ATOM 3277 N N . PHE A 1 414 ? -20.721 19.333 13.349 1.00 29.61 414 PHE A N 1
ATOM 3278 C CA . PHE A 1 414 ? -21.848 19.956 12.655 1.00 29.61 414 PHE A CA 1
ATOM 3279 C C . PHE A 1 414 ? -22.318 19.136 11.446 1.00 29.61 414 PHE A C 1
ATOM 3281 O O . PHE A 1 414 ? -21.617 19.023 10.445 1.00 29.61 414 PHE A O 1
ATOM 3288 N N . SER A 1 415 ? -23.559 18.649 11.505 1.00 35.12 415 SER A N 1
ATOM 3289 C CA . SER A 1 415 ? -24.289 18.135 10.341 1.00 35.12 415 SER A CA 1
ATOM 3290 C C . SER A 1 415 ? -25.257 19.196 9.811 1.00 35.12 415 SER A C 1
ATOM 3292 O O . SER A 1 415 ? -26.300 19.429 10.418 1.00 35.12 415 SER A O 1
ATOM 3294 N N . ARG A 1 416 ? -24.884 19.839 8.696 1.00 34.12 416 ARG A N 1
ATOM 3295 C CA . ARG A 1 416 ? -25.709 20.615 7.739 1.00 34.12 416 ARG A CA 1
ATOM 3296 C C . ARG A 1 416 ? -24.803 20.869 6.517 1.00 34.12 416 ARG A C 1
ATOM 3298 O O . ARG A 1 416 ? -23.840 21.608 6.659 1.00 34.12 416 ARG A O 1
ATOM 3305 N N . ALA A 1 417 ? -24.860 20.125 5.412 1.00 35.22 417 ALA A N 1
ATOM 3306 C CA . ALA A 1 417 ? -25.965 19.796 4.496 1.00 35.22 417 ALA A CA 1
ATOM 3307 C C . ALA A 1 417 ? -26.265 20.910 3.475 1.00 35.22 417 ALA A C 1
ATOM 3309 O O . ALA A 1 417 ? -26.950 21.876 3.802 1.00 35.22 417 ALA A O 1
ATOM 3310 N N . ALA A 1 418 ? -25.784 20.709 2.243 1.00 32.62 418 ALA A N 1
ATOM 3311 C CA . ALA A 1 418 ? -26.342 21.207 0.984 1.00 32.62 418 ALA A CA 1
ATOM 3312 C C . ALA A 1 418 ? -25.677 20.435 -0.178 1.00 32.62 418 ALA A C 1
ATOM 3314 O O . ALA A 1 418 ? -24.455 20.495 -0.281 1.00 32.62 418 ALA A O 1
ATOM 3315 N N . LEU A 1 419 ? -26.496 19.748 -0.991 1.00 37.28 419 LEU A N 1
ATOM 3316 C CA . LEU A 1 419 ? -26.186 19.091 -2.282 1.00 37.28 419 LEU A CA 1
ATOM 3317 C C . LEU A 1 419 ? -25.007 18.085 -2.298 1.00 37.28 419 LEU A C 1
ATOM 3319 O O . LEU A 1 419 ? -23.838 18.487 -2.477 1.00 37.28 419 LEU A O 1
#

Foldseek 3Di:
DLVVLCVVCVNDVLSSQLVVLLVVQLVVLCCLQVVLCCVPVPVCVVVLVLFFLDPDDDDPVLLVLLQVLLSVLSSLLSVLVSVLVVCVVVVVQCQQVVQVVVDDVSQVVLLVVLLVVLLVQQLVVQLVCLPVVNVVQKPVQLLVCLQFALSSLRSIDNVNSNSSSVSVSVCSNVHRYHVVSVVVSVVVSS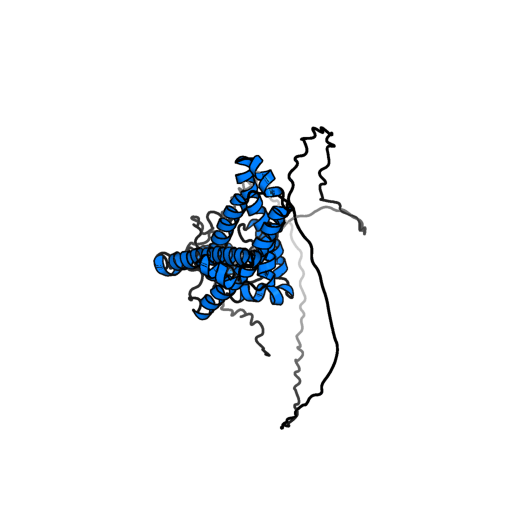NLSRQLRHSGWPFDADQQQAGPPNQFRTVLLSSVCSNDPQARRGRGGCVVRVVVVRRDPCSSVSSSSSNVHHHDDPPPPPPPPVPVPPPPDDDDDDDDDDDDDDDDDDDDDDDDDDDDDDDDDDDDDDDDDDDDDDDDDDDDDDDDDDDDDDDDDDDDDDDDDDDDDDDDDDDDDDDDDDDDDDDDDDDDDDDDDDDDDDDDDDDDDDDDDDDDDDDDDDPDDDDDDDD

pLDDT: mean 72.9, std 29.47, range [23.89, 98.81]

Secondary structure (DSSP, 8-state):
-HHHHHHHHTT-HHHHHHHHHHHHHHHHHHHHHHHHHIIIIIISTTGGGGTBSSSSPPPHHHHHHHHHHHHHHHHHHHHHHHHHHHHHHTT---HHHHHHTTHHHHHHHHHHHHHHHHHHHHHHHHHHHTSHHHIIIIITTGGG-SS--GGGGG---HHHHHHHHHHHHHHHHHS---HHHHHHHHHHHHHHHHHHT-SB--S-B-TTSSBTTTTB--HHHHHHHHHSTTS---SSBSHHHHHTT-S-TTHHHHHHHHTT-PPPPP---------SSSSS---PPPPP-------------------------------------------------------------------------PPPP-------------------------------------PPP--------------